Protein AF-A0A849YY74-F1 (afdb_monomer_lite)

pLDDT: mean 88.52, std 11.09, range [43.34, 98.56]

Sequence (486 aa):
MDTTRTFARLGDLPDRIAGPLRLALEKTQLFETTPRVDNAFEEERALYEPAFLAAGFSPHVPRKEGDQRTVPYSARAILMASELSAEQRTLAEIIAHVTGPDFTRWPIPAAAWVRRQWLGLEPAGPLFAIELNGLPAYHAVRDALHATSSSALSLLDALPTNEQIALLLDFYLVQVDCKDSSLKDALAKRGASIDGAAGEWARTTAKRVLALFAASTAETEKAQLRGVDVAMVRPIFLGLVRAGIPIEPAWYELLPLDPWTPEALLHECIDAIPEPSREEALAVAIPRVGQYSSLVALKLLPRYPYRRIAEQLLAKLSTLPDPKAVIATLQTLAAQNRGIAEALAATQAELDYAASFSVGPLRTGLALEEVSGVDRAQLEAAIRGEGEADEPILPAHTWTFRIDRQGAPAYDVWMLMVDSGVVFTTGTTEVVAEIIQGGIECGDRKLRMVLKDMLSDAGKKRAKAKAPSKPRKPAAPKKPKPKRSG

Secondary structure (DSSP, 8-state):
--HHHHHHHGGGS-HHHHHHHHHHHHHHHHHTTSPPPTTHHHHHHHHHHHHHHHTT----PPPPTT-TTS--TT-SPPPPTTTS-HHHHHHHHHHTT------TTSSS-SSHHHHHHHTTSS---HHHHSEETTEEHHHHHHHHHHH-SS-GGGGGTTS-HHHHHHHHHHHHHTT----SS-HHHHHHHHHTT--GGGHHHHHHHHHHHHHHTSTTS-TTTTTT--S--HHHHHHHHHHHHHTT----GGGGGG----TTS-HHHHHHHHHTS-HHHHHHHHHHHGGGGGGGHHHHHHHHTTT---HHHHHHHHHTGGGSS-HHHHHHHHHHHHTT-HHHHHHHHHHHHHHHHHHTEEEEEEEES--GGG--THHHHHHHHHHHHT-S-SS---GGG-EEEEEEETTEEEEEEEEETTTEEEEEETTS--EEEEEETTEEE-S-HHHHHHHHHHHHHHHHHHHHHHS-----------PPPPP---

Structure (mmCIF, N/CA/C/O backbone):
data_AF-A0A849YY74-F1
#
_entry.id   AF-A0A849YY74-F1
#
loop_
_atom_site.group_PDB
_atom_site.id
_atom_site.type_symbol
_atom_site.label_atom_id
_atom_site.label_alt_id
_atom_site.label_comp_id
_atom_site.label_asym_id
_atom_site.label_entity_id
_atom_site.label_seq_id
_atom_site.pdbx_PDB_ins_code
_atom_site.Cartn_x
_atom_site.Cartn_y
_atom_site.Cartn_z
_atom_site.occupancy
_atom_site.B_iso_or_equiv
_atom_site.auth_seq_id
_atom_site.auth_comp_id
_atom_site.auth_asym_id
_atom_site.auth_atom_id
_atom_site.pdbx_PDB_model_num
ATOM 1 N N . MET A 1 1 ? 25.107 5.398 -7.985 1.00 62.72 1 MET A N 1
ATOM 2 C CA . MET A 1 1 ? 25.287 6.090 -9.278 1.00 62.72 1 MET A CA 1
ATOM 3 C C . MET A 1 1 ? 26.768 6.062 -9.641 1.00 62.72 1 MET A C 1
ATOM 5 O O . MET A 1 1 ? 27.575 6.377 -8.778 1.00 62.72 1 MET A O 1
ATOM 9 N N . ASP A 1 2 ? 27.138 5.675 -10.867 1.00 77.19 2 ASP A N 1
ATOM 10 C CA . ASP A 1 2 ? 28.510 5.862 -11.374 1.00 77.19 2 ASP A CA 1
ATOM 11 C C . ASP A 1 2 ? 28.649 7.311 -11.867 1.00 77.19 2 ASP A C 1
ATOM 13 O O . ASP A 1 2 ? 28.400 7.647 -13.032 1.00 77.19 2 ASP A O 1
ATOM 17 N N . THR A 1 3 ? 28.939 8.204 -10.923 1.00 76.88 3 THR A N 1
ATOM 18 C CA . THR A 1 3 ? 29.081 9.638 -11.184 1.00 76.88 3 THR A CA 1
ATOM 19 C C . THR A 1 3 ? 30.218 9.895 -12.166 1.00 76.88 3 THR A C 1
ATOM 21 O O . THR A 1 3 ? 30.061 10.713 -13.066 1.00 76.88 3 THR A O 1
ATOM 24 N N . THR A 1 4 ? 31.318 9.146 -12.078 1.00 81.94 4 THR A N 1
ATOM 25 C CA . THR A 1 4 ? 32.484 9.286 -12.957 1.00 81.94 4 THR A CA 1
ATOM 26 C C . THR A 1 4 ? 32.114 9.099 -14.424 1.00 81.94 4 THR A C 1
ATOM 28 O O . THR A 1 4 ? 32.430 9.960 -15.248 1.00 81.94 4 THR A O 1
ATOM 31 N N . ARG A 1 5 ? 31.385 8.026 -14.756 1.00 83.50 5 ARG A N 1
ATOM 32 C CA . ARG A 1 5 ? 30.928 7.801 -16.134 1.00 83.50 5 ARG A CA 1
ATOM 33 C C . ARG A 1 5 ? 29.937 8.872 -16.585 1.00 83.50 5 ARG A C 1
ATOM 35 O O . ARG A 1 5 ? 30.005 9.317 -17.725 1.00 83.50 5 ARG A O 1
ATOM 42 N N . THR A 1 6 ? 29.058 9.320 -15.693 1.00 84.62 6 THR A N 1
ATOM 43 C CA . THR A 1 6 ? 28.058 10.359 -15.988 1.00 84.62 6 THR A CA 1
ATOM 44 C C . THR A 1 6 ? 28.720 11.707 -16.311 1.00 84.62 6 THR A C 1
ATOM 46 O O . THR A 1 6 ? 28.396 12.321 -17.326 1.00 84.62 6 THR A O 1
ATOM 49 N N . PHE A 1 7 ? 29.698 12.143 -15.507 1.00 86.25 7 PHE A N 1
ATOM 50 C CA . PHE A 1 7 ? 30.417 13.405 -15.718 1.00 86.25 7 PHE A CA 1
ATOM 51 C C . PHE A 1 7 ? 31.321 13.377 -16.954 1.00 86.25 7 PHE A C 1
ATOM 53 O O . PHE A 1 7 ? 31.431 14.398 -17.630 1.00 86.25 7 PHE A O 1
ATOM 60 N N . ALA A 1 8 ? 31.926 12.232 -17.290 1.00 89.56 8 ALA A N 1
ATOM 61 C CA . ALA A 1 8 ? 32.739 12.104 -18.501 1.00 89.56 8 ALA A CA 1
ATOM 62 C C . ALA A 1 8 ? 31.925 12.412 -19.770 1.00 89.56 8 ALA A C 1
ATOM 64 O O . ALA A 1 8 ? 32.384 13.143 -20.643 1.00 89.56 8 ALA A O 1
ATOM 65 N N . ARG A 1 9 ? 30.677 11.934 -19.825 1.00 90.00 9 ARG A N 1
ATOM 66 C CA . ARG A 1 9 ? 29.775 12.142 -20.968 1.00 90.00 9 ARG A CA 1
ATOM 67 C C . ARG A 1 9 ? 29.253 13.569 -21.116 1.00 90.00 9 ARG A C 1
ATOM 69 O O . ARG A 1 9 ? 28.765 13.923 -22.183 1.00 90.00 9 ARG A O 1
ATOM 76 N N . LEU A 1 10 ? 29.367 14.410 -20.084 1.00 90.88 10 LEU A N 1
ATOM 77 C CA . LEU A 1 10 ? 29.028 15.833 -20.215 1.00 90.88 10 LEU A CA 1
ATOM 78 C C . LEU A 1 10 ? 29.941 16.551 -21.214 1.00 90.88 10 LEU A C 1
ATOM 80 O O . LEU A 1 10 ? 29.510 17.541 -21.791 1.00 90.88 10 LEU A O 1
ATOM 84 N N . GLY A 1 11 ? 31.171 16.066 -21.419 1.00 91.44 11 GLY A N 1
ATOM 85 C CA . GLY A 1 11 ? 32.096 16.626 -22.408 1.00 91.44 11 GLY A CA 1
ATOM 86 C C . GLY A 1 11 ? 31.648 16.422 -23.859 1.00 91.44 11 GLY A C 1
ATOM 87 O O . GLY A 1 11 ? 32.093 17.160 -24.732 1.00 91.44 11 GLY A O 1
ATOM 88 N N . ASP A 1 12 ? 30.740 15.473 -24.104 1.00 93.69 12 ASP A N 1
ATOM 89 C CA . ASP A 1 12 ? 30.184 15.192 -25.433 1.00 93.69 12 ASP A CA 1
ATOM 90 C C . ASP A 1 12 ? 29.024 16.139 -25.796 1.00 93.69 12 ASP A C 1
ATOM 92 O O . ASP A 1 12 ? 28.506 16.101 -26.914 1.00 93.69 12 ASP A O 1
ATOM 96 N N . LEU A 1 13 ? 28.574 16.970 -24.849 1.00 94.44 13 LEU A N 1
ATOM 97 C CA . LEU A 1 13 ? 27.479 17.916 -25.034 1.00 94.44 13 LEU A CA 1
ATOM 98 C C . LEU A 1 13 ? 28.009 19.341 -25.253 1.00 94.44 13 LEU A C 1
ATOM 100 O O . LEU A 1 13 ? 28.947 19.758 -24.577 1.00 94.44 13 LEU A O 1
ATOM 104 N N . PRO A 1 14 ? 27.364 20.144 -26.119 1.00 93.62 14 PRO A N 1
ATOM 105 C CA . PRO A 1 14 ? 27.617 21.580 -26.181 1.00 93.62 14 PRO A CA 1
ATOM 106 C C . PRO A 1 14 ? 27.417 22.259 -24.817 1.00 93.62 14 PRO A C 1
ATOM 108 O O . PRO A 1 14 ? 26.488 21.911 -24.083 1.00 93.62 14 PRO A O 1
ATOM 111 N N . ASP A 1 15 ? 28.199 23.302 -24.519 1.00 94.12 15 ASP A N 1
ATOM 112 C CA . ASP A 1 15 ? 28.160 24.019 -23.229 1.00 94.12 15 ASP A CA 1
ATOM 113 C C . ASP A 1 15 ? 26.757 24.510 -22.835 1.00 94.12 15 ASP A C 1
ATOM 115 O O . ASP A 1 15 ? 26.393 24.483 -21.657 1.00 94.12 15 ASP A O 1
ATOM 119 N N . ARG A 1 16 ? 25.930 24.889 -23.824 1.00 95.00 16 ARG A N 1
ATOM 120 C CA . ARG A 1 16 ? 24.530 25.308 -23.614 1.00 95.00 16 ARG A CA 1
ATOM 121 C C . ARG A 1 16 ? 23.649 24.220 -22.976 1.00 95.00 16 ARG A C 1
ATOM 123 O O . ARG A 1 16 ? 22.632 24.554 -22.380 1.00 95.00 16 ARG A O 1
ATOM 130 N N . ILE A 1 17 ? 24.025 22.945 -23.111 1.00 93.81 17 ILE A N 1
ATOM 131 C CA . ILE A 1 17 ? 23.362 21.787 -22.490 1.00 93.81 17 ILE A CA 1
ATOM 132 C C . ILE A 1 17 ? 24.168 21.324 -21.270 1.00 93.81 17 ILE A C 1
ATOM 134 O O . ILE A 1 17 ? 23.601 21.129 -20.194 1.00 93.81 17 ILE A O 1
ATOM 138 N N . ALA A 1 18 ? 25.489 21.172 -21.421 1.00 93.44 18 ALA A N 1
ATOM 139 C CA . ALA A 1 18 ? 26.364 20.611 -20.394 1.00 93.44 18 ALA A CA 1
ATOM 140 C C . ALA A 1 18 ? 26.404 21.457 -19.112 1.00 93.44 18 ALA A C 1
ATOM 142 O O . ALA A 1 18 ? 26.387 20.899 -18.015 1.00 93.44 18 ALA A O 1
ATOM 143 N N . GLY A 1 19 ? 26.424 22.790 -19.232 1.00 93.94 19 GLY A N 1
ATOM 144 C CA . GLY A 1 19 ? 26.467 23.711 -18.093 1.00 93.94 19 GLY A CA 1
ATOM 145 C C . GLY A 1 19 ? 25.241 23.587 -17.179 1.00 93.94 19 GLY A C 1
ATOM 146 O O . GLY A 1 19 ? 25.405 23.251 -16.002 1.00 93.94 19 GLY A O 1
ATOM 147 N N . PRO A 1 20 ? 24.012 23.797 -17.694 1.00 92.94 20 PRO A N 1
ATOM 148 C CA . PRO A 1 20 ? 22.799 23.622 -16.899 1.00 92.94 20 PRO A CA 1
ATOM 149 C C . PRO A 1 20 ? 22.637 22.203 -16.348 1.00 92.94 20 PRO A C 1
ATOM 151 O O . PRO A 1 20 ? 22.259 22.041 -15.190 1.00 92.94 20 PRO A O 1
ATOM 154 N N . LEU A 1 21 ? 22.978 21.174 -17.134 1.00 91.12 21 LEU A N 1
ATOM 155 C CA . LEU A 1 21 ? 22.885 19.787 -16.681 1.00 91.12 21 LEU A CA 1
ATOM 156 C C . LEU A 1 21 ? 23.861 19.486 -15.539 1.00 91.12 21 LEU A C 1
ATOM 158 O O . LEU A 1 21 ? 23.471 18.848 -14.568 1.00 91.12 21 LEU A O 1
ATOM 162 N N . ARG A 1 22 ? 25.104 19.977 -15.609 1.00 93.75 22 ARG A N 1
ATOM 163 C CA . ARG A 1 22 ? 26.078 19.848 -14.515 1.00 93.75 22 ARG A CA 1
ATOM 164 C C . ARG A 1 22 ? 25.540 20.463 -13.226 1.00 93.75 22 ARG A C 1
ATOM 166 O O . ARG A 1 22 ? 25.548 19.796 -12.196 1.00 93.75 22 ARG A O 1
ATOM 173 N N . LEU A 1 23 ? 25.010 21.685 -13.308 1.00 91.44 23 LEU A N 1
ATOM 174 C CA . LEU A 1 23 ? 24.412 22.370 -12.162 1.00 91.44 23 LEU A CA 1
ATOM 175 C C . LEU A 1 23 ? 23.232 21.578 -11.575 1.00 91.44 23 LEU A C 1
ATOM 177 O O . LEU A 1 23 ? 23.091 21.497 -10.356 1.00 91.44 23 LEU A O 1
ATOM 181 N N . ALA A 1 24 ? 22.390 20.995 -12.432 1.00 89.50 24 ALA A N 1
ATOM 182 C CA . ALA A 1 24 ? 21.275 20.159 -12.004 1.00 89.50 24 ALA A CA 1
ATOM 183 C C . ALA A 1 24 ? 21.757 18.895 -11.276 1.00 89.50 24 ALA A C 1
ATOM 185 O O . ALA A 1 24 ? 21.271 18.604 -10.187 1.00 89.50 24 ALA A O 1
ATOM 186 N N . LEU A 1 25 ? 22.756 18.195 -11.822 1.00 89.00 25 LEU A N 1
ATOM 187 C CA . LEU A 1 25 ? 23.334 16.988 -11.220 1.00 89.00 25 LEU A CA 1
ATOM 188 C C . LEU A 1 25 ? 23.989 17.266 -9.861 1.00 89.00 25 LEU A C 1
ATOM 190 O O . LEU A 1 25 ? 23.763 16.522 -8.908 1.00 89.00 25 LEU A O 1
ATOM 194 N N . GLU A 1 26 ? 24.766 18.346 -9.757 1.00 89.38 26 GLU A N 1
ATOM 195 C CA . GLU A 1 26 ? 25.410 18.768 -8.507 1.00 89.38 26 GLU A CA 1
ATOM 196 C C . GLU A 1 26 ? 24.373 19.088 -7.422 1.00 89.38 26 GLU A C 1
ATOM 198 O O . GLU A 1 26 ? 24.533 18.698 -6.266 1.00 89.38 26 GLU A O 1
ATOM 203 N N . LYS A 1 27 ? 23.268 19.747 -7.792 1.00 86.31 27 LYS A N 1
ATOM 204 C CA . LYS A 1 27 ? 22.178 20.062 -6.861 1.00 86.31 27 LYS A CA 1
ATOM 205 C C . LYS A 1 27 ? 21.325 18.846 -6.497 1.00 86.31 27 LYS A C 1
ATOM 207 O O . LYS A 1 27 ? 20.970 18.704 -5.333 1.00 86.31 27 LYS A O 1
ATOM 212 N N . THR A 1 28 ? 21.029 17.949 -7.439 1.00 82.69 28 THR A N 1
ATOM 213 C CA . THR A 1 28 ? 20.309 16.688 -7.172 1.00 82.69 28 THR A CA 1
ATOM 214 C C . THR A 1 28 ? 21.046 15.822 -6.148 1.00 82.69 28 THR A C 1
ATOM 216 O O . THR A 1 28 ? 20.408 15.294 -5.240 1.00 82.69 28 THR A O 1
ATOM 219 N N . GLN A 1 29 ? 22.382 15.750 -6.198 1.00 79.88 29 GLN A N 1
ATOM 220 C CA . GLN A 1 29 ? 23.164 15.034 -5.177 1.00 79.88 29 GLN A CA 1
ATOM 221 C C . GLN A 1 29 ? 22.969 15.603 -3.763 1.00 79.88 29 GLN A C 1
ATOM 223 O O . GLN A 1 29 ? 22.985 14.854 -2.787 1.00 79.88 29 GLN A O 1
ATOM 228 N N . LEU A 1 30 ? 22.733 16.913 -3.632 1.00 71.88 30 LEU A N 1
ATOM 229 C CA . LEU A 1 30 ? 22.421 17.531 -2.340 1.00 71.88 30 LEU A CA 1
ATOM 230 C C . LEU A 1 30 ? 21.011 17.158 -1.850 1.00 71.88 30 LEU A C 1
ATOM 232 O O . LEU A 1 30 ? 20.799 17.039 -0.644 1.00 71.88 30 LEU A O 1
ATOM 236 N N . PHE A 1 31 ? 20.061 16.914 -2.759 1.00 66.94 31 PHE A N 1
ATOM 237 C CA . PHE A 1 31 ? 18.694 16.515 -2.406 1.00 66.94 31 PHE A CA 1
ATOM 238 C C . PHE A 1 31 ? 18.579 15.063 -1.928 1.00 66.94 31 PHE A C 1
ATOM 240 O O . PHE A 1 31 ? 17.653 14.755 -1.184 1.00 66.94 31 PHE A O 1
ATOM 247 N N . GLU A 1 32 ? 19.505 14.170 -2.289 1.00 69.62 32 GLU A N 1
ATOM 248 C CA . GLU A 1 32 ? 19.480 12.774 -1.814 1.00 69.62 32 GLU A CA 1
ATOM 249 C C . GLU A 1 32 ? 19.686 12.647 -0.295 1.00 69.62 32 GLU A C 1
ATOM 251 O O . GLU A 1 32 ? 19.285 11.649 0.301 1.00 69.62 32 GLU A O 1
ATOM 256 N N . THR A 1 33 ? 20.276 13.659 0.347 1.00 71.44 33 THR A N 1
ATOM 257 C CA . THR A 1 33 ? 20.565 13.648 1.790 1.00 71.44 33 THR A CA 1
ATOM 258 C C . THR A 1 33 ? 19.511 14.363 2.638 1.00 71.44 33 THR A C 1
ATOM 260 O O . THR A 1 33 ? 19.573 14.294 3.866 1.00 71.44 33 THR A O 1
ATOM 263 N N . THR A 1 34 ? 18.521 15.016 2.014 1.00 68.88 34 THR A N 1
ATOM 264 C CA . THR A 1 34 ? 17.517 15.837 2.709 1.00 68.88 34 THR A CA 1
ATOM 265 C C . THR A 1 34 ? 16.109 15.249 2.531 1.00 68.88 34 THR A C 1
ATOM 267 O O . THR A 1 34 ? 15.739 14.902 1.408 1.00 68.88 34 THR A O 1
ATOM 270 N N . PRO A 1 35 ? 15.280 15.146 3.591 1.00 70.12 35 PRO A N 1
ATOM 271 C CA . PRO A 1 35 ? 13.877 14.757 3.451 1.00 70.12 35 PRO A CA 1
ATOM 272 C C . PRO A 1 35 ? 13.151 15.671 2.453 1.00 70.12 35 PRO A C 1
ATOM 274 O O . PRO A 1 35 ? 13.173 16.894 2.596 1.00 70.12 35 PRO A O 1
ATOM 277 N N . ARG A 1 36 ? 12.516 15.089 1.430 1.00 70.69 36 ARG A N 1
ATOM 278 C CA . ARG A 1 36 ? 11.806 15.854 0.393 1.00 70.69 36 ARG A CA 1
ATOM 279 C C . ARG A 1 36 ? 10.505 16.435 0.962 1.00 70.69 36 ARG A C 1
ATOM 281 O O . ARG A 1 36 ? 9.645 15.684 1.413 1.00 70.69 36 ARG A O 1
ATOM 288 N N . VAL A 1 37 ? 10.362 17.759 0.918 1.00 75.38 37 VAL A N 1
ATOM 289 C CA . VAL A 1 37 ? 9.081 18.477 1.081 1.00 75.38 37 VAL A CA 1
ATOM 290 C C . VAL A 1 37 ? 8.309 18.479 -0.241 1.00 75.38 37 VAL A C 1
ATOM 292 O O . VAL A 1 37 ? 8.920 18.359 -1.302 1.00 75.38 37 VAL A O 1
ATOM 295 N N . ASP A 1 38 ? 6.983 18.641 -0.195 1.00 69.75 38 ASP A N 1
ATOM 296 C CA . ASP A 1 38 ? 6.084 18.468 -1.354 1.00 69.75 38 ASP A CA 1
ATOM 297 C C . ASP A 1 38 ? 6.464 19.306 -2.598 1.00 69.75 38 ASP A C 1
ATOM 299 O O . ASP A 1 38 ? 6.218 18.876 -3.725 1.00 69.75 38 ASP A O 1
ATOM 303 N N . ASN A 1 39 ? 7.155 20.442 -2.432 1.00 74.00 39 ASN A N 1
ATOM 304 C CA . ASN A 1 39 ? 7.603 21.298 -3.543 1.00 74.00 39 ASN A CA 1
ATOM 305 C C . ASN A 1 39 ? 8.986 20.944 -4.122 1.00 74.00 39 ASN A C 1
ATOM 307 O O . ASN A 1 39 ? 9.350 21.451 -5.184 1.00 74.00 39 ASN A O 1
ATOM 311 N N . ALA A 1 40 ? 9.757 20.064 -3.474 1.00 77.25 40 ALA A N 1
ATOM 312 C CA . ALA A 1 40 ? 11.133 19.761 -3.878 1.00 77.25 40 ALA A CA 1
ATOM 313 C C . ALA A 1 40 ? 11.218 19.177 -5.301 1.00 77.25 40 ALA A C 1
ATOM 315 O O . ALA A 1 40 ? 12.194 19.408 -6.009 1.00 77.25 40 ALA A O 1
ATOM 316 N N . PHE A 1 41 ? 10.182 18.463 -5.752 1.00 75.75 41 PHE A N 1
ATOM 317 C CA . PHE A 1 41 ? 10.138 17.888 -7.100 1.00 75.75 41 PHE A CA 1
ATOM 318 C C . PHE A 1 41 ? 10.044 18.946 -8.203 1.00 75.75 41 PHE A C 1
ATOM 320 O O . PHE A 1 41 ? 10.657 18.787 -9.256 1.00 75.75 41 PHE A O 1
ATOM 327 N N . GLU A 1 42 ? 9.279 20.015 -7.980 1.00 80.62 42 GLU A N 1
ATOM 328 C CA . GLU A 1 42 ? 9.110 21.095 -8.956 1.00 80.62 42 GLU A CA 1
ATOM 329 C C . GLU A 1 42 ? 10.398 21.918 -9.080 1.00 80.62 42 GLU A C 1
ATOM 331 O O . GLU A 1 42 ? 10.835 22.208 -10.196 1.00 80.62 42 GLU A O 1
ATOM 336 N N . GLU A 1 43 ? 11.044 22.216 -7.948 1.00 83.56 43 GLU A N 1
ATOM 337 C CA . GLU A 1 43 ? 12.342 22.896 -7.903 1.00 83.56 43 GLU A CA 1
ATOM 338 C C . GLU A 1 43 ? 13.442 22.058 -8.554 1.00 83.56 43 GLU A C 1
ATOM 340 O O . GLU A 1 43 ? 14.180 22.564 -9.400 1.00 83.56 43 GLU A O 1
ATOM 345 N N . GLU A 1 44 ? 13.524 20.765 -8.220 1.00 82.75 44 GLU A N 1
ATOM 346 C CA . GLU A 1 44 ? 14.489 19.850 -8.824 1.00 82.75 44 GLU A CA 1
ATOM 347 C C . GLU A 1 44 ? 14.267 19.753 -10.339 1.00 82.75 44 GLU A C 1
ATOM 349 O O . GLU A 1 44 ? 15.218 19.850 -11.114 1.00 82.75 44 GLU A O 1
ATOM 354 N N . ARG A 1 45 ? 13.013 19.646 -10.794 1.00 83.62 45 ARG A N 1
ATOM 355 C CA . ARG A 1 45 ? 12.683 19.593 -12.225 1.00 83.62 45 ARG A CA 1
ATOM 356 C C . ARG A 1 45 ? 13.081 20.867 -12.968 1.00 83.62 45 ARG A C 1
ATOM 358 O O . ARG A 1 45 ? 13.600 20.768 -14.082 1.00 83.62 45 ARG A O 1
ATOM 365 N N . ALA A 1 46 ? 12.879 22.039 -12.365 1.00 87.56 46 ALA A N 1
ATOM 366 C CA . ALA A 1 46 ? 13.251 23.324 -12.957 1.00 87.56 46 ALA A CA 1
ATOM 367 C C . ALA A 1 46 ? 14.762 23.434 -13.239 1.00 87.56 46 ALA A C 1
ATOM 369 O O . ALA A 1 46 ? 15.169 24.162 -14.142 1.00 87.56 46 ALA A O 1
ATOM 370 N N . LEU A 1 47 ? 15.604 22.673 -12.527 1.00 89.25 47 LEU A N 1
ATOM 371 C CA . LEU A 1 47 ? 17.047 22.639 -12.781 1.00 89.25 47 LEU A CA 1
ATOM 372 C C . LEU A 1 47 ? 17.405 21.971 -14.114 1.00 89.25 47 LEU A C 1
ATOM 374 O O . LEU A 1 47 ? 18.364 22.384 -14.763 1.00 89.25 47 LEU A O 1
ATOM 378 N N . TYR A 1 48 ? 16.644 20.957 -14.536 1.00 91.56 48 TYR A N 1
ATOM 379 C CA . TYR A 1 48 ? 16.913 20.217 -15.775 1.00 91.56 48 TYR A CA 1
ATOM 380 C C . TYR A 1 48 ? 16.313 20.901 -17.009 1.00 91.56 48 TYR A C 1
ATOM 382 O O . TYR A 1 48 ? 16.809 20.710 -18.118 1.00 91.56 48 TYR A O 1
ATOM 390 N N . GLU A 1 49 ? 15.270 21.713 -16.836 1.00 93.19 49 GLU A N 1
ATOM 391 C CA . GLU A 1 49 ? 14.519 22.332 -17.932 1.00 93.19 49 GLU A CA 1
ATOM 392 C C . GLU A 1 49 ? 15.389 23.081 -18.962 1.00 93.19 49 GLU A C 1
ATOM 394 O O . GLU A 1 49 ? 15.227 22.811 -20.157 1.00 93.19 49 GLU A O 1
ATOM 399 N N . PRO A 1 50 ? 16.370 23.924 -18.576 1.00 94.94 50 PRO A N 1
ATOM 400 C CA . PRO A 1 50 ? 17.217 24.602 -19.555 1.00 94.94 50 PRO A CA 1
ATOM 401 C C . PRO A 1 50 ? 18.021 23.635 -20.434 1.00 94.94 50 PRO A C 1
ATOM 403 O O . PRO A 1 50 ? 18.157 23.878 -21.631 1.00 94.94 50 PRO A O 1
ATOM 406 N N . ALA A 1 51 ? 18.515 22.521 -19.876 1.00 94.06 51 ALA A N 1
ATOM 407 C CA . ALA A 1 51 ? 19.267 21.520 -20.634 1.00 94.06 51 ALA A CA 1
ATOM 408 C C . ALA A 1 51 ? 18.375 20.796 -21.653 1.00 94.06 51 ALA A C 1
ATOM 410 O O . ALA A 1 51 ? 18.776 20.603 -22.800 1.00 94.06 51 ALA A O 1
ATOM 411 N N . PHE A 1 52 ? 17.148 20.441 -21.261 1.00 94.31 52 PHE A N 1
ATOM 412 C CA . PHE A 1 52 ? 16.181 19.808 -22.159 1.00 94.31 52 PHE A CA 1
ATOM 413 C C . PHE A 1 52 ? 15.773 20.729 -23.312 1.00 94.31 52 PHE A C 1
ATOM 415 O O . PHE A 1 52 ? 15.800 20.305 -24.469 1.00 94.31 52 PHE A O 1
ATOM 422 N N . LEU A 1 53 ? 15.455 21.992 -23.012 1.00 94.38 53 LEU A N 1
ATOM 423 C CA . LEU A 1 53 ? 15.128 22.992 -24.031 1.00 94.38 53 LEU A CA 1
ATOM 424 C C . LEU A 1 53 ? 16.310 23.225 -24.981 1.00 94.38 53 LEU A C 1
ATOM 426 O O . LEU A 1 53 ? 16.123 23.264 -26.196 1.00 94.38 53 LEU A O 1
ATOM 430 N N . ALA A 1 54 ? 17.531 23.323 -24.446 1.00 94.00 54 ALA A N 1
ATOM 431 C CA . ALA A 1 54 ? 18.744 23.509 -25.240 1.00 94.00 54 ALA A CA 1
ATOM 432 C C . ALA A 1 54 ? 19.077 22.302 -26.136 1.00 94.00 54 ALA A C 1
ATOM 434 O O . ALA A 1 54 ? 19.635 22.495 -27.215 1.00 94.00 54 ALA A O 1
ATOM 435 N N . ALA A 1 55 ? 18.707 21.085 -25.722 1.00 93.56 55 ALA A N 1
ATOM 436 C CA . ALA A 1 55 ? 18.787 19.870 -26.536 1.00 93.56 55 ALA A CA 1
ATOM 437 C C . ALA A 1 55 ? 17.644 19.749 -27.564 1.00 93.56 55 ALA A C 1
ATOM 439 O O . ALA A 1 55 ? 17.607 18.804 -28.350 1.00 93.56 55 ALA A O 1
ATOM 440 N N . GLY A 1 56 ? 16.681 20.676 -27.564 1.00 93.75 56 GLY A N 1
ATOM 441 C CA . GLY A 1 56 ? 15.548 20.674 -28.486 1.00 93.75 56 GLY A CA 1
ATOM 442 C C . GLY A 1 56 ? 14.394 19.759 -28.074 1.00 93.75 56 GLY A C 1
ATOM 443 O O . GLY A 1 56 ? 13.479 19.542 -28.870 1.00 93.75 56 GLY A O 1
ATOM 444 N N . PHE A 1 57 ? 14.385 19.224 -26.849 1.00 92.44 57 PHE A N 1
ATOM 445 C CA . PHE A 1 57 ? 13.151 18.672 -26.295 1.00 92.44 57 PHE A CA 1
ATOM 446 C C . PHE A 1 57 ? 12.172 19.820 -26.048 1.00 92.44 57 PHE A C 1
ATOM 448 O O . PHE A 1 57 ? 12.566 20.890 -25.590 1.00 92.44 57 PHE A O 1
ATOM 455 N N . SER A 1 58 ? 10.883 19.620 -26.327 1.00 88.88 58 SER A N 1
ATOM 456 C CA . SER A 1 58 ? 9.861 20.574 -25.881 1.00 88.88 58 SER A CA 1
ATOM 457 C C . SER A 1 58 ? 8.922 19.908 -24.889 1.00 88.88 58 SER A C 1
ATOM 459 O O . SER A 1 58 ? 8.481 18.783 -25.151 1.00 88.88 58 SER A O 1
ATOM 461 N N . PRO A 1 59 ? 8.626 20.585 -23.768 1.00 86.88 59 PRO A N 1
ATOM 462 C CA . PRO A 1 59 ? 7.825 20.003 -22.716 1.00 86.88 59 PRO A CA 1
ATOM 463 C C . PRO A 1 59 ? 6.382 19.821 -23.186 1.00 86.88 59 PRO A C 1
ATOM 465 O O . PRO A 1 59 ? 5.858 20.578 -24.010 1.00 86.88 59 PRO A O 1
ATOM 468 N N . HIS A 1 60 ? 5.718 18.828 -22.618 1.00 80.12 60 HIS A N 1
ATOM 469 C CA . HIS A 1 60 ? 4.275 18.713 -22.632 1.00 80.12 60 HIS A CA 1
ATOM 470 C C . HIS A 1 60 ? 3.697 19.901 -21.856 1.00 80.12 60 HIS A C 1
ATOM 472 O O . HIS A 1 60 ? 3.942 20.054 -20.658 1.00 80.12 60 HIS A O 1
ATOM 478 N N . VAL A 1 61 ? 2.958 20.772 -22.546 1.00 72.38 61 VAL A N 1
ATOM 479 C CA . VAL A 1 61 ? 2.341 21.944 -21.917 1.00 72.38 61 VAL A CA 1
ATOM 480 C C . VAL A 1 61 ? 1.168 21.470 -21.050 1.00 72.38 61 VAL A C 1
ATOM 482 O O . VAL A 1 61 ? 0.252 20.838 -21.585 1.00 72.38 61 VAL A O 1
ATOM 485 N N . PRO A 1 62 ? 1.172 21.762 -19.733 1.00 62.00 62 PRO A N 1
ATOM 486 C CA . PRO A 1 62 ? 0.050 21.471 -18.854 1.00 62.00 62 PRO A CA 1
ATOM 487 C C . PRO A 1 62 ? -1.251 22.053 -19.390 1.00 62.00 62 PRO A C 1
ATOM 489 O O . PRO A 1 62 ? -1.306 23.208 -19.819 1.00 62.00 62 PRO A O 1
ATOM 492 N N . ARG A 1 63 ? -2.331 21.285 -19.280 1.00 60.31 63 ARG A N 1
ATOM 493 C CA . ARG A 1 63 ? -3.687 21.811 -19.429 1.00 60.31 63 ARG A CA 1
ATOM 494 C C . ARG A 1 63 ? -3.898 22.931 -18.404 1.00 60.31 63 ARG A C 1
ATOM 496 O O . ARG A 1 63 ? -3.608 22.730 -17.226 1.00 60.31 63 ARG A O 1
ATOM 503 N N . LYS A 1 64 ? -4.433 24.086 -18.815 1.00 63.78 64 LYS A N 1
ATOM 504 C CA . LYS A 1 64 ? -4.945 25.062 -17.841 1.00 63.78 64 LYS A CA 1
ATOM 505 C C . LYS A 1 64 ? -6.133 24.436 -17.111 1.00 63.78 64 LYS A C 1
ATOM 507 O O . LYS A 1 64 ? -7.067 23.946 -17.749 1.00 63.78 64 LYS A O 1
ATOM 512 N N . GLU A 1 65 ? -6.072 24.435 -15.787 1.00 47.00 65 GLU A N 1
ATOM 513 C CA . GLU A 1 65 ? -7.131 23.950 -14.906 1.00 47.00 65 GLU A CA 1
ATOM 514 C C . GLU A 1 65 ? -8.458 24.646 -15.279 1.00 47.00 65 GLU A C 1
ATOM 516 O O . GLU A 1 65 ? -8.546 25.872 -15.261 1.00 47.00 65 GLU A O 1
ATOM 521 N N . GLY A 1 66 ? -9.453 23.875 -15.740 1.00 57.91 66 GLY A N 1
ATOM 522 C CA . GLY A 1 66 ? -10.770 24.379 -16.168 1.00 57.91 66 GLY A CA 1
ATOM 523 C C . GLY A 1 66 ? -11.156 24.143 -17.636 1.00 57.91 66 GLY A C 1
ATOM 524 O O . GLY A 1 66 ? -12.345 24.146 -17.952 1.00 57.91 66 GLY A O 1
ATOM 525 N N . ASP A 1 67 ? -10.216 23.862 -18.543 1.00 56.66 67 ASP A N 1
ATOM 526 C CA . ASP A 1 67 ? -10.562 23.625 -19.954 1.00 56.66 67 ASP A CA 1
ATOM 527 C C . ASP A 1 67 ? -10.928 22.158 -20.216 1.00 56.66 67 ASP A C 1
ATOM 529 O O . ASP A 1 67 ? -10.095 21.397 -20.694 1.00 56.66 67 ASP A O 1
ATOM 533 N N . GLN A 1 68 ? -12.169 21.736 -19.937 1.00 50.22 68 GLN A N 1
ATOM 534 C CA . GLN A 1 68 ? -12.643 20.346 -20.093 1.00 50.22 68 GLN A CA 1
ATOM 535 C C . GLN A 1 68 ? -12.539 19.746 -21.521 1.00 50.22 68 GLN A C 1
ATOM 537 O O . GLN A 1 68 ? -12.755 18.543 -21.676 1.00 50.22 68 GLN A O 1
ATOM 542 N N . ARG A 1 69 ? -12.108 20.501 -22.546 1.00 46.88 69 ARG A N 1
ATOM 543 C CA . ARG A 1 69 ? -12.080 20.048 -23.952 1.00 46.88 69 ARG A CA 1
ATOM 544 C C . ARG A 1 69 ? -10.708 19.662 -24.522 1.00 46.88 69 ARG A C 1
ATOM 546 O O . ARG A 1 69 ? -10.661 19.176 -25.647 1.00 46.88 69 ARG A O 1
ATOM 553 N N . THR A 1 70 ? -9.609 19.819 -23.785 1.00 43.34 70 THR A N 1
ATOM 554 C CA . THR A 1 70 ? -8.249 19.568 -24.303 1.00 43.34 70 THR A CA 1
ATOM 555 C C . THR A 1 70 ? -7.557 18.329 -23.702 1.00 43.34 70 THR A C 1
ATOM 557 O O . THR A 1 70 ? -7.758 17.961 -22.545 1.00 43.34 70 THR A O 1
ATOM 560 N N . VAL A 1 71 ? -6.797 17.636 -24.560 1.00 46.53 71 VAL A N 1
ATOM 561 C CA . VAL A 1 71 ? -6.160 16.310 -24.391 1.00 46.53 71 VAL A CA 1
ATOM 562 C C . VAL A 1 71 ? -5.186 16.293 -23.187 1.00 46.53 71 VAL A C 1
ATOM 564 O O . VAL A 1 71 ? -4.503 17.290 -22.969 1.00 46.53 71 VAL A O 1
ATOM 567 N N . PRO A 1 72 ? -5.096 15.209 -22.381 1.00 49.91 72 PRO A N 1
ATOM 568 C CA . PRO A 1 72 ? -4.138 15.083 -21.268 1.00 49.91 72 PRO A CA 1
ATOM 569 C C . PRO A 1 72 ? -2.684 15.270 -21.725 1.00 49.91 72 PRO A C 1
ATOM 571 O O . PRO A 1 72 ? -2.383 15.050 -22.900 1.00 49.91 72 PRO A O 1
ATOM 574 N N . TYR A 1 73 ? -1.796 15.583 -20.764 1.00 46.41 73 TYR A N 1
ATOM 575 C CA . TYR A 1 73 ? -0.328 15.785 -20.859 1.00 46.41 73 TYR A CA 1
ATOM 576 C C . TYR A 1 73 ? 0.423 14.875 -21.850 1.00 46.41 73 TYR A C 1
ATOM 578 O O . TYR A 1 73 ? 1.496 15.206 -22.328 1.00 46.41 73 TYR A O 1
ATOM 586 N N . SER A 1 74 ? -0.166 13.743 -22.194 1.00 49.06 74 SER A N 1
ATOM 587 C CA . SER A 1 74 ? 0.292 12.744 -23.143 1.00 49.06 74 SER A CA 1
ATOM 588 C C . SER A 1 74 ? 0.566 13.232 -24.590 1.00 49.06 74 SER A C 1
ATOM 590 O O . SER A 1 74 ? 1.261 12.535 -25.311 1.00 49.06 74 SER A O 1
ATOM 592 N N . ALA A 1 75 ? 0.089 14.400 -25.047 1.00 47.75 75 ALA A N 1
ATOM 593 C CA . ALA A 1 75 ? -0.086 14.718 -26.482 1.00 47.75 75 ALA A CA 1
ATOM 594 C C . ALA A 1 75 ? 1.165 14.809 -27.399 1.00 47.75 75 ALA A C 1
ATOM 596 O O . ALA A 1 75 ? 1.019 15.142 -28.575 1.00 47.75 75 ALA A O 1
ATOM 597 N N . ARG A 1 76 ? 2.384 14.518 -26.929 1.00 58.91 76 ARG A N 1
ATOM 598 C CA . ARG A 1 76 ? 3.517 14.258 -27.834 1.00 58.91 76 ARG A CA 1
ATOM 599 C C . ARG A 1 76 ? 3.993 12.821 -27.672 1.00 58.91 76 ARG A C 1
ATOM 601 O O . ARG A 1 76 ? 4.263 12.373 -26.558 1.00 58.91 76 ARG A O 1
ATOM 608 N N . ALA A 1 77 ? 4.109 12.132 -28.803 1.00 75.19 77 ALA A N 1
ATOM 609 C CA . ALA A 1 77 ? 4.732 10.824 -28.874 1.00 75.19 77 ALA A CA 1
ATOM 610 C C . ALA A 1 77 ? 6.139 10.911 -28.268 1.00 75.19 77 ALA A C 1
ATOM 612 O O . ALA A 1 77 ? 6.903 11.835 -28.566 1.00 75.19 77 ALA A O 1
ATOM 613 N N . ILE A 1 78 ? 6.464 9.970 -27.382 1.00 84.81 78 ILE A N 1
ATOM 614 C CA . ILE A 1 78 ? 7.863 9.733 -27.037 1.00 84.81 78 ILE A CA 1
ATOM 615 C C . ILE A 1 78 ? 8.523 9.247 -28.317 1.00 84.81 78 ILE A C 1
ATOM 617 O O . ILE A 1 78 ? 8.025 8.310 -28.939 1.00 84.81 78 ILE A O 1
ATOM 621 N N . LEU A 1 79 ? 9.606 9.912 -28.706 1.00 89.94 79 LEU A N 1
ATOM 622 C CA . LEU A 1 79 ? 10.350 9.571 -29.911 1.00 89.94 79 LEU A CA 1
ATOM 623 C C . LEU A 1 79 ? 10.948 8.170 -29.780 1.00 89.94 79 LEU A C 1
ATOM 625 O O . LEU A 1 79 ? 11.324 7.734 -28.688 1.00 89.94 79 LEU A O 1
ATOM 629 N N . MET A 1 80 ? 11.083 7.469 -30.895 1.00 93.12 80 MET A N 1
ATOM 630 C CA . MET A 1 80 ? 11.923 6.281 -30.952 1.00 93.12 80 MET A CA 1
ATOM 631 C C . MET A 1 80 ? 13.369 6.681 -30.637 1.00 93.12 80 MET A C 1
ATOM 633 O O . MET A 1 80 ? 13.825 7.767 -30.994 1.00 93.12 80 MET A O 1
ATOM 637 N N . ALA A 1 81 ? 14.143 5.799 -30.004 1.00 95.31 81 ALA A N 1
ATOM 638 C CA . ALA A 1 81 ? 15.540 6.111 -29.681 1.00 95.31 81 ALA A CA 1
ATOM 639 C C . ALA A 1 81 ? 16.413 6.366 -30.928 1.00 95.31 81 ALA A C 1
ATOM 641 O O . ALA A 1 81 ? 17.458 7.011 -30.827 1.00 95.31 81 ALA A O 1
ATOM 642 N N . SER A 1 82 ? 15.988 5.869 -32.095 1.00 95.12 82 SER A N 1
ATOM 643 C CA . SER A 1 82 ? 16.586 6.127 -33.411 1.00 95.12 82 SER A CA 1
ATOM 644 C C . SER A 1 82 ? 16.215 7.487 -34.014 1.00 95.12 82 SER A C 1
ATOM 646 O O . SER A 1 82 ? 16.870 7.922 -34.954 1.00 95.12 82 SER A O 1
ATOM 648 N N . GLU A 1 83 ? 15.183 8.155 -33.496 1.00 94.94 83 GLU A N 1
ATOM 649 C CA . GLU A 1 83 ? 14.721 9.476 -33.952 1.00 94.94 83 GLU A CA 1
ATOM 650 C C . GLU A 1 83 ? 15.344 10.626 -33.149 1.00 94.94 83 GLU A C 1
ATOM 652 O O . GLU A 1 83 ? 15.201 11.791 -33.519 1.00 94.94 83 GLU A O 1
ATOM 657 N N . LEU A 1 84 ? 16.036 10.317 -32.048 1.00 95.88 84 LEU A N 1
ATOM 658 C CA . LEU A 1 84 ? 16.733 11.314 -31.243 1.00 95.88 84 LEU A CA 1
ATOM 659 C C . LEU A 1 84 ? 17.916 11.901 -32.017 1.00 95.88 84 LEU A C 1
ATOM 661 O O . LEU A 1 84 ? 18.727 11.172 -32.593 1.00 95.88 84 LEU A O 1
ATOM 665 N N . SER A 1 85 ? 18.077 13.223 -31.949 1.00 96.19 85 SER A N 1
ATOM 666 C CA . SER A 1 85 ? 19.330 13.858 -32.359 1.00 96.19 85 SER A CA 1
ATOM 667 C C . SER A 1 85 ? 20.495 13.369 -31.486 1.00 96.19 85 SER A C 1
ATOM 669 O O . SER A 1 85 ? 20.291 12.869 -30.377 1.00 96.19 85 SER A O 1
ATOM 671 N N . ALA A 1 86 ? 21.736 13.551 -31.945 1.00 96.50 86 ALA A N 1
ATOM 672 C CA . ALA A 1 86 ? 22.912 13.188 -31.151 1.00 96.50 86 ALA A CA 1
ATOM 673 C C . ALA A 1 86 ? 22.918 13.879 -29.770 1.00 96.50 86 ALA A C 1
ATOM 675 O O . ALA A 1 86 ? 23.175 13.233 -28.757 1.00 96.50 86 ALA A O 1
ATOM 676 N N . GLU A 1 87 ? 22.555 15.166 -29.714 1.00 95.69 87 GLU A N 1
ATOM 677 C CA . GLU A 1 87 ? 22.459 15.937 -28.464 1.00 95.69 87 GLU A CA 1
ATOM 678 C C . GLU A 1 87 ? 21.353 15.393 -27.542 1.00 95.69 87 GLU A C 1
ATOM 680 O O . GLU A 1 87 ? 21.585 15.182 -26.350 1.00 95.69 87 GLU A O 1
ATOM 685 N N . GLN A 1 88 ? 20.167 15.106 -28.094 1.00 96.06 88 GLN A N 1
ATOM 686 C CA . GLN A 1 88 ? 19.042 14.536 -27.344 1.00 96.06 88 GLN A CA 1
ATOM 687 C C . GLN A 1 88 ? 19.373 13.158 -26.788 1.00 96.06 88 GLN A C 1
ATOM 689 O O . GLN A 1 88 ? 19.069 12.873 -25.631 1.00 96.06 88 GLN A O 1
ATOM 694 N N . ARG A 1 89 ? 20.008 12.309 -27.600 1.00 96.81 89 ARG A N 1
ATOM 695 C CA . ARG A 1 89 ? 20.407 10.963 -27.207 1.00 96.81 89 ARG A CA 1
ATOM 696 C C . ARG A 1 89 ? 21.448 11.002 -26.095 1.00 96.81 89 ARG A C 1
ATOM 698 O O . ARG A 1 89 ? 21.258 10.335 -25.084 1.00 96.81 89 ARG A O 1
ATOM 705 N N . THR A 1 90 ? 22.497 11.813 -26.225 1.00 95.81 90 THR A N 1
ATOM 706 C CA . THR A 1 90 ? 23.516 11.948 -25.173 1.00 95.81 90 THR A CA 1
ATOM 707 C C . THR A 1 90 ? 22.907 12.464 -23.867 1.00 95.81 90 THR A C 1
ATOM 709 O O . THR A 1 90 ? 23.167 11.888 -22.811 1.00 95.81 90 THR A O 1
ATOM 712 N N . LEU A 1 91 ? 22.037 13.483 -23.923 1.00 95.06 91 LEU A N 1
ATOM 713 C CA . LEU A 1 91 ? 21.300 13.959 -22.747 1.00 95.06 91 LEU A CA 1
ATOM 714 C C . LEU A 1 91 ? 20.439 12.844 -22.131 1.00 95.06 91 LEU A C 1
ATOM 716 O O . LEU A 1 91 ? 20.503 12.627 -20.922 1.00 95.06 91 LEU A O 1
ATOM 720 N N . ALA A 1 92 ? 19.671 12.119 -22.953 1.00 94.88 92 ALA A N 1
ATOM 721 C CA . ALA A 1 92 ? 18.797 11.028 -22.525 1.00 94.88 92 ALA A CA 1
ATOM 722 C C . ALA A 1 92 ? 19.572 9.879 -21.858 1.00 94.88 92 ALA A C 1
ATOM 724 O O . ALA A 1 92 ? 19.131 9.331 -20.847 1.00 94.88 92 ALA A O 1
ATOM 725 N N . GLU A 1 93 ? 20.745 9.533 -22.388 1.00 95.12 93 GLU A N 1
ATOM 726 C CA . GLU A 1 93 ? 21.603 8.496 -21.822 1.00 95.12 93 GLU A CA 1
ATOM 727 C C . GLU A 1 93 ? 22.240 8.942 -20.494 1.00 95.12 93 GLU A C 1
ATOM 729 O O . GLU A 1 93 ? 22.359 8.125 -19.584 1.00 95.12 93 GLU A O 1
ATOM 734 N N . ILE A 1 94 ? 22.575 10.229 -20.325 1.00 92.69 94 ILE A N 1
ATOM 735 C CA . ILE A 1 94 ? 23.027 10.775 -19.032 1.00 92.69 94 ILE A CA 1
ATOM 736 C C . ILE A 1 94 ? 21.917 10.639 -17.981 1.00 92.69 94 ILE A C 1
ATOM 738 O O . ILE A 1 94 ? 22.124 10.016 -16.941 1.00 92.69 94 ILE A O 1
ATOM 742 N N . ILE A 1 95 ? 20.711 11.140 -18.261 1.00 92.50 95 ILE A N 1
ATOM 743 C CA . ILE A 1 95 ? 19.588 11.107 -17.303 1.00 92.50 95 ILE A CA 1
ATOM 744 C C . ILE A 1 95 ? 19.028 9.694 -17.054 1.00 92.50 95 ILE A C 1
ATOM 746 O O . ILE A 1 95 ? 18.304 9.473 -16.080 1.00 92.50 95 ILE A O 1
ATOM 750 N N . ALA A 1 96 ? 19.333 8.711 -17.905 1.00 92.94 96 ALA A N 1
ATOM 751 C CA . ALA A 1 96 ? 18.988 7.304 -17.678 1.00 92.94 96 ALA A CA 1
ATOM 752 C C . ALA A 1 96 ? 19.744 6.687 -16.483 1.00 92.94 96 ALA A C 1
ATOM 754 O O . ALA A 1 96 ? 19.307 5.674 -15.932 1.00 92.94 96 ALA A O 1
ATOM 755 N N . HIS A 1 97 ? 20.840 7.318 -16.051 1.00 89.88 97 HIS A N 1
ATOM 756 C CA . HIS A 1 97 ? 21.616 6.936 -14.867 1.00 89.88 97 HIS A CA 1
ATOM 757 C C . HIS A 1 97 ? 21.371 7.844 -13.659 1.00 89.88 97 HIS A C 1
ATOM 759 O O . HIS A 1 97 ? 21.998 7.652 -12.613 1.00 89.88 97 HIS A O 1
ATOM 765 N N . VAL A 1 98 ? 20.477 8.828 -13.797 1.00 83.94 98 VAL A N 1
ATOM 766 C CA . VAL A 1 98 ? 20.247 9.847 -12.779 1.00 83.94 98 VAL A CA 1
ATOM 767 C C . VAL A 1 98 ? 19.048 9.533 -11.912 1.00 83.94 98 VAL A C 1
ATOM 769 O O . VAL A 1 98 ? 17.935 9.313 -12.393 1.00 83.94 98 VAL A O 1
ATOM 772 N N . THR A 1 99 ? 19.301 9.580 -10.611 1.00 73.94 99 THR A N 1
ATOM 773 C CA . THR A 1 99 ? 18.325 9.586 -9.532 1.00 73.94 99 THR A CA 1
ATOM 774 C C . THR A 1 99 ? 17.739 10.995 -9.391 1.00 73.94 99 THR A C 1
ATOM 776 O O . THR A 1 99 ? 18.099 11.742 -8.499 1.00 73.94 99 THR A O 1
ATOM 779 N N . GLY A 1 100 ? 16.904 11.404 -10.347 1.00 68.88 100 GLY A N 1
ATOM 780 C CA . GLY A 1 100 ? 16.479 12.804 -10.509 1.00 68.88 100 GLY A CA 1
ATOM 781 C C . GLY A 1 100 ? 15.002 13.137 -10.213 1.00 68.88 100 GLY A C 1
ATOM 782 O O . GLY A 1 100 ? 14.329 12.456 -9.438 1.00 68.88 100 GLY A O 1
ATOM 783 N N . PRO A 1 101 ? 14.471 14.200 -10.836 1.00 73.81 101 PRO A N 1
ATOM 784 C CA . PRO A 1 101 ? 13.063 14.558 -10.759 1.00 73.81 101 PRO A CA 1
ATOM 785 C C . PRO A 1 101 ? 12.214 13.698 -11.699 1.00 73.81 101 PRO A C 1
ATOM 787 O O . PRO A 1 101 ? 12.710 12.947 -12.542 1.00 73.81 101 PRO A O 1
ATOM 790 N N . ASP A 1 102 ? 10.901 13.846 -11.572 1.00 77.88 102 ASP A N 1
ATOM 791 C CA . ASP A 1 102 ? 9.968 13.289 -12.535 1.00 77.88 102 ASP A CA 1
ATOM 792 C C . ASP A 1 102 ? 10.080 13.989 -13.899 1.00 77.88 102 ASP A C 1
ATOM 794 O O . ASP A 1 102 ? 9.949 15.212 -14.015 1.00 77.88 102 ASP A O 1
ATOM 798 N N . PHE A 1 103 ? 10.292 13.184 -14.941 1.00 85.50 103 PHE A N 1
ATOM 799 C CA . PHE A 1 103 ? 10.396 13.632 -16.323 1.00 85.50 103 PHE A CA 1
ATOM 800 C C . PHE A 1 103 ? 9.118 13.405 -17.143 1.00 85.50 103 PHE A C 1
ATOM 802 O O . PHE A 1 103 ? 9.169 13.546 -18.360 1.00 85.50 103 PHE A O 1
ATOM 809 N N . THR A 1 104 ? 7.966 13.115 -16.524 1.00 82.06 104 THR A N 1
ATOM 810 C CA . THR A 1 104 ? 6.665 12.957 -17.217 1.00 82.06 104 THR A CA 1
ATOM 811 C C . THR A 1 104 ? 6.284 14.124 -18.135 1.00 82.06 104 THR A C 1
ATOM 813 O O . THR A 1 104 ? 5.503 13.936 -19.066 1.00 82.06 104 THR A O 1
ATOM 816 N N . ARG A 1 105 ? 6.829 15.332 -17.914 1.00 82.81 105 ARG A N 1
ATOM 817 C CA . ARG A 1 105 ? 6.633 16.504 -18.788 1.00 82.81 105 ARG A CA 1
ATOM 818 C C . ARG A 1 105 ? 7.479 16.498 -20.057 1.00 82.81 105 ARG A C 1
ATOM 820 O O . ARG A 1 105 ? 7.258 17.347 -20.910 1.00 82.81 105 ARG A O 1
ATOM 827 N N . TRP A 1 106 ? 8.432 15.594 -20.205 1.00 88.94 106 TRP A N 1
ATOM 828 C CA . TRP A 1 106 ? 9.310 15.527 -21.368 1.00 88.94 106 TRP A CA 1
ATOM 829 C C . TRP A 1 106 ? 8.971 14.296 -22.212 1.00 88.94 106 TRP A C 1
ATOM 831 O O . TRP A 1 106 ? 8.479 13.310 -21.666 1.00 88.94 106 TRP A O 1
ATOM 841 N N . PRO A 1 107 ? 9.253 14.307 -23.528 1.00 89.25 107 PRO A N 1
ATOM 842 C CA . PRO A 1 107 ? 8.972 13.176 -24.411 1.00 89.25 107 PRO A CA 1
ATOM 843 C C . PRO A 1 107 ? 10.024 12.062 -24.242 1.00 89.25 107 PRO A C 1
ATOM 845 O O . PRO A 1 107 ? 10.640 11.616 -25.207 1.00 89.25 107 PRO A O 1
ATOM 848 N N . ILE A 1 108 ? 10.227 11.621 -23.000 1.00 90.56 108 ILE A N 1
ATOM 849 C CA . ILE A 1 108 ? 11.098 10.522 -22.586 1.00 90.56 108 ILE A CA 1
ATOM 850 C C . ILE A 1 108 ? 10.391 9.685 -21.506 1.00 90.56 108 ILE A C 1
ATOM 852 O O . ILE A 1 108 ? 9.526 10.201 -20.795 1.00 90.56 108 ILE A O 1
ATOM 856 N N . PRO A 1 109 ? 10.749 8.404 -21.325 1.00 91.25 109 PRO A N 1
ATOM 857 C CA . PRO A 1 109 ? 10.193 7.611 -20.234 1.00 91.25 109 PRO A CA 1
ATOM 858 C C . PRO A 1 109 ? 10.543 8.166 -18.840 1.00 91.25 109 PRO A C 1
ATOM 860 O O . PRO A 1 109 ? 11.688 8.540 -18.569 1.00 91.25 109 PRO A O 1
ATOM 863 N N . ALA A 1 110 ? 9.565 8.169 -17.929 1.00 86.88 110 ALA A N 1
ATOM 864 C CA . ALA A 1 110 ? 9.716 8.719 -16.578 1.00 86.88 110 ALA A CA 1
ATOM 865 C C . ALA A 1 110 ? 10.602 7.856 -15.659 1.00 86.88 110 ALA A C 1
ATOM 867 O O . ALA A 1 110 ? 11.398 8.392 -14.886 1.00 86.88 110 ALA A O 1
ATOM 868 N N . ALA A 1 111 ? 10.524 6.528 -15.777 1.00 89.25 111 ALA A N 1
ATOM 869 C CA . ALA A 1 111 ? 11.335 5.602 -14.988 1.00 89.25 111 ALA A CA 1
ATOM 870 C C . ALA A 1 111 ? 12.751 5.457 -15.565 1.00 89.25 111 ALA A C 1
ATOM 872 O O . ALA A 1 111 ? 12.918 5.288 -16.777 1.00 89.25 111 ALA A O 1
ATOM 873 N N . ALA A 1 112 ? 13.772 5.473 -14.706 1.00 91.31 112 ALA A N 1
ATOM 874 C CA . ALA A 1 112 ? 15.166 5.382 -15.147 1.00 91.31 112 ALA A CA 1
ATOM 875 C C . ALA A 1 112 ? 15.488 4.054 -15.857 1.00 91.31 112 ALA A C 1
ATOM 877 O O . ALA A 1 112 ? 16.036 4.081 -16.961 1.00 91.31 112 ALA A O 1
ATOM 878 N N . TRP A 1 113 ? 15.071 2.909 -15.306 1.00 92.31 113 TRP A N 1
ATOM 879 C CA . TRP A 1 113 ? 15.222 1.606 -15.970 1.00 92.31 113 TRP A CA 1
ATOM 880 C C . TRP A 1 113 ? 14.553 1.542 -17.351 1.00 92.31 113 TRP A C 1
ATOM 882 O O . TRP A 1 113 ? 15.128 0.995 -18.289 1.00 92.31 113 TRP A O 1
ATOM 892 N N . VAL A 1 114 ? 13.392 2.178 -17.535 1.00 93.56 114 VAL A N 1
ATOM 893 C CA . VAL A 1 114 ? 12.726 2.218 -18.850 1.00 93.56 114 VAL A CA 1
ATOM 894 C C . VAL A 1 114 ? 13.477 3.085 -19.840 1.00 93.56 114 VAL A C 1
ATOM 896 O O . VAL A 1 114 ? 13.568 2.706 -21.003 1.00 93.56 114 VAL A O 1
ATOM 899 N N . ARG A 1 115 ? 14.094 4.193 -19.407 1.00 94.50 115 ARG A N 1
ATOM 900 C CA . ARG A 1 115 ? 14.993 4.961 -20.285 1.00 94.50 115 ARG A CA 1
ATOM 901 C C . ARG A 1 115 ? 16.167 4.113 -20.759 1.00 94.50 115 ARG A C 1
ATOM 903 O O . ARG A 1 115 ? 16.514 4.175 -21.933 1.00 94.50 115 ARG A O 1
ATOM 910 N N . ARG A 1 116 ? 16.758 3.303 -19.875 1.00 95.56 116 ARG A N 1
ATOM 911 C CA . ARG A 1 116 ? 17.885 2.429 -20.236 1.00 95.56 116 ARG A CA 1
ATOM 912 C C . ARG A 1 116 ? 17.481 1.383 -21.274 1.00 95.56 116 ARG A C 1
ATOM 914 O O . ARG A 1 116 ? 18.205 1.214 -22.251 1.00 95.56 116 ARG A O 1
ATOM 921 N N . GLN A 1 117 ? 16.313 0.758 -21.126 1.00 96.00 117 GLN A N 1
ATOM 922 C CA . GLN A 1 117 ? 15.786 -0.176 -22.129 1.00 96.00 117 GLN A CA 1
ATOM 923 C C . GLN A 1 117 ? 15.419 0.520 -23.447 1.00 96.00 117 GLN A C 1
ATOM 925 O O . GLN A 1 117 ? 15.794 0.044 -24.513 1.00 96.00 117 GLN A O 1
ATOM 930 N N . TRP A 1 118 ? 14.748 1.673 -23.376 1.00 96.31 118 TRP A N 1
ATOM 931 C CA . TRP A 1 118 ? 14.377 2.491 -24.536 1.00 96.31 118 TRP A CA 1
ATOM 932 C C . TRP A 1 118 ? 15.595 2.883 -25.379 1.00 96.31 118 TRP A C 1
ATOM 934 O O . TRP A 1 118 ? 15.568 2.782 -26.601 1.00 96.31 118 TRP A O 1
ATOM 944 N N . LEU A 1 119 ? 16.686 3.289 -24.725 1.00 96.88 119 LEU A N 1
ATOM 945 C CA . LEU A 1 119 ? 17.928 3.715 -25.377 1.00 96.88 119 LEU A CA 1
ATOM 946 C C . LEU A 1 119 ? 18.811 2.542 -25.836 1.00 96.88 119 LEU A C 1
ATOM 948 O O . LEU A 1 119 ? 19.808 2.777 -26.523 1.00 96.88 119 LEU A O 1
ATOM 952 N N . GLY A 1 120 ? 18.474 1.300 -25.470 1.00 96.88 120 GLY A N 1
ATOM 953 C CA . GLY A 1 120 ? 19.297 0.114 -25.731 1.00 96.88 120 GLY A CA 1
ATOM 954 C C . GLY A 1 120 ? 20.553 0.018 -24.855 1.00 96.88 120 GLY A C 1
ATOM 955 O O . GLY A 1 120 ? 21.506 -0.665 -25.221 1.00 96.88 120 GLY A O 1
ATOM 956 N N . LEU A 1 121 ? 20.582 0.716 -23.714 1.00 95.62 121 LEU A N 1
ATOM 957 C CA . LEU A 1 121 ? 21.656 0.620 -22.714 1.00 95.62 121 LEU A CA 1
ATOM 958 C C . LEU A 1 121 ? 21.526 -0.640 -21.847 1.00 95.62 121 LEU A C 1
ATOM 960 O O . LEU A 1 121 ? 22.513 -1.125 -21.298 1.00 95.62 121 LEU A O 1
ATOM 964 N N . GLU A 1 122 ? 20.304 -1.151 -21.721 1.00 95.25 122 GLU A N 1
ATOM 965 C CA . GLU A 1 122 ? 19.967 -2.426 -21.093 1.00 95.25 122 GLU A CA 1
ATOM 966 C C . GLU A 1 122 ? 19.165 -3.285 -22.080 1.00 95.25 122 GLU A C 1
ATOM 968 O O . GLU A 1 122 ? 18.541 -2.733 -22.994 1.00 95.25 122 GLU A O 1
ATOM 973 N N . PRO A 1 123 ? 19.150 -4.624 -21.916 1.00 95.69 123 PRO A N 1
ATOM 974 C CA . PRO A 1 123 ? 18.304 -5.493 -22.724 1.00 95.69 123 PRO A CA 1
ATOM 975 C C . PRO A 1 123 ? 16.845 -5.028 -22.713 1.00 95.69 123 PRO A C 1
ATOM 977 O O . PRO A 1 123 ? 16.300 -4.693 -21.658 1.00 95.69 123 PRO A O 1
ATOM 980 N N . ALA A 1 124 ? 16.210 -5.024 -23.885 1.00 95.56 124 ALA A N 1
ATOM 981 C CA . ALA A 1 124 ? 14.822 -4.609 -24.027 1.00 95.56 124 ALA A CA 1
ATOM 982 C C . ALA A 1 124 ? 13.897 -5.499 -23.178 1.00 95.56 124 ALA A C 1
ATOM 984 O O . ALA A 1 124 ? 13.896 -6.724 -23.312 1.00 95.56 124 ALA A O 1
ATOM 985 N N . GLY A 1 125 ? 13.107 -4.877 -22.300 1.00 93.94 125 GLY A N 1
ATOM 986 C CA . GLY A 1 125 ? 12.004 -5.538 -21.603 1.00 93.94 125 GLY A CA 1
ATOM 987 C C . GLY A 1 125 ? 10.747 -5.618 -22.477 1.00 93.94 125 GLY A C 1
ATOM 988 O O . GLY A 1 125 ? 10.759 -5.116 -23.603 1.00 93.94 125 GLY A O 1
ATOM 989 N N . PRO A 1 126 ? 9.640 -6.191 -21.965 1.00 95.62 126 PRO A N 1
ATOM 990 C CA . PRO A 1 126 ? 8.375 -6.337 -22.691 1.00 95.62 126 PRO A CA 1
ATOM 991 C C . PRO A 1 126 ? 7.942 -5.087 -23.467 1.00 95.62 126 PRO A C 1
ATOM 993 O O . PRO A 1 126 ? 7.574 -5.196 -24.632 1.00 95.62 126 PRO A O 1
ATOM 996 N N . LEU A 1 127 ? 8.065 -3.899 -22.861 1.00 95.81 127 LEU A N 1
ATOM 997 C CA . LEU A 1 127 ? 7.691 -2.614 -23.470 1.00 95.81 127 LEU A CA 1
ATOM 998 C C . LEU A 1 127 ? 8.369 -2.329 -24.817 1.00 95.81 127 LEU A C 1
ATOM 1000 O O . LEU A 1 127 ? 7.765 -1.680 -25.670 1.00 95.81 127 LEU A O 1
ATOM 1004 N N . PHE A 1 128 ? 9.608 -2.787 -25.000 1.00 96.56 128 PHE A N 1
ATOM 1005 C CA . PHE A 1 128 ? 10.410 -2.500 -26.192 1.00 96.56 128 PHE A CA 1
ATOM 1006 C C . PHE A 1 128 ? 10.769 -3.745 -27.009 1.00 96.56 128 PHE A C 1
ATOM 1008 O O . PHE A 1 128 ? 11.136 -3.611 -28.169 1.00 96.56 128 PHE A O 1
ATOM 1015 N N . ALA A 1 129 ? 10.672 -4.939 -26.419 1.00 96.56 129 ALA A N 1
ATOM 1016 C CA . ALA A 1 129 ? 10.958 -6.208 -27.083 1.00 96.56 129 ALA A CA 1
ATOM 1017 C C . ALA A 1 129 ? 9.748 -6.775 -27.838 1.00 96.56 129 ALA A C 1
ATOM 1019 O O . ALA A 1 129 ? 9.931 -7.499 -28.812 1.00 96.56 129 ALA A O 1
ATOM 1020 N N . ILE A 1 130 ? 8.524 -6.481 -27.385 1.00 96.50 130 ILE A N 1
ATOM 1021 C CA . ILE A 1 130 ? 7.301 -6.932 -28.055 1.00 96.50 130 ILE A CA 1
ATOM 1022 C C . ILE A 1 130 ? 6.887 -5.876 -29.075 1.00 96.50 130 ILE A C 1
ATOM 1024 O O . ILE A 1 130 ? 6.756 -4.700 -28.733 1.00 96.50 130 ILE A O 1
ATOM 1028 N N . GLU A 1 131 ? 6.647 -6.303 -30.311 1.00 96.62 131 GLU A N 1
ATOM 1029 C CA . GLU A 1 131 ? 6.133 -5.442 -31.373 1.00 96.62 131 GLU A CA 1
ATOM 1030 C C . GLU A 1 131 ? 4.614 -5.584 -31.512 1.00 96.62 131 GLU A C 1
ATOM 1032 O O . GLU A 1 131 ? 4.065 -6.683 -31.568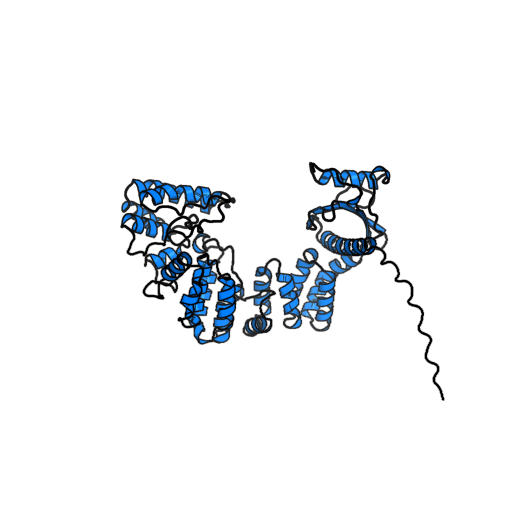 1.00 96.62 131 GLU A O 1
ATOM 1037 N N . LEU A 1 132 ? 3.929 -4.449 -31.604 1.00 94.69 132 LEU A N 1
ATOM 1038 C CA . LEU A 1 132 ? 2.504 -4.327 -31.872 1.00 94.69 132 LEU A CA 1
ATOM 1039 C C . LEU A 1 132 ? 2.335 -3.439 -33.102 1.00 94.69 132 LEU A C 1
ATOM 1041 O O . LEU A 1 132 ? 2.754 -2.283 -33.102 1.00 94.69 132 LEU A O 1
ATOM 1045 N N . ASN A 1 133 ? 1.734 -3.979 -34.164 1.00 92.94 133 ASN A N 1
ATOM 1046 C CA . ASN A 1 133 ? 1.562 -3.283 -35.447 1.00 92.94 133 ASN A CA 1
ATOM 1047 C C . ASN A 1 133 ? 2.878 -2.724 -36.036 1.00 92.94 133 ASN A C 1
ATOM 1049 O O . ASN A 1 133 ? 2.884 -1.651 -36.634 1.00 92.94 133 ASN A O 1
ATOM 1053 N N . GLY A 1 134 ? 3.993 -3.445 -35.862 1.00 94.38 134 GLY A N 1
ATOM 1054 C CA . GLY A 1 134 ? 5.312 -3.050 -36.378 1.00 94.38 134 GLY A CA 1
ATOM 1055 C C . GLY A 1 134 ? 6.013 -1.941 -35.584 1.00 94.38 134 GLY A C 1
ATOM 1056 O O . GLY A 1 134 ? 7.015 -1.406 -36.048 1.00 94.38 134 GLY A O 1
ATOM 1057 N N . LEU A 1 135 ? 5.497 -1.584 -34.405 1.00 94.88 135 LEU A N 1
ATOM 1058 C CA . LEU A 1 135 ? 6.126 -0.657 -33.464 1.00 94.88 135 LEU A CA 1
ATOM 1059 C C . LEU A 1 135 ? 6.376 -1.363 -32.130 1.00 94.88 135 LEU A C 1
ATOM 1061 O O . LEU A 1 135 ? 5.595 -2.242 -31.766 1.00 94.88 135 LEU A O 1
ATOM 1065 N N . PRO A 1 136 ? 7.385 -0.962 -31.338 1.00 96.44 136 PRO A N 1
ATOM 1066 C CA . PRO A 1 136 ? 7.505 -1.468 -29.979 1.00 96.44 136 PRO A CA 1
ATOM 1067 C C . PRO A 1 136 ? 6.234 -1.167 -29.177 1.00 96.44 136 PRO A C 1
ATOM 1069 O O . PRO A 1 136 ? 5.648 -0.087 -29.314 1.00 96.44 136 PRO A O 1
ATOM 1072 N N . ALA A 1 137 ? 5.817 -2.103 -28.324 1.00 95.56 137 ALA A N 1
ATOM 1073 C CA . ALA A 1 137 ? 4.541 -2.059 -27.616 1.00 95.56 137 ALA A CA 1
ATOM 1074 C C . ALA A 1 137 ? 4.322 -0.738 -26.868 1.00 95.56 137 ALA A C 1
ATOM 1076 O O . ALA A 1 137 ? 3.215 -0.200 -26.881 1.00 95.56 137 ALA A O 1
ATOM 1077 N N . TYR A 1 138 ? 5.380 -0.180 -26.271 1.00 93.62 138 TYR A N 1
ATOM 1078 C CA . TYR A 1 138 ? 5.349 1.123 -25.614 1.00 93.62 138 TYR A CA 1
ATOM 1079 C C . TYR A 1 138 ? 4.827 2.242 -26.523 1.00 93.62 138 TYR A C 1
ATOM 1081 O O . TYR A 1 138 ? 3.962 3.015 -26.112 1.00 93.62 138 TYR A O 1
ATOM 1089 N N . HIS A 1 139 ? 5.329 2.314 -27.757 1.00 91.75 139 HIS A N 1
ATOM 1090 C CA . HIS A 1 139 ? 4.937 3.330 -28.730 1.00 91.75 139 HIS A CA 1
ATOM 1091 C C . HIS A 1 139 ? 3.556 3.025 -29.308 1.00 91.75 139 HIS A C 1
ATOM 1093 O O . HIS A 1 139 ? 2.692 3.893 -29.276 1.00 91.75 139 HIS A O 1
ATOM 1099 N N . ALA A 1 140 ? 3.298 1.775 -29.705 1.00 91.88 140 ALA A N 1
ATOM 1100 C CA . ALA A 1 140 ? 2.006 1.368 -30.259 1.00 91.88 140 ALA A CA 1
ATOM 1101 C C . ALA A 1 140 ? 0.825 1.657 -29.311 1.00 91.88 140 ALA A C 1
ATOM 1103 O O . ALA A 1 140 ? -0.208 2.180 -29.729 1.00 91.88 140 ALA A O 1
ATOM 1104 N N . VAL A 1 141 ? 0.978 1.342 -28.019 1.00 89.62 141 VAL A N 1
ATOM 1105 C CA . VAL A 1 141 ? -0.058 1.592 -27.005 1.00 89.62 141 VAL A CA 1
ATOM 1106 C C . VAL A 1 141 ? -0.224 3.086 -26.750 1.00 89.62 141 VAL A C 1
ATOM 1108 O O . VAL A 1 141 ? -1.358 3.551 -26.653 1.00 89.62 141 VAL A O 1
ATOM 1111 N N . ARG A 1 142 ? 0.865 3.864 -26.684 1.00 86.75 142 ARG A N 1
ATOM 1112 C CA . ARG A 1 142 ? 0.770 5.326 -26.540 1.00 86.75 142 ARG A CA 1
ATOM 1113 C C . ARG A 1 142 ? 0.083 5.973 -27.739 1.00 86.75 142 ARG A C 1
ATOM 1115 O O . ARG A 1 142 ? -0.833 6.764 -27.539 1.00 86.75 142 ARG A O 1
ATOM 1122 N N . ASP A 1 143 ? 0.446 5.584 -28.955 1.00 87.06 143 ASP A N 1
ATOM 1123 C CA . ASP A 1 143 ? -0.179 6.077 -30.184 1.00 87.06 143 ASP A CA 1
ATOM 1124 C C . ASP A 1 143 ? -1.679 5.760 -30.214 1.00 87.06 143 ASP A C 1
ATOM 1126 O O . ASP A 1 143 ? -2.494 6.632 -30.526 1.00 87.06 143 ASP A O 1
ATOM 1130 N N . ALA A 1 144 ? -2.074 4.554 -29.793 1.00 86.50 144 ALA A N 1
ATOM 1131 C CA . ALA A 1 144 ? -3.484 4.192 -29.664 1.00 86.50 144 ALA A CA 1
ATOM 1132 C C . ALA A 1 144 ? -4.219 5.019 -28.596 1.00 86.50 144 ALA A C 1
ATOM 1134 O O . ALA A 1 144 ? -5.333 5.477 -28.849 1.00 86.50 144 ALA A O 1
ATOM 1135 N N . LEU A 1 145 ? -3.591 5.276 -27.439 1.00 81.75 145 LEU A N 1
ATOM 1136 C CA . LEU A 1 145 ? -4.141 6.163 -26.403 1.00 81.75 145 LEU A CA 1
ATOM 1137 C C . LEU A 1 145 ? -4.335 7.604 -26.907 1.00 81.75 145 LEU A C 1
ATOM 1139 O O . LEU A 1 145 ? -5.201 8.319 -26.396 1.00 81.75 145 LEU A O 1
ATOM 1143 N N . HIS A 1 146 ? -3.551 8.037 -27.900 1.00 77.50 146 HIS A N 1
ATOM 1144 C CA . HIS A 1 146 ? -3.691 9.347 -28.539 1.00 77.50 146 HIS A CA 1
ATOM 1145 C C . HIS A 1 146 ? -4.784 9.391 -29.609 1.00 77.50 146 HIS A C 1
ATOM 1147 O O . HIS A 1 146 ? -5.480 10.402 -29.710 1.00 77.50 146 HIS A O 1
ATOM 1153 N N . ALA A 1 147 ? -4.925 8.334 -30.413 1.00 76.12 147 ALA A N 1
ATOM 1154 C CA . ALA A 1 147 ? -5.762 8.350 -31.609 1.00 76.12 147 ALA A CA 1
ATOM 1155 C C . ALA A 1 147 ? -7.274 8.362 -31.305 1.00 76.12 147 ALA A C 1
ATOM 1157 O O . ALA A 1 147 ? -7.994 9.170 -31.887 1.00 76.12 147 ALA A O 1
ATOM 1158 N N . THR A 1 148 ? -7.767 7.513 -30.393 1.00 62.94 148 THR A N 1
ATOM 1159 C CA . THR A 1 148 ? -9.199 7.400 -30.029 1.00 62.94 148 THR A CA 1
ATOM 1160 C C . THR A 1 148 ? -9.382 6.613 -28.723 1.00 62.94 148 THR A C 1
ATOM 1162 O O . THR A 1 148 ? -8.577 5.746 -28.414 1.00 62.94 148 THR A O 1
ATOM 1165 N N . SER A 1 149 ? -10.483 6.826 -27.989 1.00 55.44 149 SER A N 1
ATOM 1166 C CA . SER A 1 149 ? -10.852 6.088 -26.757 1.00 55.44 149 SER A CA 1
ATOM 1167 C C . SER A 1 149 ? -11.316 4.633 -26.977 1.00 55.44 149 SER A C 1
ATOM 1169 O O . SER A 1 149 ? -12.046 4.077 -26.163 1.00 55.44 149 SER A O 1
ATOM 1171 N N . SER A 1 150 ? -11.001 4.021 -28.120 1.00 54.94 150 SER A N 1
ATOM 1172 C CA . SER A 1 150 ? -11.201 2.584 -28.330 1.00 54.94 150 SER A CA 1
ATOM 1173 C C . SER A 1 150 ? -9.938 1.863 -27.865 1.00 54.94 150 SER A C 1
ATOM 1175 O O . SER A 1 150 ? -8.857 2.132 -28.386 1.00 54.94 150 SER A O 1
ATOM 1177 N N . SER A 1 151 ? -10.093 1.008 -26.849 1.00 72.06 151 SER A N 1
ATOM 1178 C CA . SER A 1 151 ? -9.064 0.738 -25.843 1.00 72.06 151 SER A CA 1
ATOM 1179 C C . SER A 1 151 ? -7.707 0.342 -26.425 1.00 72.06 151 SER A C 1
ATOM 1181 O O . SER A 1 151 ? -7.569 -0.676 -27.100 1.00 72.06 151 SER A O 1
ATOM 1183 N N . ALA A 1 152 ? -6.659 1.094 -26.084 1.00 84.00 152 ALA A N 1
ATOM 1184 C CA . ALA A 1 152 ? -5.275 0.707 -26.369 1.00 84.00 152 ALA A CA 1
ATOM 1185 C C . ALA A 1 152 ? -4.933 -0.696 -25.820 1.00 84.00 152 ALA A C 1
ATOM 1187 O O . ALA A 1 152 ? -4.033 -1.371 -26.310 1.00 84.00 152 ALA A O 1
ATOM 1188 N N . LEU A 1 153 ? -5.709 -1.171 -24.840 1.00 87.31 153 LEU A N 1
ATOM 1189 C CA . LEU A 1 153 ? -5.631 -2.521 -24.288 1.00 87.31 153 LEU A CA 1
ATOM 1190 C C . LEU A 1 153 ? -6.086 -3.621 -25.257 1.00 87.31 153 LEU A C 1
ATOM 1192 O O . LEU A 1 153 ? -5.663 -4.765 -25.084 1.00 87.31 153 LEU A O 1
ATOM 1196 N N . SER A 1 154 ? -6.907 -3.297 -26.260 1.00 90.06 154 SER A N 1
ATOM 1197 C CA . SER A 1 154 ? -7.315 -4.240 -27.310 1.00 90.06 154 SER A CA 1
ATOM 1198 C C . SER A 1 154 ? -6.159 -4.630 -28.230 1.00 90.06 154 SER A C 1
ATOM 1200 O O . SER A 1 154 ? -6.130 -5.753 -28.726 1.00 90.06 154 SER A O 1
ATOM 1202 N N . LEU A 1 155 ? -5.137 -3.771 -28.373 1.00 91.19 155 LEU A N 1
ATOM 1203 C CA . LEU A 1 155 ? -3.898 -4.129 -29.077 1.00 91.19 155 LEU A CA 1
ATOM 1204 C C . LEU A 1 155 ? -3.200 -5.331 -28.436 1.00 91.19 155 LEU A C 1
ATOM 1206 O O . LEU A 1 155 ? -2.486 -6.069 -29.106 1.00 91.19 155 LEU A O 1
ATOM 1210 N N . LEU A 1 156 ? -3.413 -5.530 -27.136 1.00 92.88 156 LEU A N 1
ATOM 1211 C CA . LEU A 1 156 ? -2.821 -6.634 -26.398 1.00 92.88 156 LEU A CA 1
ATOM 1212 C C . LEU A 1 156 ? -3.585 -7.946 -26.612 1.00 92.88 156 LEU A C 1
ATOM 1214 O O . LEU A 1 156 ? -3.013 -8.999 -26.365 1.00 92.88 156 LEU A O 1
ATOM 1218 N N . ASP A 1 157 ? -4.845 -7.924 -27.061 1.00 92.31 157 ASP A N 1
ATOM 1219 C CA . ASP A 1 157 ? -5.688 -9.131 -27.129 1.00 92.31 157 ASP A CA 1
ATOM 1220 C C . ASP A 1 157 ? -5.147 -10.190 -28.106 1.00 92.31 157 ASP A C 1
ATOM 1222 O O . ASP A 1 157 ? -5.452 -11.372 -27.958 1.00 92.31 157 ASP A O 1
ATOM 1226 N N . ALA A 1 158 ? -4.318 -9.783 -29.073 1.00 92.06 158 ALA A N 1
ATOM 1227 C CA . ALA A 1 158 ? -3.661 -10.685 -30.018 1.00 92.06 158 ALA A CA 1
ATOM 1228 C C . ALA A 1 158 ? -2.444 -11.427 -29.431 1.00 92.06 158 ALA A C 1
ATOM 1230 O O . ALA A 1 158 ? -1.992 -12.412 -30.014 1.00 92.06 158 ALA A O 1
ATOM 1231 N N . LEU A 1 159 ? -1.900 -10.965 -28.301 1.00 94.69 159 LEU A N 1
ATOM 1232 C CA . LEU A 1 159 ? -0.723 -11.567 -27.676 1.00 94.69 159 LEU A CA 1
ATOM 1233 C C . LEU A 1 159 ? -1.103 -12.785 -26.819 1.00 94.69 159 LEU A C 1
ATOM 1235 O O . LEU A 1 159 ? -2.216 -12.848 -26.296 1.00 94.69 159 LEU A O 1
ATOM 1239 N N . PRO A 1 160 ? -0.182 -13.728 -26.569 1.00 93.12 160 PRO A N 1
ATOM 1240 C CA . PRO A 1 160 ? -0.356 -14.736 -25.526 1.00 93.12 160 PRO A CA 1
ATOM 1241 C C . PRO A 1 160 ? -0.611 -14.103 -24.148 1.00 93.12 160 PRO A C 1
ATOM 1243 O O . PRO A 1 160 ? -0.007 -13.087 -23.803 1.00 93.12 160 PRO A O 1
ATOM 1246 N N . THR A 1 161 ? -1.446 -14.730 -23.311 1.00 91.00 161 THR A N 1
ATOM 1247 C CA . THR A 1 161 ? -1.822 -14.214 -21.976 1.00 91.00 161 THR A CA 1
ATOM 1248 C C . THR A 1 161 ? -0.619 -13.793 -21.124 1.00 91.00 161 THR A C 1
ATOM 1250 O O . THR A 1 161 ? -0.664 -12.754 -20.467 1.00 91.00 161 THR A O 1
ATOM 1253 N N . ASN A 1 162 ? 0.476 -14.557 -21.157 1.00 89.06 162 ASN A N 1
ATOM 1254 C CA . ASN A 1 162 ? 1.675 -14.261 -20.368 1.00 89.06 162 ASN A CA 1
ATOM 1255 C C . ASN A 1 162 ? 2.383 -12.981 -20.847 1.00 89.06 162 ASN A C 1
ATOM 1257 O O . ASN A 1 162 ? 2.812 -12.174 -20.024 1.00 89.06 162 ASN A O 1
ATOM 1261 N N . GLU A 1 163 ? 2.431 -12.740 -22.158 1.00 93.44 163 GLU A N 1
ATOM 1262 C CA . GLU A 1 163 ? 2.966 -11.499 -22.732 1.00 93.44 163 GLU A CA 1
ATOM 1263 C C . GLU A 1 163 ? 2.045 -10.308 -22.453 1.00 93.44 163 GLU A C 1
ATOM 1265 O O . GLU A 1 163 ? 2.521 -9.230 -22.094 1.00 93.44 163 GLU A O 1
ATOM 1270 N N . GLN A 1 164 ? 0.723 -10.513 -22.519 1.00 94.62 164 GLN A N 1
ATOM 1271 C CA . GLN A 1 164 ? -0.253 -9.492 -22.134 1.00 94.62 164 GLN A CA 1
ATOM 1272 C C . GLN A 1 164 ? -0.042 -9.033 -20.689 1.00 94.62 164 GLN A C 1
ATOM 1274 O O . GLN A 1 164 ? -0.039 -7.834 -20.417 1.00 94.62 164 GLN A O 1
ATOM 1279 N N . ILE A 1 165 ? 0.119 -9.976 -19.756 1.00 94.69 165 ILE A N 1
ATOM 1280 C CA . ILE A 1 165 ? 0.342 -9.683 -18.335 1.00 94.69 165 ILE A CA 1
ATOM 1281 C C . ILE A 1 165 ? 1.688 -8.979 -18.138 1.00 94.69 165 ILE A C 1
ATOM 1283 O O . ILE A 1 165 ? 1.743 -7.993 -17.403 1.00 94.69 165 ILE A O 1
ATOM 1287 N N . ALA A 1 166 ? 2.752 -9.444 -18.801 1.00 93.94 166 ALA A N 1
ATOM 1288 C CA . ALA A 1 166 ? 4.073 -8.825 -18.726 1.00 93.94 166 ALA A CA 1
ATOM 1289 C C . ALA A 1 166 ? 4.045 -7.356 -19.183 1.00 93.94 166 ALA A C 1
ATOM 1291 O O . ALA A 1 166 ? 4.564 -6.486 -18.486 1.00 93.94 166 ALA A O 1
ATOM 1292 N N . LEU A 1 167 ? 3.384 -7.070 -20.309 1.00 95.19 167 LEU A N 1
ATOM 1293 C CA . LEU A 1 167 ? 3.207 -5.707 -20.809 1.00 95.19 167 LEU A CA 1
ATOM 1294 C C . LEU A 1 167 ? 2.353 -4.851 -19.883 1.00 95.19 167 LEU A C 1
ATOM 1296 O O . LEU A 1 167 ? 2.752 -3.739 -19.554 1.00 95.19 167 LEU A O 1
ATOM 1300 N N . LEU A 1 168 ? 1.194 -5.352 -19.448 1.00 94.44 168 LEU A N 1
ATOM 1301 C CA . LEU A 1 168 ? 0.310 -4.617 -18.540 1.00 94.44 168 LEU A CA 1
ATOM 1302 C C . LEU A 1 168 ? 1.013 -4.252 -17.234 1.00 94.44 168 LEU A C 1
ATOM 1304 O O . LEU A 1 168 ? 0.832 -3.144 -16.731 1.00 94.44 168 LEU A O 1
ATOM 1308 N N . LEU A 1 169 ? 1.820 -5.168 -16.697 1.00 94.81 169 LEU A N 1
ATOM 1309 C CA . LEU A 1 169 ? 2.614 -4.906 -15.510 1.00 94.81 169 LEU A CA 1
ATOM 1310 C C . LEU A 1 169 ? 3.650 -3.808 -15.761 1.00 94.81 169 LEU A C 1
ATOM 1312 O O . LEU A 1 169 ? 3.760 -2.893 -14.951 1.00 94.81 169 LEU A O 1
ATOM 1316 N N . ASP A 1 170 ? 4.390 -3.868 -16.867 1.00 94.75 170 ASP A N 1
ATOM 1317 C CA . ASP A 1 170 ? 5.393 -2.845 -17.158 1.00 94.75 170 ASP A CA 1
ATOM 1318 C C . ASP A 1 170 ? 4.742 -1.482 -17.426 1.00 94.75 170 ASP A C 1
ATOM 1320 O O . ASP A 1 170 ? 5.226 -0.479 -16.907 1.00 94.75 170 ASP A O 1
ATOM 1324 N N . PHE A 1 171 ? 3.603 -1.436 -18.128 1.00 93.31 171 PHE A N 1
ATOM 1325 C CA . PHE A 1 171 ? 2.795 -0.221 -18.291 1.00 93.31 171 PHE A CA 1
ATOM 1326 C C . PHE A 1 171 ? 2.320 0.352 -16.956 1.00 93.31 171 PHE A C 1
ATOM 1328 O O . PHE A 1 171 ? 2.341 1.569 -16.765 1.00 93.31 171 PHE A O 1
ATOM 1335 N N . TYR A 1 172 ? 1.922 -0.514 -16.022 1.00 91.81 172 TYR A N 1
ATOM 1336 C CA . TYR A 1 172 ? 1.554 -0.110 -14.670 1.00 91.81 172 TYR A CA 1
ATOM 1337 C C . TYR A 1 172 ? 2.762 0.452 -13.904 1.00 91.81 172 TYR A C 1
ATOM 1339 O O . TYR A 1 172 ? 2.663 1.514 -13.292 1.00 91.81 172 TYR A O 1
ATOM 1347 N N . LEU A 1 173 ? 3.922 -0.211 -13.993 1.00 91.06 173 LEU A N 1
ATOM 1348 C CA . LEU A 1 173 ? 5.171 0.212 -13.350 1.00 91.06 173 LEU A CA 1
ATOM 1349 C C . LEU A 1 173 ? 5.689 1.563 -13.856 1.00 91.06 173 LEU A C 1
ATOM 1351 O O . LEU A 1 173 ? 6.341 2.277 -13.100 1.00 91.06 173 LEU A O 1
ATOM 1355 N N . VAL A 1 174 ? 5.400 1.926 -15.107 1.00 89.81 174 VAL A N 1
ATOM 1356 C CA . VAL A 1 174 ? 5.758 3.240 -15.672 1.00 89.81 174 VAL A CA 1
ATOM 1357 C C . VAL A 1 174 ? 4.645 4.282 -15.594 1.00 89.81 174 VAL A C 1
ATOM 1359 O O . VAL A 1 174 ? 4.797 5.358 -16.168 1.00 89.81 174 VAL A O 1
ATOM 1362 N N . GLN A 1 175 ? 3.532 3.964 -14.926 1.00 86.00 175 GLN A N 1
ATOM 1363 C CA . GLN A 1 175 ? 2.360 4.833 -14.797 1.00 86.00 175 GLN A CA 1
ATOM 1364 C C . GLN A 1 175 ? 1.839 5.380 -16.140 1.00 86.00 175 GLN A C 1
ATOM 1366 O O . GLN A 1 175 ? 1.530 6.566 -16.267 1.00 86.00 175 GLN A O 1
ATOM 1371 N N . VAL A 1 176 ? 1.737 4.535 -17.174 1.00 84.56 176 VAL A N 1
ATOM 1372 C CA . VAL A 1 176 ? 1.095 4.964 -18.428 1.00 84.56 176 VAL A CA 1
ATOM 1373 C C . VAL A 1 176 ? -0.392 5.233 -18.175 1.00 84.56 176 VAL A C 1
ATOM 1375 O O . VAL A 1 176 ? -1.132 4.356 -17.735 1.00 84.56 176 VAL A O 1
ATOM 1378 N N . ASP A 1 177 ? -0.824 6.465 -18.447 1.00 76.06 177 ASP A N 1
ATOM 1379 C CA . ASP A 1 177 ? -2.204 6.916 -18.252 1.00 76.06 177 ASP A CA 1
ATOM 1380 C C . ASP A 1 177 ? -3.136 6.309 -19.315 1.00 76.06 177 ASP A C 1
ATOM 1382 O O . ASP A 1 177 ? -3.247 6.805 -20.439 1.00 76.06 177 ASP A O 1
ATOM 1386 N N . CYS A 1 178 ? -3.799 5.203 -18.970 1.00 69.50 178 CYS A N 1
ATOM 1387 C CA . CYS A 1 178 ? -4.883 4.633 -19.764 1.00 69.50 178 CYS A CA 1
ATOM 1388 C C . CYS A 1 178 ?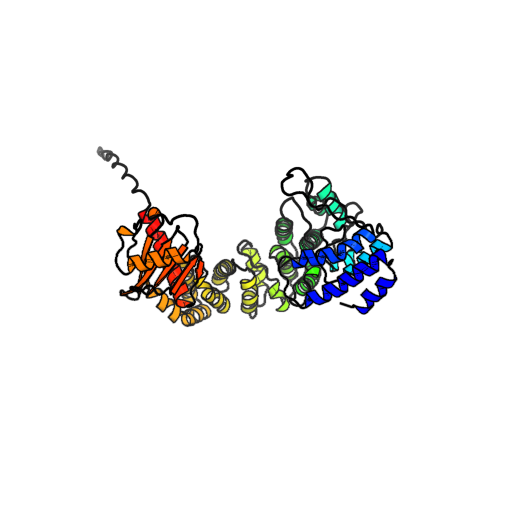 -6.232 5.114 -19.216 1.00 69.50 178 CYS A C 1
ATOM 1390 O O . CYS A 1 178 ? -6.668 4.680 -18.151 1.00 69.50 178 CYS A O 1
ATOM 1392 N N . LYS A 1 179 ? -6.910 5.985 -19.973 1.00 64.25 179 LYS A N 1
ATOM 1393 C CA . LYS A 1 179 ? -8.234 6.536 -19.629 1.00 64.25 179 LYS A CA 1
ATOM 1394 C C . LYS A 1 179 ? -9.353 5.495 -19.524 1.00 64.25 179 LYS A C 1
ATOM 1396 O O . LYS A 1 179 ? -10.324 5.723 -18.806 1.00 64.25 179 LYS A O 1
ATOM 1401 N N . ASP A 1 180 ? -9.238 4.388 -20.250 1.00 55.75 180 ASP A N 1
ATOM 1402 C CA . ASP A 1 180 ? -10.226 3.310 -20.257 1.00 55.75 180 ASP A CA 1
ATOM 1403 C C . ASP A 1 180 ? -9.873 2.303 -19.165 1.00 55.75 180 ASP A C 1
ATOM 1405 O O . ASP A 1 180 ? -8.732 1.855 -19.147 1.00 55.75 180 ASP A O 1
ATOM 1409 N N . SER A 1 181 ? -10.834 1.963 -18.287 1.00 59.19 181 SER A N 1
ATOM 1410 C CA . SER A 1 181 ? -10.774 0.895 -17.262 1.00 59.19 181 SER A CA 1
ATOM 1411 C C . SER A 1 181 ? -9.362 0.614 -16.737 1.00 59.19 181 SER A C 1
ATOM 1413 O O . SER A 1 181 ? -8.611 -0.112 -17.389 1.00 59.19 181 SER A O 1
ATOM 1415 N N . SER A 1 182 ? -9.021 1.195 -15.582 1.00 79.94 182 SER A N 1
ATOM 1416 C CA . SER A 1 182 ? -7.659 1.281 -15.039 1.00 79.94 182 SER A CA 1
ATOM 1417 C C . SER A 1 182 ? -6.780 0.071 -15.397 1.00 79.94 182 SER A C 1
ATOM 1419 O O . SER A 1 182 ? -7.211 -1.071 -15.254 1.00 79.94 182 SER A O 1
ATOM 1421 N N . LEU A 1 183 ? -5.529 0.286 -15.834 1.00 87.50 183 LEU A N 1
ATOM 1422 C CA . LEU A 1 183 ? -4.554 -0.800 -16.083 1.00 87.50 183 LEU A CA 1
ATOM 1423 C C . LEU A 1 183 ? -4.562 -1.860 -14.968 1.00 87.50 183 LEU A C 1
ATOM 1425 O O . LEU A 1 183 ? -4.395 -3.051 -15.223 1.00 87.50 183 LEU A O 1
ATOM 1429 N N . LYS A 1 184 ? -4.836 -1.410 -13.739 1.00 88.94 184 LYS A N 1
ATOM 1430 C CA . LYS A 1 184 ? -5.091 -2.214 -12.548 1.00 88.94 184 LYS A CA 1
ATOM 1431 C C . LYS A 1 184 ? -6.196 -3.266 -12.737 1.00 88.94 184 LYS A C 1
ATOM 1433 O O . LYS A 1 184 ? -5.971 -4.429 -12.414 1.00 88.94 184 LYS A O 1
ATOM 1438 N N . ASP A 1 185 ? -7.357 -2.897 -13.272 1.00 89.19 185 ASP A N 1
ATOM 1439 C CA . ASP A 1 185 ? -8.481 -3.803 -13.545 1.00 89.19 185 ASP A CA 1
ATOM 1440 C C . ASP A 1 185 ? -8.139 -4.815 -14.642 1.00 89.19 185 ASP A C 1
ATOM 1442 O O . ASP A 1 185 ? -8.423 -6.009 -14.503 1.00 89.19 185 ASP A O 1
ATOM 1446 N N . ALA A 1 186 ? -7.487 -4.362 -15.717 1.00 90.88 186 ALA A N 1
ATOM 1447 C CA . ALA A 1 186 ? -7.042 -5.239 -16.798 1.00 90.88 186 ALA A CA 1
ATOM 1448 C C . ALA A 1 186 ? -6.027 -6.276 -16.293 1.00 90.88 186 ALA A C 1
ATOM 1450 O O . ALA A 1 186 ? -6.167 -7.473 -16.569 1.00 90.88 186 ALA A O 1
ATOM 1451 N N . LEU A 1 187 ? -5.057 -5.831 -15.490 1.00 92.81 187 LEU A N 1
ATOM 1452 C CA . LEU A 1 187 ? -4.055 -6.683 -14.859 1.00 92.81 187 LEU A CA 1
ATOM 1453 C C . LEU A 1 187 ? -4.691 -7.652 -13.854 1.00 92.81 187 LEU A C 1
ATOM 1455 O O . LEU A 1 187 ? -4.380 -8.840 -13.870 1.00 92.81 187 LEU A O 1
ATOM 1459 N N . ALA A 1 188 ? -5.641 -7.188 -13.038 1.00 90.56 188 ALA A N 1
ATOM 1460 C CA . ALA A 1 188 ? -6.372 -8.029 -12.094 1.00 90.56 188 ALA A CA 1
ATOM 1461 C C . ALA A 1 188 ? -7.195 -9.119 -12.799 1.00 90.56 188 ALA A C 1
ATOM 1463 O O . ALA A 1 188 ? -7.182 -10.272 -12.359 1.00 90.56 188 ALA A O 1
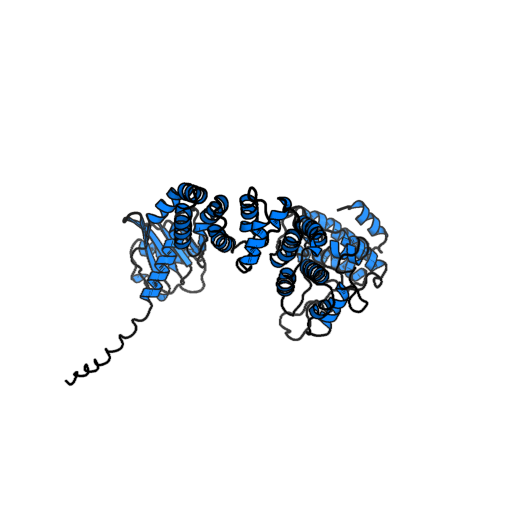ATOM 1464 N N . LYS A 1 189 ? -7.890 -8.768 -13.889 1.00 90.88 189 LYS A N 1
ATOM 1465 C CA . LYS A 1 189 ? -8.727 -9.688 -14.671 1.00 90.88 189 LYS A CA 1
ATOM 1466 C C . LYS A 1 189 ? -7.886 -10.737 -15.395 1.00 90.88 189 LYS A C 1
ATOM 1468 O O . LYS A 1 189 ? -8.155 -11.929 -15.267 1.00 90.88 189 LYS A O 1
ATOM 1473 N N . ARG A 1 190 ? -6.869 -10.309 -16.149 1.00 92.19 190 ARG A N 1
ATOM 1474 C CA . ARG A 1 190 ? -6.019 -11.221 -16.932 1.00 92.19 190 ARG A CA 1
ATOM 1475 C C . ARG A 1 190 ? -5.082 -12.027 -16.034 1.00 92.19 190 ARG A C 1
ATOM 1477 O O . ARG A 1 190 ? -4.930 -13.225 -16.240 1.00 92.19 190 ARG A O 1
ATOM 1484 N N . GLY A 1 191 ? -4.554 -11.414 -14.975 1.00 92.19 191 GLY A N 1
ATOM 1485 C CA . GLY A 1 191 ? -3.680 -12.066 -14.000 1.00 92.19 191 GLY A CA 1
ATOM 1486 C C . GLY A 1 191 ? -4.320 -13.248 -13.272 1.00 92.19 191 GLY A C 1
ATOM 1487 O O . GLY A 1 191 ? -3.628 -14.202 -12.937 1.00 92.19 191 GLY A O 1
ATOM 1488 N N . ALA A 1 192 ? -5.645 -13.247 -13.089 1.00 91.06 192 ALA A N 1
ATOM 1489 C CA . ALA A 1 192 ? -6.360 -14.396 -12.530 1.00 91.06 192 ALA A CA 1
ATOM 1490 C C . ALA A 1 192 ? -6.311 -15.646 -13.434 1.00 91.06 192 ALA A C 1
ATOM 1492 O O . ALA A 1 192 ? -6.505 -16.760 -12.945 1.00 91.06 192 ALA A O 1
ATOM 1493 N N . SER A 1 193 ? -6.031 -15.471 -14.729 1.00 91.50 193 SER A N 1
ATOM 1494 C CA . SER A 1 193 ? -5.972 -16.540 -15.737 1.00 91.50 193 SER A CA 1
ATOM 1495 C C . SER A 1 193 ? -4.545 -17.013 -16.037 1.00 91.50 193 SER A C 1
ATOM 1497 O O . SER A 1 193 ? -4.357 -17.778 -16.977 1.00 91.50 193 SER A O 1
ATOM 1499 N N . ILE A 1 194 ? -3.542 -16.556 -15.276 1.00 93.69 194 ILE A N 1
ATOM 1500 C CA . ILE A 1 194 ? -2.149 -16.968 -15.481 1.00 93.69 194 ILE A CA 1
ATOM 1501 C C . ILE A 1 194 ? -1.984 -18.473 -15.234 1.00 93.69 194 ILE A C 1
ATOM 1503 O O . ILE A 1 194 ? -2.586 -19.016 -14.307 1.00 93.69 194 ILE A O 1
ATOM 1507 N N . ASP A 1 195 ? -1.187 -19.155 -16.047 1.00 93.00 195 ASP A N 1
ATOM 1508 C CA . ASP A 1 195 ? -0.921 -20.586 -15.906 1.00 93.00 195 ASP A CA 1
ATOM 1509 C C . ASP A 1 195 ? 0.497 -20.860 -15.377 1.00 93.00 195 ASP A C 1
ATOM 1511 O O . ASP A 1 195 ? 1.285 -19.948 -15.116 1.00 93.00 195 ASP A O 1
ATOM 1515 N N . GLY A 1 196 ? 0.827 -22.140 -15.190 1.00 92.25 196 GLY A N 1
ATOM 1516 C CA . GLY A 1 196 ? 2.148 -22.551 -14.713 1.00 92.25 196 GLY A CA 1
ATOM 1517 C C . GLY A 1 196 ? 3.288 -22.313 -15.712 1.00 92.25 196 GLY A C 1
ATOM 1518 O O . GLY A 1 196 ? 4.449 -22.306 -15.304 1.00 92.25 196 GLY A O 1
ATOM 1519 N N . ALA A 1 197 ? 3.005 -22.066 -16.998 1.00 94.25 197 ALA A N 1
ATOM 1520 C CA . ALA A 1 197 ? 4.050 -21.771 -17.980 1.00 94.25 197 ALA A CA 1
ATOM 1521 C C . ALA A 1 197 ? 4.700 -20.397 -17.731 1.00 94.25 197 ALA A C 1
ATOM 1523 O O . ALA A 1 197 ? 5.814 -20.140 -18.186 1.00 94.25 197 ALA A O 1
ATOM 1524 N N . ALA A 1 198 ? 4.047 -19.531 -16.950 1.00 94.00 198 ALA A N 1
ATOM 1525 C CA . ALA A 1 198 ? 4.564 -18.224 -16.567 1.00 94.00 198 ALA A CA 1
ATOM 1526 C C . ALA A 1 198 ? 5.647 -18.257 -15.469 1.00 94.00 198 ALA A C 1
ATOM 1528 O O . ALA A 1 198 ? 6.125 -17.196 -15.069 1.00 94.00 198 ALA A O 1
ATOM 1529 N N . GLY A 1 199 ? 6.047 -19.430 -14.961 1.00 95.69 199 GLY A N 1
ATOM 1530 C CA . GLY A 1 199 ? 6.916 -19.553 -13.783 1.00 95.69 199 GLY A CA 1
ATOM 1531 C C . GLY A 1 199 ? 8.246 -18.793 -13.862 1.00 95.69 199 GLY A C 1
ATOM 1532 O O . GLY A 1 199 ? 8.610 -18.089 -12.919 1.00 95.69 199 GLY A O 1
ATOM 1533 N N . GLU A 1 200 ? 8.966 -18.884 -14.985 1.00 95.31 200 GLU A N 1
ATOM 1534 C CA . GLU A 1 200 ? 10.268 -18.211 -15.138 1.00 95.31 200 GLU A CA 1
ATOM 1535 C C . GLU A 1 200 ? 10.127 -16.687 -15.254 1.00 95.31 200 GLU A C 1
ATOM 1537 O O . GLU A 1 200 ? 10.865 -15.926 -14.616 1.00 95.31 200 GLU A O 1
ATOM 1542 N N . TRP A 1 201 ? 9.116 -16.235 -16.003 1.00 93.69 201 TRP A N 1
ATOM 1543 C CA . TRP A 1 201 ? 8.742 -14.823 -16.056 1.00 93.69 201 TRP A CA 1
ATOM 1544 C C . TRP A 1 201 ? 8.384 -14.305 -14.661 1.00 93.69 201 TRP A C 1
ATOM 1546 O O . TRP A 1 201 ? 8.885 -13.260 -14.244 1.00 93.69 201 TRP A O 1
ATOM 1556 N N . ALA A 1 202 ? 7.564 -15.049 -13.918 1.00 96.38 202 ALA A N 1
ATOM 1557 C CA . ALA A 1 202 ? 7.110 -14.676 -12.589 1.00 96.38 202 ALA A CA 1
ATOM 1558 C C . ALA A 1 202 ? 8.285 -14.573 -11.608 1.00 96.38 202 ALA A C 1
ATOM 1560 O O . ALA A 1 202 ? 8.387 -13.590 -10.878 1.00 96.38 202 ALA A O 1
ATOM 1561 N N . ARG A 1 203 ? 9.233 -15.520 -11.646 1.00 97.06 203 ARG A N 1
ATOM 1562 C CA . ARG A 1 203 ? 10.458 -15.498 -10.826 1.00 97.06 203 ARG A CA 1
ATOM 1563 C C . ARG A 1 203 ? 11.333 -14.283 -11.124 1.00 97.06 203 ARG A C 1
ATOM 1565 O O . ARG A 1 203 ? 11.762 -13.593 -10.197 1.00 97.06 203 ARG A O 1
ATOM 1572 N N . THR A 1 204 ? 11.601 -14.012 -12.398 1.00 94.88 204 THR A N 1
ATOM 1573 C CA . THR A 1 204 ? 12.419 -12.860 -12.812 1.00 94.88 204 THR A CA 1
ATOM 1574 C C . THR A 1 204 ? 11.743 -11.545 -12.434 1.00 94.88 204 THR A C 1
ATOM 1576 O O . THR A 1 204 ? 12.363 -10.647 -11.860 1.00 94.88 204 THR A O 1
ATOM 1579 N N . THR A 1 205 ? 10.437 -11.461 -12.667 1.00 95.06 205 THR A N 1
ATOM 1580 C CA . THR A 1 205 ? 9.629 -10.282 -12.367 1.00 95.06 205 THR A CA 1
ATOM 1581 C C . THR A 1 205 ? 9.510 -10.034 -10.865 1.00 95.06 205 THR A C 1
ATOM 1583 O O . THR A 1 205 ? 9.651 -8.892 -10.436 1.00 95.06 205 THR A O 1
ATOM 1586 N N . ALA A 1 206 ? 9.332 -11.080 -10.053 1.00 96.81 206 ALA A N 1
ATOM 1587 C CA . ALA A 1 206 ? 9.324 -10.994 -8.594 1.00 96.81 206 ALA A CA 1
ATOM 1588 C C . ALA A 1 206 ? 10.612 -10.359 -8.062 1.00 96.81 206 ALA A C 1
ATOM 1590 O O . ALA A 1 206 ? 10.557 -9.397 -7.299 1.00 96.81 206 ALA A O 1
ATOM 1591 N N . LYS A 1 207 ? 11.775 -10.839 -8.521 1.00 96.75 207 LYS A N 1
ATOM 1592 C CA . LYS A 1 207 ? 13.080 -10.271 -8.149 1.00 96.75 207 LYS A CA 1
ATOM 1593 C C . LYS A 1 207 ? 13.192 -8.802 -8.548 1.00 96.75 207 LYS A C 1
ATOM 1595 O O . LYS A 1 207 ? 13.634 -7.990 -7.740 1.00 96.75 207 LYS A O 1
ATOM 1600 N N . ARG A 1 208 ? 12.761 -8.452 -9.766 1.00 94.00 208 ARG A N 1
ATOM 1601 C CA . ARG A 1 208 ? 12.766 -7.065 -10.253 1.00 94.00 208 ARG A CA 1
ATOM 1602 C C . ARG A 1 208 ? 11.882 -6.161 -9.395 1.00 94.00 208 ARG A C 1
ATOM 1604 O O . ARG A 1 208 ? 12.341 -5.102 -8.992 1.00 94.00 208 ARG A O 1
ATOM 1611 N N . VAL A 1 209 ? 10.652 -6.574 -9.084 1.00 95.19 209 VAL A N 1
ATOM 1612 C CA . VAL A 1 209 ? 9.724 -5.791 -8.250 1.00 95.19 209 VAL A CA 1
ATOM 1613 C C . VAL A 1 209 ? 10.271 -5.628 -6.831 1.00 95.19 209 VAL A C 1
ATOM 1615 O O . VAL A 1 209 ? 10.284 -4.518 -6.313 1.00 95.19 209 VAL A O 1
ATOM 1618 N N . LEU A 1 210 ? 10.798 -6.688 -6.214 1.00 95.75 210 LEU A N 1
ATOM 1619 C CA . LEU A 1 210 ? 11.413 -6.590 -4.884 1.00 95.75 210 LEU A CA 1
ATOM 1620 C C . LEU A 1 210 ? 12.620 -5.648 -4.873 1.00 95.75 210 LEU A C 1
ATOM 1622 O O . LEU A 1 210 ? 12.740 -4.822 -3.974 1.00 95.75 210 LEU A O 1
ATOM 1626 N N . ALA A 1 211 ? 13.484 -5.726 -5.889 1.00 94.38 211 ALA A N 1
ATOM 1627 C CA . ALA A 1 211 ? 14.601 -4.799 -6.037 1.00 94.38 211 ALA A CA 1
ATOM 1628 C C . ALA A 1 211 ? 14.114 -3.357 -6.247 1.00 94.38 211 ALA A C 1
ATOM 1630 O O . ALA A 1 211 ? 14.661 -2.430 -5.656 1.00 94.38 211 ALA A O 1
ATOM 1631 N N . LEU A 1 212 ? 13.054 -3.159 -7.034 1.00 92.81 212 LEU A N 1
ATOM 1632 C CA . LEU A 1 212 ? 12.487 -1.842 -7.319 1.00 92.81 212 LEU A CA 1
ATOM 1633 C C . LEU A 1 212 ? 11.927 -1.155 -6.066 1.00 92.81 212 LEU A C 1
ATOM 1635 O O . LEU A 1 212 ? 12.087 0.051 -5.894 1.00 92.81 212 LEU A O 1
ATOM 1639 N N . PHE A 1 213 ? 11.296 -1.925 -5.180 1.00 93.00 213 PHE A N 1
ATOM 1640 C CA . PHE A 1 213 ? 10.666 -1.420 -3.958 1.00 93.00 213 PHE A CA 1
ATOM 1641 C C . PHE A 1 213 ? 11.511 -1.612 -2.694 1.00 93.00 213 PHE A C 1
ATOM 1643 O O . PHE A 1 213 ? 11.033 -1.332 -1.594 1.00 93.00 213 PHE A O 1
ATOM 1650 N N . ALA A 1 214 ? 12.772 -2.032 -2.824 1.00 93.88 214 ALA A N 1
ATOM 1651 C CA . ALA A 1 214 ? 13.698 -2.049 -1.702 1.00 93.88 214 ALA A CA 1
ATOM 1652 C C . ALA A 1 214 ? 13.868 -0.631 -1.125 1.00 93.88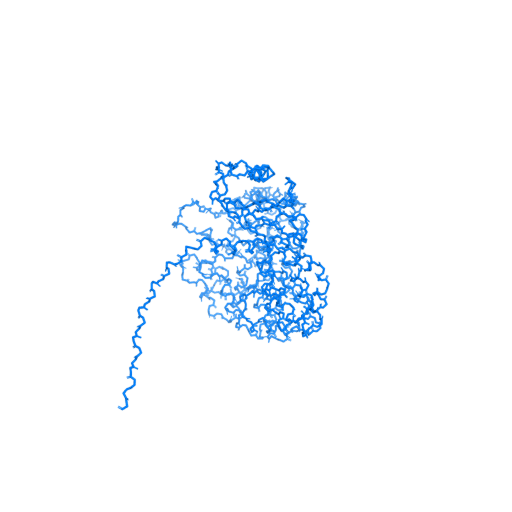 214 ALA A C 1
ATOM 1654 O O . ALA A 1 214 ? 13.882 0.359 -1.860 1.00 93.88 214 ALA A O 1
ATOM 1655 N N . ALA A 1 215 ? 14.033 -0.526 0.197 1.00 88.62 215 ALA A N 1
ATOM 1656 C CA . ALA A 1 215 ? 14.172 0.762 0.887 1.00 88.62 215 ALA A CA 1
ATOM 1657 C C . ALA A 1 215 ? 15.364 1.598 0.377 1.00 88.62 215 ALA A C 1
ATOM 1659 O O . ALA A 1 215 ? 15.339 2.821 0.451 1.00 88.62 215 ALA A O 1
ATOM 1660 N N . SER A 1 216 ? 16.391 0.939 -0.165 1.00 88.31 216 SER A N 1
ATOM 1661 C CA . SER A 1 216 ? 17.578 1.564 -0.754 1.00 88.31 216 SER A CA 1
ATOM 1662 C C . SER A 1 216 ? 17.386 2.057 -2.192 1.00 88.31 216 SER A C 1
ATOM 1664 O O . SER A 1 216 ? 18.289 2.688 -2.737 1.00 88.31 216 SER A O 1
ATOM 1666 N N . THR A 1 217 ? 16.272 1.722 -2.844 1.00 87.62 217 THR A N 1
ATOM 1667 C CA . THR A 1 217 ? 16.057 2.036 -4.258 1.00 87.62 217 THR A CA 1
ATOM 1668 C C . THR A 1 217 ? 15.499 3.440 -4.419 1.00 87.62 217 THR A C 1
ATOM 1670 O O . THR A 1 217 ? 14.499 3.802 -3.797 1.00 87.62 217 THR A O 1
ATOM 1673 N N . ALA A 1 218 ? 16.144 4.222 -5.285 1.00 84.69 218 ALA A N 1
ATOM 1674 C CA . ALA A 1 218 ? 15.770 5.601 -5.556 1.00 84.69 218 ALA A CA 1
ATOM 1675 C C . ALA A 1 218 ? 14.348 5.717 -6.133 1.00 84.69 218 ALA A C 1
ATOM 1677 O O . ALA A 1 218 ? 13.933 4.916 -6.972 1.00 84.69 218 ALA A O 1
ATOM 1678 N N . GLU A 1 219 ? 13.619 6.763 -5.739 1.00 81.25 219 GLU A N 1
ATOM 1679 C CA . GLU A 1 219 ? 12.223 7.000 -6.149 1.00 81.25 219 GLU A CA 1
ATOM 1680 C C . GLU A 1 219 ? 12.027 7.118 -7.672 1.00 81.25 219 GLU A C 1
ATOM 1682 O O . GLU A 1 219 ? 10.969 6.779 -8.203 1.00 81.25 219 GLU A O 1
ATOM 1687 N N . THR A 1 220 ? 13.057 7.536 -8.405 1.00 79.69 220 THR A N 1
ATOM 1688 C CA . THR A 1 220 ? 13.033 7.609 -9.877 1.00 79.69 220 THR A CA 1
ATOM 1689 C C . THR A 1 220 ? 13.022 6.272 -10.582 1.00 79.69 220 THR A C 1
ATOM 1691 O O . THR A 1 220 ? 12.563 6.189 -11.722 1.00 79.69 220 THR A O 1
ATOM 1694 N N . GLU A 1 221 ? 13.510 5.218 -9.934 1.00 86.62 221 GLU A N 1
ATOM 1695 C CA . GLU A 1 221 ? 13.356 3.873 -10.474 1.00 86.62 221 GLU A CA 1
ATOM 1696 C C . GLU A 1 221 ? 11.877 3.461 -10.396 1.00 86.62 221 GLU A C 1
ATOM 1698 O O . GLU A 1 221 ? 11.354 2.857 -11.331 1.00 86.62 221 GLU A O 1
ATOM 1703 N N . LYS A 1 222 ? 11.160 3.889 -9.347 1.00 85.25 222 LYS A N 1
ATOM 1704 C CA . LYS A 1 222 ? 9.761 3.522 -9.065 1.00 85.25 222 LYS A CA 1
ATOM 1705 C C . LYS A 1 222 ? 8.722 4.302 -9.872 1.00 85.25 222 LYS A C 1
ATOM 1707 O O . LYS A 1 222 ? 7.534 4.060 -9.687 1.00 85.25 222 LYS A O 1
ATOM 1712 N N . ALA A 1 223 ? 9.130 5.262 -10.706 1.00 83.00 223 ALA A N 1
ATOM 1713 C CA . ALA A 1 223 ? 8.214 6.151 -11.429 1.00 83.00 223 ALA A CA 1
ATOM 1714 C C . ALA A 1 223 ? 7.133 6.770 -10.515 1.00 83.00 223 ALA A C 1
ATOM 1716 O O . ALA A 1 223 ? 5.970 6.798 -10.887 1.00 83.00 223 ALA A O 1
ATOM 1717 N N . GLN A 1 224 ? 7.503 7.211 -9.302 1.00 78.31 224 GLN A N 1
ATOM 1718 C CA . GLN A 1 224 ? 6.595 7.734 -8.257 1.00 78.31 224 GLN A CA 1
ATOM 1719 C C . GLN A 1 224 ? 5.641 6.719 -7.600 1.00 78.31 224 GLN A C 1
ATOM 1721 O O . GLN A 1 224 ? 4.771 7.107 -6.814 1.00 78.31 224 GLN A O 1
ATOM 1726 N N . LEU A 1 225 ? 5.766 5.419 -7.878 1.00 83.62 225 LEU A N 1
ATOM 1727 C CA . LEU A 1 225 ? 5.014 4.410 -7.139 1.00 83.62 225 LEU A CA 1
ATOM 1728 C C . LEU A 1 225 ? 5.504 4.358 -5.689 1.00 83.62 225 LEU A C 1
ATOM 1730 O O . LEU A 1 225 ? 6.639 3.983 -5.407 1.00 83.62 225 LEU A O 1
ATOM 1734 N N . ARG A 1 226 ? 4.605 4.687 -4.757 1.00 84.88 226 ARG A N 1
ATOM 1735 C CA . ARG A 1 226 ? 4.900 4.718 -3.313 1.00 84.88 226 ARG A CA 1
ATOM 1736 C C . ARG A 1 226 ? 4.996 3.331 -2.676 1.00 84.88 226 ARG A C 1
ATOM 1738 O O . ARG A 1 226 ? 5.433 3.212 -1.536 1.00 84.88 226 ARG A O 1
ATOM 1745 N N . GLY A 1 227 ? 4.554 2.286 -3.371 1.00 89.56 227 GLY A N 1
ATOM 1746 C CA . GLY A 1 227 ? 4.541 0.940 -2.824 1.00 89.56 227 GLY A CA 1
ATOM 1747 C C . GLY A 1 227 ? 4.040 -0.118 -3.794 1.00 89.56 227 GLY A C 1
ATOM 1748 O O . GLY A 1 227 ? 3.725 0.145 -4.954 1.00 89.56 227 GLY A O 1
ATOM 1749 N N . VAL A 1 228 ? 3.975 -1.335 -3.270 1.00 91.38 228 VAL A N 1
ATOM 1750 C CA . VAL A 1 228 ? 3.631 -2.545 -4.008 1.00 91.38 228 VAL A CA 1
ATOM 1751 C C . VAL A 1 228 ? 2.108 -2.731 -4.032 1.00 91.38 228 VAL A C 1
ATOM 1753 O O . VAL A 1 228 ? 1.517 -3.128 -3.029 1.00 91.38 228 VAL A O 1
ATOM 1756 N N . ASP A 1 229 ? 1.464 -2.448 -5.168 1.00 91.50 229 ASP A N 1
ATOM 1757 C CA . ASP A 1 229 ? 0.014 -2.644 -5.344 1.00 91.50 229 ASP A CA 1
ATOM 1758 C C . ASP A 1 229 ? -0.348 -4.130 -5.536 1.00 91.50 229 ASP A C 1
ATOM 1760 O O . ASP A 1 229 ? 0.348 -4.884 -6.224 1.00 91.50 229 ASP A O 1
ATOM 1764 N N . VAL A 1 230 ? -1.476 -4.556 -4.958 1.00 92.69 230 VAL A N 1
ATOM 1765 C CA . VAL A 1 230 ? -1.964 -5.941 -5.041 1.00 92.69 230 VAL A CA 1
ATOM 1766 C C . VAL A 1 230 ? -2.212 -6.412 -6.476 1.00 92.69 230 VAL A C 1
ATOM 1768 O O . VAL A 1 230 ? -1.951 -7.572 -6.791 1.00 92.69 230 VAL A O 1
ATOM 1771 N N . ALA A 1 231 ? -2.693 -5.538 -7.362 1.00 92.06 231 ALA A N 1
ATOM 1772 C CA . ALA A 1 231 ? -2.953 -5.893 -8.752 1.00 92.06 231 ALA A CA 1
ATOM 1773 C C . ALA A 1 231 ? -1.659 -6.210 -9.503 1.00 92.06 231 ALA A C 1
ATOM 1775 O O . ALA A 1 231 ? -1.666 -7.086 -10.362 1.00 92.06 231 ALA A O 1
ATOM 1776 N N . MET A 1 232 ? -0.557 -5.549 -9.136 1.00 93.50 232 MET A N 1
ATOM 1777 C CA . MET A 1 232 ? 0.773 -5.837 -9.662 1.00 93.50 232 MET A CA 1
ATOM 1778 C C . MET A 1 232 ? 1.288 -7.193 -9.180 1.00 93.50 232 MET A C 1
ATOM 1780 O O . MET A 1 232 ? 1.756 -7.993 -9.987 1.00 93.50 232 MET A O 1
ATOM 1784 N N . VAL A 1 233 ? 1.210 -7.474 -7.876 1.00 95.88 233 VAL A N 1
ATOM 1785 C CA . VAL A 1 233 ? 1.833 -8.692 -7.331 1.00 95.88 233 VAL A CA 1
ATOM 1786 C C . VAL A 1 233 ? 1.011 -9.953 -7.515 1.00 95.88 233 VAL A C 1
ATOM 1788 O O . VAL A 1 233 ? 1.581 -11.038 -7.560 1.00 95.88 233 VAL A O 1
ATOM 1791 N N . ARG A 1 234 ? -0.309 -9.839 -7.684 1.00 96.06 234 ARG A N 1
ATOM 1792 C CA . ARG A 1 234 ? -1.190 -10.993 -7.892 1.00 96.06 234 ARG A CA 1
ATOM 1793 C C . ARG A 1 234 ? -0.765 -11.891 -9.065 1.00 96.06 234 ARG A C 1
ATOM 1795 O O . ARG A 1 234 ? -0.577 -13.078 -8.810 1.00 96.06 234 ARG A O 1
ATOM 1802 N N . PRO A 1 235 ? -0.603 -11.402 -10.311 1.00 96.75 235 PRO A N 1
ATOM 1803 C CA . PRO A 1 235 ? -0.167 -12.257 -11.416 1.00 96.75 235 PRO A CA 1
ATOM 1804 C C . PRO A 1 235 ? 1.227 -12.846 -11.188 1.00 96.75 235 PRO A C 1
ATOM 1806 O O . PRO A 1 235 ? 1.456 -14.003 -11.520 1.00 96.75 235 PRO A O 1
ATOM 1809 N N . ILE A 1 236 ? 2.143 -12.083 -10.583 1.00 97.38 236 ILE A N 1
ATOM 1810 C CA . ILE A 1 236 ? 3.500 -12.549 -10.273 1.00 97.38 236 ILE A CA 1
ATOM 1811 C C . ILE A 1 236 ? 3.428 -13.734 -9.305 1.00 97.38 236 ILE A C 1
ATOM 1813 O O . ILE A 1 236 ? 3.963 -14.803 -9.580 1.00 97.38 236 ILE A O 1
ATOM 1817 N N . PHE A 1 237 ? 2.728 -13.568 -8.184 1.00 98.06 237 PHE A N 1
ATOM 1818 C CA . PHE A 1 237 ? 2.644 -14.591 -7.151 1.00 98.06 237 PHE A CA 1
ATOM 1819 C C . PHE A 1 237 ? 1.879 -15.829 -7.635 1.00 98.06 237 PHE A C 1
ATOM 1821 O O . PHE A 1 237 ? 2.341 -16.946 -7.428 1.00 98.06 237 PHE A O 1
ATOM 1828 N N . LEU A 1 238 ? 0.762 -15.652 -8.350 1.00 97.62 238 LEU A N 1
ATOM 1829 C CA . LEU A 1 238 ? 0.028 -16.772 -8.949 1.00 97.62 238 LEU A CA 1
ATOM 1830 C C . LEU A 1 238 ? 0.868 -17.529 -9.982 1.00 97.62 238 LEU A C 1
ATOM 1832 O O . LEU A 1 238 ? 0.804 -18.754 -10.015 1.00 97.62 238 LEU A O 1
ATOM 1836 N N . GLY A 1 239 ? 1.681 -16.836 -10.785 1.00 97.25 239 GLY A N 1
ATOM 1837 C CA . GLY A 1 239 ? 2.604 -17.480 -11.721 1.00 97.25 239 GLY A CA 1
ATOM 1838 C C . GLY A 1 239 ? 3.627 -18.371 -11.011 1.00 97.25 239 GLY A C 1
ATOM 1839 O O . GLY A 1 239 ? 3.889 -19.480 -11.467 1.00 97.25 239 GLY A O 1
ATOM 1840 N N . LEU A 1 240 ? 4.152 -17.937 -9.858 1.00 98.19 240 LEU A N 1
ATOM 1841 C CA . LEU A 1 240 ? 5.043 -18.753 -9.020 1.00 98.19 240 LEU A CA 1
ATOM 1842 C C . LEU A 1 240 ? 4.317 -19.987 -8.465 1.00 98.19 240 LEU A C 1
ATOM 1844 O O . LEU A 1 240 ? 4.805 -21.109 -8.608 1.00 98.19 240 LEU A O 1
ATOM 1848 N N . VAL A 1 241 ? 3.132 -19.776 -7.884 1.00 98.31 241 VAL A N 1
ATOM 1849 C CA . VAL A 1 241 ? 2.309 -20.827 -7.269 1.00 98.31 241 VAL A CA 1
ATOM 1850 C C . VAL A 1 241 ? 1.895 -21.887 -8.290 1.00 98.31 241 VAL A C 1
ATOM 1852 O O . VAL A 1 241 ? 2.120 -23.076 -8.077 1.00 98.31 241 VAL A O 1
ATOM 1855 N N . ARG A 1 242 ? 1.336 -21.473 -9.431 1.00 97.81 242 ARG A N 1
ATOM 1856 C CA . ARG A 1 242 ? 0.820 -22.385 -10.466 1.00 97.81 242 ARG A CA 1
ATOM 1857 C C . ARG A 1 242 ? 1.923 -23.099 -11.238 1.00 97.81 242 ARG A C 1
ATOM 1859 O O . ARG A 1 242 ? 1.680 -24.173 -11.778 1.00 97.81 242 ARG A O 1
ATOM 1866 N N . ALA A 1 243 ? 3.132 -22.542 -11.260 1.00 97.75 243 ALA A N 1
ATOM 1867 C CA . ALA A 1 243 ? 4.321 -23.214 -11.778 1.00 97.75 243 ALA A CA 1
ATOM 1868 C C . ALA A 1 243 ? 4.928 -24.225 -10.785 1.00 97.75 243 ALA A C 1
ATOM 1870 O O . ALA A 1 243 ? 5.923 -24.872 -11.110 1.00 97.75 243 ALA A O 1
ATOM 1871 N N . GLY A 1 244 ? 4.374 -24.351 -9.571 1.00 98.00 244 GLY A N 1
ATOM 1872 C CA . GLY A 1 244 ? 4.910 -25.225 -8.526 1.00 98.00 244 GLY A CA 1
ATOM 1873 C C . GLY A 1 244 ? 6.267 -24.765 -7.992 1.00 98.00 244 GLY A C 1
ATOM 1874 O O . GLY A 1 244 ? 7.038 -25.577 -7.481 1.00 98.00 244 GLY A O 1
ATOM 1875 N N . ILE A 1 245 ? 6.592 -23.477 -8.132 1.00 98.12 245 ILE A N 1
ATOM 1876 C CA . ILE A 1 245 ? 7.846 -22.931 -7.626 1.00 98.12 245 ILE A CA 1
ATOM 1877 C C . ILE A 1 245 ? 7.718 -22.755 -6.102 1.00 98.12 245 ILE A C 1
ATOM 1879 O O . ILE A 1 245 ? 6.789 -22.077 -5.659 1.00 98.12 245 ILE A O 1
ATOM 1883 N N . PRO A 1 246 ? 8.639 -23.312 -5.288 1.00 97.50 246 PRO A N 1
ATOM 1884 C CA . PRO A 1 246 ? 8.597 -23.148 -3.838 1.00 97.50 246 PRO A CA 1
ATOM 1885 C C . PRO A 1 246 ? 8.611 -21.673 -3.432 1.00 97.50 246 PRO A C 1
ATOM 1887 O O . PRO A 1 246 ? 9.473 -20.919 -3.880 1.00 97.50 246 PRO A O 1
ATOM 1890 N N . ILE A 1 247 ? 7.667 -21.267 -2.579 1.00 98.31 247 ILE A N 1
ATOM 1891 C CA . ILE A 1 247 ? 7.590 -19.887 -2.097 1.00 98.31 247 ILE A CA 1
ATOM 1892 C C . ILE A 1 247 ? 8.594 -19.676 -0.961 1.00 98.31 247 ILE A C 1
ATOM 1894 O O . ILE A 1 247 ? 8.434 -20.213 0.134 1.00 98.31 247 ILE A O 1
ATOM 1898 N N . GLU A 1 248 ? 9.621 -18.875 -1.233 1.00 96.88 248 GLU A N 1
ATOM 1899 C CA . GLU A 1 248 ? 10.686 -18.526 -0.289 1.00 96.88 248 GLU A CA 1
ATOM 1900 C C . GLU A 1 248 ? 10.334 -17.267 0.537 1.00 96.88 248 GLU A C 1
ATOM 1902 O O . GLU A 1 248 ? 9.558 -16.427 0.068 1.00 96.88 248 GLU A O 1
ATOM 1907 N N . PRO A 1 249 ? 10.948 -17.056 1.724 1.00 97.81 249 PRO A N 1
ATOM 1908 C CA . PRO A 1 249 ? 10.693 -15.879 2.564 1.00 97.81 249 PRO A CA 1
ATOM 1909 C C . PRO A 1 249 ? 10.850 -14.527 1.870 1.00 97.81 249 PRO A C 1
ATOM 1911 O O . PRO A 1 249 ? 10.091 -13.597 2.138 1.00 97.81 249 PRO A O 1
ATOM 1914 N N . ALA A 1 250 ? 11.778 -14.427 0.915 1.00 96.06 250 ALA A N 1
ATOM 1915 C CA . ALA A 1 250 ? 11.973 -13.215 0.126 1.00 96.06 250 ALA A CA 1
ATOM 1916 C C . ALA A 1 250 ? 10.711 -12.789 -0.650 1.00 96.06 250 ALA A C 1
ATOM 1918 O O . ALA A 1 250 ? 10.600 -11.632 -1.043 1.00 96.06 250 ALA A O 1
ATOM 1919 N N . TRP A 1 251 ? 9.761 -13.700 -0.895 1.00 97.38 251 TRP A N 1
ATOM 1920 C CA . TRP A 1 251 ? 8.557 -13.437 -1.689 1.00 97.38 251 TRP A CA 1
ATOM 1921 C C . TRP A 1 251 ? 7.320 -13.151 -0.835 1.00 97.38 251 TRP A C 1
ATOM 1923 O O . TRP A 1 251 ? 6.264 -12.854 -1.391 1.00 97.38 251 TRP A O 1
ATOM 1933 N N . TYR A 1 252 ? 7.416 -13.183 0.500 1.00 97.75 252 TYR A N 1
ATOM 1934 C CA . TYR A 1 252 ? 6.285 -12.856 1.387 1.00 97.75 252 TYR A CA 1
ATOM 1935 C C . TYR A 1 252 ? 5.795 -11.415 1.191 1.00 97.75 252 TYR A C 1
ATOM 1937 O O . TYR A 1 252 ? 4.599 -11.129 1.292 1.00 97.75 252 TYR A O 1
ATOM 1945 N N . GLU A 1 253 ? 6.702 -10.523 0.794 1.00 95.94 253 GLU A N 1
ATOM 1946 C CA . GLU A 1 253 ? 6.412 -9.145 0.385 1.00 95.94 253 GLU A CA 1
ATOM 1947 C C . GLU A 1 253 ? 5.560 -9.046 -0.894 1.00 95.94 253 GLU A C 1
ATOM 1949 O O . GLU A 1 253 ? 4.998 -7.996 -1.194 1.00 95.94 253 GLU A O 1
ATOM 1954 N N . LEU A 1 254 ? 5.407 -10.141 -1.641 1.00 97.38 254 LEU A N 1
ATOM 1955 C CA . LEU A 1 254 ? 4.587 -10.210 -2.852 1.00 97.38 254 LEU A CA 1
ATOM 1956 C C . LEU A 1 254 ? 3.275 -10.977 -2.650 1.00 97.38 254 LEU A C 1
ATOM 1958 O O . LEU A 1 254 ? 2.488 -11.059 -3.588 1.00 97.38 254 LEU A O 1
ATOM 1962 N N . LEU A 1 255 ? 2.999 -11.517 -1.454 1.00 98.06 255 LEU A N 1
ATOM 1963 C CA . LEU A 1 255 ? 1.742 -12.224 -1.178 1.00 98.06 255 LEU A CA 1
ATOM 1964 C C . LEU A 1 255 ? 0.548 -11.275 -1.434 1.00 98.06 255 LEU A C 1
ATOM 1966 O O . LEU A 1 255 ? 0.471 -10.232 -0.767 1.00 98.06 255 LEU A O 1
ATOM 1970 N N . PRO A 1 256 ? -0.360 -11.583 -2.389 1.00 96.88 256 PRO A N 1
ATOM 1971 C CA . PRO A 1 256 ? -1.394 -10.650 -2.836 1.00 96.88 256 PRO A CA 1
ATOM 1972 C C . PRO A 1 256 ? -2.597 -10.637 -1.886 1.00 96.88 256 PRO A C 1
ATOM 1974 O O . PRO A 1 256 ? -3.636 -11.237 -2.161 1.00 96.88 256 PRO A O 1
ATOM 1977 N N . LEU A 1 257 ? -2.455 -9.943 -0.757 1.00 96.62 257 LEU A N 1
ATOM 1978 C CA . LEU A 1 257 ? -3.529 -9.759 0.216 1.00 96.62 257 LEU A CA 1
ATOM 1979 C C . LEU A 1 257 ? -4.312 -8.475 -0.053 1.00 96.62 257 LEU A C 1
ATOM 1981 O O . LEU A 1 257 ? -3.744 -7.389 -0.108 1.00 96.62 257 LEU A O 1
ATOM 1985 N N . ASP A 1 258 ? -5.630 -8.604 -0.179 1.00 94.69 258 ASP A N 1
ATOM 1986 C CA . ASP A 1 258 ? -6.556 -7.483 -0.330 1.00 94.69 258 ASP A CA 1
ATOM 1987 C C . ASP A 1 258 ? -7.987 -7.952 -0.008 1.00 94.69 258 ASP A C 1
ATOM 1989 O O . ASP A 1 258 ? -8.335 -9.095 -0.339 1.00 94.69 258 ASP A O 1
ATOM 1993 N N . PRO A 1 259 ? -8.829 -7.124 0.644 1.00 94.38 259 PRO A N 1
ATOM 1994 C CA . PRO A 1 259 ? -10.180 -7.526 1.039 1.00 94.38 259 PRO A CA 1
ATOM 1995 C C . PRO A 1 259 ? -11.071 -7.966 -0.129 1.00 94.38 259 PRO A C 1
ATOM 1997 O O . PRO A 1 259 ? -11.933 -8.831 0.063 1.00 94.38 259 PRO A O 1
ATOM 2000 N N . TRP A 1 260 ? -10.846 -7.427 -1.328 1.00 93.38 260 TRP A N 1
ATOM 2001 C CA . TRP A 1 260 ? -11.637 -7.707 -2.525 1.00 93.38 260 TRP A CA 1
ATOM 2002 C C . TRP A 1 260 ? -11.070 -8.847 -3.372 1.00 93.38 260 TRP A C 1
ATOM 2004 O O . TRP A 1 260 ? -11.707 -9.268 -4.338 1.00 93.38 260 TRP A O 1
ATOM 2014 N N . THR A 1 261 ? -9.908 -9.402 -3.014 1.00 92.12 261 THR A N 1
ATOM 2015 C CA . THR A 1 261 ? -9.402 -10.607 -3.681 1.00 92.12 261 THR A CA 1
ATOM 2016 C C . THR A 1 261 ? -10.354 -11.783 -3.410 1.00 92.12 261 THR A C 1
ATOM 2018 O O . THR A 1 261 ? -10.705 -12.029 -2.243 1.00 92.12 261 THR A O 1
ATOM 2021 N N . PRO A 1 262 ? -10.778 -12.524 -4.457 1.00 94.00 262 PRO A N 1
ATOM 2022 C CA . PRO A 1 262 ? -11.587 -13.727 -4.299 1.00 94.00 262 PRO A CA 1
ATOM 2023 C C . PRO A 1 262 ? -10.962 -14.695 -3.294 1.00 94.00 262 PRO A C 1
ATOM 2025 O O . PRO A 1 262 ? -9.763 -14.961 -3.338 1.00 94.00 262 PRO A O 1
ATOM 2028 N N . GLU A 1 263 ? -11.780 -15.234 -2.393 1.00 94.88 263 GLU A N 1
ATOM 2029 C CA . GLU A 1 263 ? -11.316 -16.077 -1.284 1.00 94.88 263 GLU A CA 1
ATOM 2030 C C . GLU A 1 263 ? -10.572 -17.329 -1.766 1.00 94.88 263 GLU A C 1
ATOM 2032 O O . GLU A 1 263 ? -9.519 -17.660 -1.231 1.00 94.88 263 GLU A O 1
ATOM 2037 N N . ALA A 1 264 ? -11.036 -17.943 -2.859 1.00 95.94 264 ALA A N 1
ATOM 2038 C CA . ALA A 1 264 ? -10.347 -19.066 -3.490 1.00 95.94 264 ALA A CA 1
ATOM 2039 C C . ALA A 1 264 ? -8.907 -18.721 -3.919 1.00 95.94 264 ALA A C 1
ATOM 2041 O O . ALA A 1 264 ? -8.004 -19.512 -3.676 1.00 95.94 264 ALA A O 1
ATOM 2042 N N . LEU A 1 265 ? -8.679 -17.530 -4.491 1.00 95.44 265 LEU A N 1
ATOM 2043 C CA . LEU A 1 265 ? -7.341 -17.089 -4.907 1.00 95.44 265 LEU A CA 1
ATOM 2044 C C . LEU A 1 265 ? -6.452 -16.746 -3.706 1.00 95.44 265 LEU A C 1
ATOM 2046 O O . LEU A 1 265 ? -5.255 -17.011 -3.734 1.00 95.44 265 LEU A O 1
ATOM 2050 N N . LEU A 1 266 ? -7.024 -16.167 -2.642 1.00 96.44 266 LEU A N 1
ATOM 2051 C CA . LEU A 1 266 ? -6.285 -15.932 -1.397 1.00 96.44 266 LEU A CA 1
ATOM 2052 C C . LEU A 1 266 ? -5.781 -17.256 -0.814 1.00 96.44 266 LEU A C 1
ATOM 2054 O O . LEU A 1 266 ? -4.604 -17.365 -0.476 1.00 96.44 266 LEU A O 1
ATOM 2058 N N . HIS A 1 267 ? -6.653 -18.262 -0.734 1.00 97.56 267 HIS A N 1
ATOM 2059 C CA . HIS A 1 267 ? -6.293 -19.577 -0.214 1.00 97.56 267 HIS A CA 1
ATOM 2060 C C . HIS A 1 267 ? -5.315 -20.322 -1.116 1.00 97.56 267 HIS A C 1
ATOM 2062 O O . HIS A 1 267 ? -4.358 -20.881 -0.596 1.00 97.56 267 HIS A O 1
ATOM 2068 N N . GLU A 1 268 ? -5.483 -20.261 -2.441 1.00 98.00 268 GLU A N 1
ATOM 2069 C CA . GLU A 1 268 ? -4.518 -20.809 -3.406 1.00 98.00 268 GLU A CA 1
ATOM 2070 C C . GLU A 1 268 ? -3.101 -20.271 -3.137 1.00 98.00 268 GLU A C 1
ATOM 2072 O O . GLU A 1 268 ? -2.155 -21.046 -3.002 1.00 98.00 268 GLU A O 1
ATOM 2077 N N . CYS A 1 269 ? -2.960 -18.952 -2.972 1.00 98.38 269 CYS A N 1
ATOM 2078 C CA . CYS A 1 269 ? -1.670 -18.323 -2.692 1.00 98.38 269 CYS A CA 1
ATOM 2079 C C . CYS A 1 269 ? -1.097 -18.696 -1.316 1.00 98.38 269 CYS A C 1
ATOM 2081 O O . CYS A 1 269 ? 0.100 -18.950 -1.203 1.00 98.38 269 CYS A O 1
ATOM 2083 N N . ILE A 1 270 ? -1.918 -18.704 -0.261 1.00 98.56 270 ILE A N 1
ATOM 2084 C CA . ILE A 1 270 ? -1.446 -18.969 1.109 1.00 98.56 270 ILE A CA 1
ATOM 2085 C C . ILE A 1 270 ? -1.106 -20.453 1.296 1.00 98.56 270 ILE A C 1
ATOM 2087 O O . ILE A 1 270 ? -0.097 -20.780 1.921 1.00 98.56 270 ILE A O 1
ATOM 2091 N N . ASP A 1 271 ? -1.914 -21.357 0.744 1.00 98.44 271 ASP A N 1
ATOM 2092 C CA . ASP A 1 271 ? -1.724 -22.801 0.900 1.00 98.44 271 ASP A CA 1
ATOM 2093 C C . ASP A 1 271 ? -0.472 -23.297 0.157 1.00 98.44 271 ASP A C 1
ATOM 2095 O O . ASP A 1 271 ? 0.140 -24.275 0.592 1.00 98.44 271 ASP A O 1
ATOM 2099 N N . ALA A 1 272 ? -0.043 -22.587 -0.894 1.00 98.31 272 ALA A N 1
ATOM 2100 C CA . ALA A 1 272 ? 1.206 -22.841 -1.612 1.00 98.31 272 ALA A CA 1
ATOM 2101 C C . ALA A 1 272 ? 2.478 -22.516 -0.804 1.00 98.31 272 ALA A C 1
ATOM 2103 O O . ALA A 1 272 ? 3.567 -22.980 -1.147 1.00 98.31 272 ALA A O 1
ATOM 2104 N N . ILE A 1 273 ? 2.362 -21.737 0.274 1.00 98.56 273 ILE A N 1
ATOM 2105 C CA . ILE A 1 273 ? 3.466 -21.484 1.205 1.00 98.56 273 ILE A CA 1
ATOM 2106 C C . ILE A 1 273 ? 3.612 -22.705 2.127 1.00 98.56 273 ILE A C 1
ATOM 2108 O O . ILE A 1 273 ? 2.594 -23.186 2.644 1.00 98.56 273 ILE A O 1
ATOM 2112 N N . PRO A 1 274 ? 4.839 -23.200 2.390 1.00 97.75 274 PRO A N 1
ATOM 2113 C CA . PRO A 1 274 ? 5.059 -24.278 3.349 1.00 97.75 274 PRO A CA 1
ATOM 2114 C C . PRO A 1 274 ? 4.421 -23.968 4.707 1.00 97.75 274 PRO A C 1
ATOM 2116 O O . PRO A 1 274 ? 4.601 -22.878 5.250 1.00 97.75 274 PRO A O 1
ATOM 2119 N N . GLU A 1 275 ? 3.692 -24.933 5.272 1.00 97.62 275 GLU A N 1
ATOM 2120 C CA . GLU A 1 275 ? 2.927 -24.748 6.514 1.00 97.62 275 GLU A CA 1
ATOM 2121 C C . GLU A 1 275 ? 3.732 -24.118 7.668 1.00 97.62 275 GLU A C 1
ATOM 2123 O O . GLU A 1 275 ? 3.215 -23.168 8.262 1.00 97.62 275 GLU A O 1
ATOM 2128 N N . PRO A 1 276 ? 4.995 -24.522 7.941 1.00 97.44 276 PRO A N 1
ATOM 2129 C CA . PRO A 1 276 ? 5.798 -23.920 9.009 1.00 97.44 276 PRO A CA 1
ATOM 2130 C C . PRO A 1 276 ? 6.083 -22.424 8.828 1.00 97.44 276 PRO A C 1
ATOM 2132 O O . PRO A 1 276 ? 6.457 -21.757 9.788 1.00 97.44 276 PRO A O 1
ATOM 2135 N N . SER A 1 277 ? 5.927 -21.892 7.615 1.00 98.12 277 SER A N 1
ATOM 2136 C CA . SER A 1 277 ? 6.281 -20.513 7.277 1.00 98.12 277 SER A CA 1
ATOM 2137 C C . SER A 1 277 ? 5.079 -19.622 6.948 1.00 98.12 277 SER A C 1
ATOM 2139 O O . SER A 1 277 ? 5.236 -18.412 6.783 1.00 98.12 277 SER A O 1
ATOM 2141 N N . ARG A 1 278 ? 3.862 -20.181 6.893 1.00 98.31 278 ARG A N 1
ATOM 2142 C CA . ARG A 1 278 ? 2.628 -19.433 6.584 1.00 98.31 278 ARG A CA 1
ATOM 2143 C C . ARG A 1 278 ? 2.345 -18.310 7.580 1.00 98.31 278 ARG A C 1
ATOM 2145 O O . ARG A 1 278 ? 1.960 -17.220 7.165 1.00 98.31 278 ARG A O 1
ATOM 2152 N N . GLU A 1 279 ? 2.542 -18.554 8.877 1.00 98.31 279 GLU A N 1
ATOM 2153 C CA . GLU A 1 279 ? 2.322 -17.532 9.911 1.00 98.31 279 GLU A CA 1
ATOM 2154 C C . GLU A 1 279 ? 3.260 -16.333 9.725 1.00 98.31 279 GLU A C 1
ATOM 2156 O O . GLU A 1 279 ? 2.822 -15.186 9.812 1.00 98.31 279 GLU A O 1
ATOM 2161 N N . GLU A 1 280 ? 4.536 -16.586 9.429 1.00 98.25 280 GLU A N 1
ATOM 2162 C CA . GLU A 1 280 ? 5.514 -15.533 9.155 1.00 98.25 280 GLU A CA 1
ATOM 2163 C C . GLU A 1 280 ? 5.157 -14.755 7.885 1.00 98.25 280 GLU A C 1
ATOM 2165 O O . GLU A 1 280 ? 5.116 -13.525 7.914 1.00 98.25 280 GLU A O 1
ATOM 2170 N N . ALA A 1 281 ? 4.810 -15.457 6.804 1.00 98.44 281 ALA A N 1
ATOM 2171 C CA . ALA A 1 281 ? 4.414 -14.828 5.550 1.00 98.44 281 ALA A CA 1
ATOM 2172 C C . ALA A 1 281 ? 3.199 -13.905 5.711 1.00 98.44 281 ALA A C 1
ATOM 2174 O O . ALA A 1 281 ? 3.196 -12.774 5.220 1.00 98.44 281 ALA A O 1
ATOM 2175 N N . LEU A 1 282 ? 2.177 -14.359 6.441 1.00 98.38 282 LEU A N 1
ATOM 2176 C CA . LEU A 1 282 ? 0.986 -13.561 6.726 1.00 98.38 282 LEU A CA 1
ATOM 2177 C C . LEU A 1 282 ? 1.295 -12.382 7.653 1.00 98.38 282 LEU A C 1
ATOM 2179 O O . LEU A 1 282 ? 0.777 -11.288 7.428 1.00 98.38 282 LEU A O 1
ATOM 2183 N N . ALA A 1 283 ? 2.170 -12.567 8.644 1.00 97.25 283 ALA A N 1
ATOM 2184 C CA . ALA A 1 283 ? 2.597 -11.489 9.530 1.00 97.25 283 ALA A CA 1
ATOM 2185 C C . ALA A 1 283 ? 3.342 -10.368 8.779 1.00 97.25 283 ALA A C 1
ATOM 2187 O O . ALA A 1 283 ? 3.169 -9.201 9.130 1.00 97.25 283 ALA A O 1
ATOM 2188 N N . VAL A 1 284 ? 4.116 -10.702 7.739 1.00 96.56 284 VAL A N 1
ATOM 2189 C CA . VAL A 1 284 ? 4.769 -9.729 6.843 1.00 96.56 284 VAL A CA 1
ATOM 2190 C C . VAL A 1 284 ? 3.754 -9.061 5.908 1.00 96.56 284 VAL A C 1
ATOM 2192 O O . VAL A 1 284 ? 3.770 -7.846 5.721 1.00 96.56 284 VAL A O 1
ATOM 2195 N N . ALA A 1 285 ? 2.835 -9.835 5.327 1.00 96.94 285 ALA A N 1
ATOM 2196 C CA . ALA A 1 285 ? 1.955 -9.346 4.270 1.00 96.94 285 ALA A CA 1
ATOM 2197 C C . ALA A 1 285 ? 0.763 -8.503 4.757 1.00 96.94 285 ALA A C 1
ATOM 2199 O O . ALA A 1 285 ? 0.398 -7.524 4.105 1.00 96.94 285 ALA A O 1
ATOM 2200 N N . ILE A 1 286 ? 0.138 -8.849 5.889 1.00 97.06 286 ILE A N 1
ATOM 2201 C CA . ILE A 1 286 ? -1.086 -8.182 6.376 1.00 97.06 286 ILE A CA 1
ATOM 2202 C C . ILE A 1 286 ? -0.894 -6.673 6.630 1.00 97.06 286 ILE A C 1
ATOM 2204 O O . ILE A 1 286 ? -1.762 -5.895 6.215 1.00 97.06 286 ILE A O 1
ATOM 2208 N N . PRO A 1 287 ? 0.202 -6.201 7.260 1.00 95.50 287 PRO A N 1
ATOM 2209 C CA . PRO A 1 287 ? 0.426 -4.770 7.468 1.00 95.50 287 PRO A CA 1
ATOM 2210 C C . PRO A 1 287 ? 0.451 -3.942 6.175 1.00 95.50 287 PRO A C 1
ATOM 2212 O O . PRO A 1 287 ? 0.022 -2.787 6.197 1.00 95.50 287 PRO A O 1
ATOM 2215 N N . ARG A 1 288 ? 0.878 -4.528 5.046 1.00 93.81 288 ARG A N 1
ATOM 2216 C CA . ARG A 1 288 ? 0.997 -3.837 3.748 1.00 93.81 288 ARG A CA 1
ATOM 2217 C C . ARG A 1 288 ? -0.337 -3.455 3.121 1.00 93.81 288 ARG A C 1
ATOM 2219 O O . ARG A 1 288 ? -0.389 -2.521 2.332 1.00 93.81 288 ARG A O 1
ATOM 2226 N N . VAL A 1 289 ? -1.428 -4.114 3.514 1.00 94.38 289 VAL A N 1
ATOM 2227 C CA . VAL A 1 289 ? -2.787 -3.760 3.063 1.00 94.38 289 VAL A CA 1
ATOM 2228 C C . VAL A 1 289 ? -3.261 -2.427 3.685 1.00 94.38 289 VAL A C 1
ATOM 2230 O O . VAL A 1 289 ? -4.346 -1.924 3.382 1.00 94.38 289 VAL A O 1
ATOM 2233 N N . GLY A 1 290 ? -2.465 -1.830 4.581 1.00 92.88 290 GLY A N 1
ATOM 2234 C CA . GLY A 1 290 ? -2.711 -0.506 5.140 1.00 92.88 290 GLY A CA 1
ATOM 2235 C C . GLY A 1 290 ? -3.993 -0.468 5.968 1.00 92.88 290 GLY A C 1
ATOM 2236 O O . GLY A 1 290 ? -4.170 -1.255 6.902 1.00 92.88 290 GLY A O 1
ATOM 2237 N N . GLN A 1 291 ? -4.905 0.441 5.619 1.00 90.94 291 GLN A N 1
ATOM 2238 C CA . GLN A 1 291 ? -6.168 0.635 6.340 1.00 90.94 291 GLN A CA 1
ATOM 2239 C C . GLN A 1 291 ? -7.091 -0.596 6.324 1.00 90.94 291 GLN A C 1
ATOM 2241 O O . GLN A 1 291 ? -7.920 -0.752 7.218 1.00 90.94 291 GLN A O 1
ATOM 2246 N N . TYR A 1 292 ? -6.928 -1.503 5.355 1.00 94.75 292 TYR A N 1
ATOM 2247 C CA . TYR A 1 292 ? -7.754 -2.708 5.241 1.00 94.75 292 TYR A CA 1
ATOM 2248 C C . TYR A 1 292 ? -7.133 -3.953 5.887 1.00 94.75 292 TYR A C 1
ATOM 2250 O O . TYR A 1 292 ? -7.732 -5.029 5.829 1.00 94.75 292 TYR A O 1
ATOM 2258 N N . SER A 1 293 ? -5.968 -3.837 6.540 1.00 95.88 293 SER A N 1
ATOM 2259 C CA . SER A 1 293 ? -5.267 -4.985 7.138 1.00 95.88 293 SER A CA 1
ATOM 2260 C C . SER A 1 293 ? -6.150 -5.790 8.095 1.00 95.88 293 SER A C 1
ATOM 2262 O O . SER A 1 293 ? -6.085 -7.012 8.133 1.00 95.88 293 SER A O 1
ATOM 2264 N N . SER A 1 294 ? -6.999 -5.109 8.865 1.00 95.62 294 SER A N 1
ATOM 2265 C CA . SER A 1 294 ? -7.847 -5.735 9.884 1.00 95.62 294 SER A CA 1
ATOM 2266 C C . SER A 1 294 ? -8.999 -6.526 9.270 1.00 95.62 294 SER A C 1
ATOM 2268 O O . SER A 1 294 ? -9.350 -7.589 9.773 1.00 95.62 294 SER A O 1
ATOM 2270 N N . LEU A 1 295 ? -9.549 -6.041 8.151 1.00 95.50 295 LEU A N 1
ATOM 2271 C CA . LEU A 1 295 ? -10.573 -6.750 7.385 1.00 95.50 295 LEU A CA 1
ATOM 2272 C C . LEU A 1 295 ? -9.995 -8.030 6.768 1.00 95.50 295 LEU A C 1
ATOM 2274 O O . LEU A 1 295 ? -10.620 -9.085 6.842 1.00 95.50 295 LEU A O 1
ATOM 2278 N N . VAL A 1 296 ? -8.778 -7.953 6.220 1.00 96.88 296 VAL A N 1
ATOM 2279 C CA . VAL A 1 296 ? -8.057 -9.128 5.711 1.00 96.88 296 VAL A CA 1
ATOM 2280 C C . VAL A 1 296 ? -7.738 -10.111 6.839 1.00 96.88 296 VAL A C 1
ATOM 2282 O O . VAL A 1 296 ? -8.027 -11.294 6.699 1.00 96.88 296 VAL A O 1
ATOM 2285 N N . ALA A 1 297 ? -7.206 -9.645 7.973 1.00 97.56 297 ALA A N 1
ATOM 2286 C CA . ALA A 1 297 ? -6.896 -10.501 9.120 1.00 97.56 297 ALA A CA 1
ATOM 2287 C C . ALA A 1 297 ? -8.134 -11.268 9.617 1.00 97.56 297 ALA A C 1
ATOM 2289 O O . ALA A 1 297 ? -8.086 -12.488 9.756 1.00 97.56 297 ALA A O 1
ATOM 2290 N N . LEU A 1 298 ? -9.264 -10.575 9.805 1.00 96.38 298 LEU A N 1
ATOM 2291 C CA . LEU A 1 298 ? -10.539 -11.191 10.194 1.00 96.38 298 LEU A CA 1
ATOM 2292 C C . LEU A 1 298 ? -11.027 -12.235 9.187 1.00 96.38 298 LEU A C 1
ATOM 2294 O O . LEU A 1 298 ? -11.538 -13.273 9.594 1.00 96.38 298 LEU A O 1
ATOM 2298 N N . LYS A 1 299 ? -10.860 -11.970 7.887 1.00 96.06 299 LYS A N 1
ATOM 2299 C CA . LYS A 1 299 ? -11.227 -12.906 6.816 1.00 96.06 299 LYS A CA 1
ATOM 2300 C C . LYS A 1 299 ? -10.363 -14.172 6.838 1.00 96.06 299 LYS A C 1
ATOM 2302 O O . LYS A 1 299 ? -10.865 -15.248 6.540 1.00 96.06 299 LYS A O 1
ATOM 2307 N N . LEU A 1 300 ? -9.080 -14.057 7.184 1.00 97.56 300 LEU A N 1
ATOM 2308 C CA . LEU A 1 300 ? -8.122 -15.168 7.141 1.00 97.56 300 LEU A CA 1
ATOM 2309 C C . LEU A 1 300 ? -8.123 -16.040 8.404 1.00 97.56 300 LEU A C 1
ATOM 2311 O O . LEU A 1 300 ? -7.931 -17.251 8.299 1.00 97.56 300 LEU A O 1
ATOM 2315 N N . LEU A 1 301 ? -8.353 -15.452 9.581 1.00 97.56 301 LEU A N 1
ATOM 2316 C CA . LEU A 1 301 ? -8.276 -16.139 10.876 1.00 97.56 301 LEU A CA 1
ATOM 2317 C C . LEU A 1 301 ? -9.125 -17.423 11.001 1.00 97.56 301 LEU A C 1
ATOM 2319 O O . LEU A 1 301 ? -8.638 -18.361 11.631 1.00 97.56 301 LEU A O 1
ATOM 2323 N N . PRO A 1 302 ? -10.336 -17.536 10.414 1.00 97.38 302 PRO A N 1
ATOM 2324 C CA . PRO A 1 302 ? -11.111 -18.777 10.472 1.00 97.38 302 PRO A CA 1
ATOM 2325 C C . PRO A 1 302 ? -10.411 -19.999 9.859 1.00 97.38 302 PRO A C 1
ATOM 2327 O O . PRO A 1 302 ? -10.617 -21.109 10.340 1.00 97.38 302 PRO A O 1
ATOM 2330 N N . ARG A 1 303 ? -9.587 -19.814 8.815 1.00 97.81 303 ARG A N 1
ATOM 2331 C CA . ARG A 1 303 ? -8.831 -20.903 8.161 1.00 97.81 303 ARG A CA 1
ATOM 2332 C C . ARG A 1 303 ? -7.374 -20.960 8.619 1.00 97.81 303 ARG A C 1
ATOM 2334 O O . ARG A 1 303 ? -6.801 -22.041 8.694 1.00 97.81 303 ARG A O 1
ATOM 2341 N N . TYR A 1 304 ? -6.789 -19.806 8.929 1.00 97.88 304 TYR A N 1
ATOM 2342 C CA . TYR A 1 304 ? -5.399 -19.650 9.351 1.00 97.88 304 TYR A CA 1
ATOM 2343 C C . TYR A 1 304 ? -5.349 -19.039 10.757 1.00 97.88 304 TYR A C 1
ATOM 2345 O O . TYR A 1 304 ? -5.050 -17.848 10.896 1.00 97.88 304 TYR A O 1
ATOM 2353 N N . PRO A 1 305 ? -5.669 -19.818 11.808 1.00 97.81 305 PRO A N 1
ATOM 2354 C CA . PRO A 1 305 ? -5.822 -19.321 13.174 1.00 97.81 305 PRO A CA 1
ATOM 2355 C C . PRO A 1 305 ? -4.469 -19.079 13.865 1.00 97.81 305 PRO A C 1
ATOM 2357 O O . PRO A 1 305 ? -4.189 -19.579 14.956 1.00 97.81 305 PRO A O 1
ATOM 2360 N N . TYR A 1 306 ? -3.606 -18.314 13.204 1.00 98.38 306 TYR A N 1
ATOM 2361 C CA . TYR A 1 306 ? -2.261 -18.004 13.653 1.00 98.38 306 TYR A CA 1
ATOM 2362 C C . TYR A 1 306 ? -2.262 -16.921 14.730 1.00 98.38 306 TYR A C 1
ATOM 2364 O O . TYR A 1 306 ? -2.979 -15.917 14.648 1.00 98.38 306 TYR A O 1
ATOM 2372 N N . ARG A 1 307 ? -1.409 -17.116 15.736 1.00 98.00 307 ARG A N 1
ATOM 2373 C CA . ARG A 1 307 ? -1.295 -16.244 16.904 1.00 98.00 307 ARG A CA 1
ATOM 2374 C C . ARG A 1 307 ? -0.871 -14.833 16.500 1.00 98.00 307 ARG A C 1
ATOM 2376 O O . ARG A 1 307 ? -1.510 -13.873 16.923 1.00 98.00 307 ARG A O 1
ATOM 2383 N N . ARG A 1 308 ? 0.139 -14.698 15.633 1.00 98.00 308 ARG A N 1
ATOM 2384 C CA . ARG A 1 308 ? 0.649 -13.388 15.188 1.00 98.00 308 ARG A CA 1
ATOM 2385 C C . ARG A 1 308 ? -0.408 -12.550 14.468 1.00 98.00 308 ARG A C 1
ATOM 2387 O O . ARG A 1 308 ? -0.418 -11.331 14.611 1.00 98.00 308 ARG A O 1
ATOM 2394 N N . ILE A 1 309 ? -1.324 -13.180 13.728 1.00 98.00 309 ILE A N 1
ATOM 2395 C CA . ILE A 1 309 ? -2.423 -12.467 13.054 1.00 98.00 309 ILE A CA 1
ATOM 2396 C C . ILE A 1 309 ? -3.404 -11.907 14.089 1.00 98.00 309 ILE A C 1
ATOM 2398 O O . ILE A 1 309 ? -3.812 -10.748 13.993 1.00 98.00 309 ILE A O 1
ATOM 2402 N N . ALA A 1 310 ? -3.751 -12.704 15.106 1.00 98.25 310 ALA A N 1
ATOM 2403 C CA . ALA A 1 310 ? -4.589 -12.245 16.209 1.00 98.25 310 ALA A CA 1
ATOM 2404 C C . ALA A 1 310 ? -3.917 -11.101 16.989 1.00 98.25 310 ALA A C 1
ATOM 2406 O O . ALA A 1 310 ? -4.565 -10.094 17.259 1.00 98.25 310 ALA A O 1
ATOM 2407 N N . GLU A 1 311 ? -2.616 -11.199 17.280 1.00 97.81 311 GLU A N 1
ATOM 2408 C CA . GLU A 1 311 ? -1.843 -10.139 17.948 1.00 97.81 311 GLU A CA 1
ATOM 2409 C C . GLU A 1 311 ? -1.840 -8.827 17.145 1.00 97.81 311 GLU A C 1
ATOM 2411 O O . GLU A 1 311 ? -2.091 -7.760 17.709 1.00 97.81 311 GLU A O 1
ATOM 2416 N N . GLN A 1 312 ? -1.633 -8.883 15.824 1.00 96.62 312 GLN A N 1
ATOM 2417 C CA . GLN A 1 312 ? -1.700 -7.699 14.957 1.00 96.62 312 GLN A CA 1
ATOM 2418 C C . GLN A 1 312 ? -3.087 -7.045 14.963 1.00 96.62 312 GLN A C 1
ATOM 2420 O O . GLN A 1 312 ? -3.198 -5.816 14.964 1.00 96.62 312 GLN A O 1
ATOM 2425 N N . LEU A 1 313 ? -4.150 -7.852 14.973 1.00 96.31 313 LEU A N 1
ATOM 2426 C CA . LEU A 1 313 ? -5.521 -7.356 15.033 1.00 96.31 313 LEU A CA 1
ATOM 2427 C C . LEU A 1 313 ? -5.832 -6.719 16.397 1.00 96.31 313 LEU A C 1
ATOM 2429 O O . LEU A 1 313 ? -6.403 -5.628 16.444 1.00 96.31 313 LEU A O 1
ATOM 2433 N N . LEU A 1 314 ? -5.393 -7.354 17.490 1.00 95.81 314 LEU A N 1
ATOM 2434 C CA . LEU A 1 314 ? -5.516 -6.841 18.858 1.00 95.81 314 LEU A CA 1
ATOM 2435 C C . LEU A 1 314 ? -4.764 -5.514 19.038 1.00 95.81 314 LEU A C 1
ATOM 2437 O O . LEU A 1 314 ? -5.299 -4.564 19.612 1.00 95.81 314 LEU A O 1
ATOM 2441 N N . ALA A 1 315 ? -3.567 -5.395 18.458 1.00 93.88 315 ALA A N 1
ATOM 2442 C CA . ALA A 1 315 ? -2.787 -4.158 18.468 1.00 93.88 315 ALA A CA 1
ATOM 2443 C C . ALA A 1 315 ? -3.505 -2.982 17.778 1.00 93.88 315 ALA A C 1
ATOM 2445 O O . ALA A 1 315 ? -3.268 -1.826 18.132 1.00 93.88 315 ALA A O 1
ATOM 2446 N N . LYS A 1 316 ? -4.404 -3.265 16.825 1.00 93.38 316 LYS A N 1
ATOM 2447 C CA . LYS A 1 316 ? -5.172 -2.265 16.072 1.00 93.38 316 LYS A CA 1
ATOM 2448 C C . LYS A 1 316 ? -6.585 -2.020 16.610 1.00 93.38 316 LYS A C 1
ATOM 2450 O O . LYS A 1 316 ? -7.283 -1.205 16.021 1.00 93.38 316 LYS A O 1
ATOM 2455 N N . LEU A 1 317 ? -7.026 -2.650 17.708 1.00 91.00 317 LEU A N 1
ATOM 2456 C CA . LEU A 1 317 ? -8.418 -2.541 18.192 1.00 91.00 317 LEU A CA 1
ATOM 2457 C C . LEU A 1 317 ? -8.924 -1.096 18.291 1.00 91.00 317 LEU A C 1
ATOM 2459 O O . LEU A 1 317 ? -10.019 -0.800 17.820 1.00 91.00 317 LEU A O 1
ATOM 2463 N N . SER A 1 318 ? -8.115 -0.176 18.821 1.00 84.56 318 SER A N 1
ATOM 2464 C CA . SER A 1 318 ? -8.492 1.237 18.967 1.00 84.56 318 SER A CA 1
ATOM 2465 C C . SER A 1 318 ? -8.677 1.975 17.633 1.00 84.56 318 SER A C 1
ATOM 2467 O O . SER A 1 318 ? -9.314 3.024 17.593 1.00 84.56 318 SER A O 1
ATOM 2469 N N . THR A 1 319 ? -8.184 1.446 16.512 1.00 85.69 319 THR A N 1
ATOM 2470 C CA . THR A 1 319 ? -8.370 2.039 15.179 1.00 85.69 319 THR A CA 1
ATOM 2471 C C . THR A 1 319 ? -9.503 1.383 14.386 1.00 85.69 319 THR A C 1
ATOM 2473 O O . THR A 1 319 ? -9.945 1.951 13.391 1.00 85.69 319 THR A O 1
ATOM 2476 N N . LEU A 1 320 ? -10.115 0.301 14.884 1.00 88.19 320 LEU A N 1
ATOM 2477 C CA . LEU A 1 320 ? -11.219 -0.393 14.201 1.00 88.19 320 LEU A CA 1
ATOM 2478 C C . LEU A 1 320 ? -12.580 0.285 14.412 1.00 88.19 320 LEU A C 1
ATOM 2480 O O . LEU A 1 320 ? -12.794 0.878 15.469 1.00 88.19 320 LEU A O 1
ATOM 2484 N N . PRO A 1 321 ? -13.512 0.195 13.447 1.00 84.88 321 PRO A N 1
ATOM 2485 C CA . PRO A 1 321 ? -14.857 0.758 13.588 1.00 84.88 321 PRO A CA 1
ATOM 2486 C C . PRO A 1 321 ? -15.732 0.011 14.610 1.00 84.88 321 PRO A C 1
ATOM 2488 O O . PRO A 1 321 ? -16.550 0.642 15.274 1.00 84.88 321 PRO A O 1
ATOM 2491 N N . ASP A 1 322 ? -15.555 -1.309 14.763 1.00 86.81 322 ASP A N 1
ATOM 2492 C CA . ASP A 1 322 ? -16.297 -2.135 15.731 1.00 86.81 322 ASP A CA 1
ATOM 2493 C C . ASP A 1 322 ? -15.358 -3.100 16.488 1.00 86.81 322 ASP A C 1
ATOM 2495 O O . ASP A 1 322 ? -15.242 -4.279 16.135 1.00 86.81 322 ASP A O 1
ATOM 2499 N N . PRO A 1 323 ? -14.641 -2.614 17.519 1.00 89.81 323 PRO A N 1
ATOM 2500 C CA . PRO A 1 323 ? -13.707 -3.434 18.290 1.00 89.81 323 PRO A CA 1
ATOM 2501 C C . PRO A 1 323 ? -14.396 -4.597 19.023 1.00 89.81 323 PRO A C 1
ATOM 2503 O O . PRO A 1 323 ? -13.823 -5.681 19.127 1.00 89.81 323 PRO A O 1
ATOM 2506 N N . LYS A 1 324 ? -15.642 -4.408 19.487 1.00 88.19 324 LYS A N 1
ATOM 2507 C CA . LYS A 1 324 ? -16.430 -5.434 20.193 1.00 88.19 324 LYS A CA 1
ATOM 2508 C C . LYS A 1 324 ? -16.719 -6.638 19.299 1.00 88.19 324 LYS A C 1
ATOM 2510 O O . LYS A 1 324 ? -16.504 -7.772 19.726 1.00 88.19 324 LYS A O 1
ATOM 2515 N N . ALA A 1 325 ? -17.164 -6.408 18.061 1.00 91.06 325 ALA A N 1
ATOM 2516 C CA . ALA A 1 325 ? -17.410 -7.489 17.106 1.00 91.06 325 ALA A CA 1
ATOM 2517 C C . ALA A 1 325 ? -16.130 -8.285 16.797 1.00 91.06 325 ALA A C 1
ATOM 2519 O O . ALA A 1 325 ? -16.160 -9.516 16.696 1.00 91.06 325 ALA A O 1
ATOM 2520 N N . VAL A 1 326 ? -14.990 -7.595 16.710 1.00 94.19 326 VAL A N 1
ATOM 2521 C CA . VAL A 1 326 ? -13.681 -8.232 16.525 1.00 94.19 326 VAL A CA 1
ATOM 2522 C C . VAL A 1 326 ? -13.292 -9.093 17.723 1.00 94.19 326 VAL A C 1
ATOM 2524 O O . VAL A 1 326 ? -12.928 -10.253 17.534 1.00 94.19 326 VAL A O 1
ATOM 2527 N N . ILE A 1 327 ? -13.420 -8.578 18.947 1.00 94.94 327 ILE A N 1
ATOM 2528 C CA . ILE A 1 327 ? -13.130 -9.337 20.173 1.00 94.94 327 ILE A CA 1
ATOM 2529 C C . ILE A 1 327 ? -14.022 -10.580 20.264 1.00 94.94 327 ILE A C 1
ATOM 2531 O O . ILE A 1 327 ? -13.510 -11.670 20.504 1.00 94.94 327 ILE A O 1
ATOM 2535 N N . ALA A 1 328 ? -15.327 -10.452 20.006 1.00 95.25 328 ALA A N 1
ATOM 2536 C CA . ALA A 1 328 ? -16.256 -11.584 20.020 1.00 95.25 328 ALA A CA 1
ATOM 2537 C C . ALA A 1 328 ? -15.880 -12.660 18.983 1.00 95.25 328 ALA A C 1
ATOM 2539 O O . ALA A 1 328 ? -15.942 -13.862 19.261 1.00 95.25 328 ALA A O 1
ATOM 2540 N N . THR A 1 329 ? -15.433 -12.232 17.798 1.00 96.44 329 THR A N 1
ATOM 2541 C CA . THR A 1 329 ? -14.926 -13.137 16.756 1.00 96.44 329 THR A CA 1
ATOM 2542 C C . THR A 1 329 ? -13.672 -13.872 17.236 1.00 96.44 329 THR A C 1
ATOM 2544 O O . THR A 1 329 ? -13.606 -15.097 17.152 1.00 96.44 329 THR A O 1
ATOM 2547 N N . LEU A 1 330 ? -12.702 -13.153 17.809 1.00 97.75 330 LEU A N 1
ATOM 2548 C CA . LEU A 1 330 ? -11.479 -13.750 18.353 1.00 97.75 330 LEU A CA 1
ATOM 2549 C C . LEU A 1 330 ? -11.767 -14.716 19.508 1.00 97.75 330 LEU A C 1
ATOM 2551 O O . LEU A 1 330 ? -11.171 -15.786 19.552 1.00 97.75 330 LEU A O 1
ATOM 2555 N N . GLN A 1 331 ? -12.693 -14.385 20.411 1.00 97.38 331 GLN A N 1
ATOM 2556 C CA . GLN A 1 331 ? -13.111 -15.262 21.512 1.00 97.38 331 GLN A CA 1
ATOM 2557 C C . GLN A 1 331 ? -13.729 -16.565 20.995 1.00 97.38 331 GLN A C 1
ATOM 2559 O O . GLN A 1 331 ? -13.417 -17.643 21.499 1.00 97.38 331 GLN A O 1
ATOM 2564 N N . THR A 1 332 ? -14.555 -16.474 19.949 1.00 97.62 332 THR A N 1
ATOM 2565 C CA . THR A 1 332 ? -15.141 -17.650 19.290 1.00 97.62 332 THR A CA 1
ATOM 2566 C C . THR A 1 332 ? -14.049 -18.554 18.713 1.00 97.62 332 THR A C 1
ATOM 2568 O O . THR A 1 332 ? -14.073 -19.765 18.920 1.00 97.62 332 THR A O 1
ATOM 2571 N N . LEU A 1 333 ? -13.053 -17.973 18.038 1.00 97.88 333 LEU A N 1
ATOM 2572 C CA . LEU A 1 333 ? -11.936 -18.726 17.460 1.00 97.88 333 LEU A CA 1
ATOM 2573 C C . LEU A 1 333 ? -10.980 -19.288 18.523 1.00 97.88 333 LEU A C 1
ATOM 2575 O O . LEU A 1 333 ? -10.456 -20.390 18.357 1.00 97.88 333 LEU A O 1
ATOM 2579 N N . ALA A 1 334 ? -10.770 -18.569 19.627 1.00 97.94 334 ALA A N 1
ATOM 2580 C CA . ALA A 1 334 ? -9.913 -18.980 20.736 1.00 97.94 334 ALA A CA 1
ATOM 2581 C C . ALA A 1 334 ? -10.397 -20.258 21.430 1.00 97.94 334 ALA A C 1
ATOM 2583 O O . ALA A 1 334 ? -9.572 -21.043 21.892 1.00 97.94 334 ALA A O 1
ATOM 2584 N N . ALA A 1 335 ? -11.711 -20.513 21.440 1.00 97.31 335 ALA A N 1
ATOM 2585 C CA . ALA A 1 335 ? -12.278 -21.752 21.975 1.00 97.31 335 ALA A CA 1
ATOM 2586 C C . ALA A 1 335 ? -11.749 -23.015 21.266 1.00 97.31 335 ALA A C 1
ATOM 2588 O O . ALA A 1 335 ? -11.787 -24.103 21.835 1.00 97.31 335 ALA A O 1
ATOM 2589 N N . GLN A 1 336 ? -11.256 -22.870 20.033 1.00 97.38 336 GLN A N 1
ATOM 2590 C CA . GLN A 1 336 ? -10.752 -23.965 19.202 1.00 97.38 336 GLN A CA 1
ATOM 2591 C C . GLN A 1 336 ? -9.242 -23.863 18.938 1.00 97.38 336 GLN A C 1
ATOM 2593 O O . GLN A 1 336 ? -8.638 -24.828 18.480 1.00 97.38 336 GLN A O 1
ATOM 2598 N N . ASN A 1 337 ? -8.617 -22.715 19.226 1.00 98.19 337 ASN A N 1
ATOM 2599 C CA . ASN A 1 337 ? -7.252 -22.410 18.802 1.00 98.19 337 ASN A CA 1
ATOM 2600 C C . ASN A 1 337 ? -6.428 -21.808 19.942 1.00 98.19 337 ASN A C 1
ATOM 2602 O O . ASN A 1 337 ? -6.572 -20.632 20.288 1.00 98.19 337 ASN A O 1
ATOM 2606 N N . ARG A 1 338 ? -5.494 -22.606 20.475 1.00 98.00 338 ARG A N 1
ATOM 2607 C CA . ARG A 1 338 ? -4.631 -22.221 21.602 1.00 98.00 338 ARG A CA 1
ATOM 2608 C C . ARG A 1 338 ? -3.842 -20.932 21.344 1.00 98.00 338 ARG A C 1
ATOM 2610 O O . ARG A 1 338 ? -3.776 -20.091 22.230 1.00 98.00 338 ARG A O 1
ATOM 2617 N N . GLY A 1 339 ? -3.286 -20.749 20.145 1.00 97.44 339 GLY A N 1
ATOM 2618 C CA . GLY A 1 339 ? -2.507 -19.549 19.812 1.00 97.44 339 GLY A CA 1
ATOM 2619 C C . GLY A 1 339 ? -3.323 -18.252 19.894 1.00 97.44 339 GLY A C 1
ATOM 2620 O O . GLY A 1 339 ? -2.840 -17.251 20.416 1.00 97.44 339 GLY A O 1
ATOM 2621 N N . ILE A 1 340 ? -4.586 -18.282 19.455 1.00 98.25 340 ILE A N 1
ATOM 2622 C CA . ILE A 1 340 ? -5.502 -17.135 19.569 1.00 98.25 340 ILE A CA 1
ATOM 2623 C C . ILE A 1 340 ? -5.903 -16.914 21.034 1.00 98.25 340 ILE A C 1
ATOM 2625 O O . ILE A 1 340 ? -5.945 -15.771 21.487 1.00 98.25 340 ILE A O 1
ATOM 2629 N N . ALA A 1 341 ? -6.152 -17.988 21.792 1.00 98.25 341 ALA A N 1
ATOM 2630 C CA . ALA A 1 341 ? -6.442 -17.891 23.222 1.00 98.25 341 ALA A CA 1
ATOM 2631 C C . ALA A 1 341 ? -5.288 -17.237 24.002 1.00 98.25 341 ALA A C 1
ATOM 2633 O O . ALA A 1 341 ? -5.527 -16.374 24.843 1.00 98.25 341 ALA A O 1
ATOM 2634 N N . GLU A 1 342 ? -4.040 -17.588 23.682 1.00 98.00 342 GLU A N 1
ATOM 2635 C CA . GLU A 1 342 ? -2.847 -16.967 24.267 1.00 98.00 342 GLU A CA 1
ATOM 2636 C C . GLU A 1 342 ? -2.732 -15.476 23.903 1.00 98.00 342 GLU A C 1
ATOM 2638 O O . GLU A 1 342 ? -2.448 -14.659 24.781 1.00 98.00 342 GLU A O 1
ATOM 2643 N N . ALA A 1 343 ? -3.006 -15.098 22.648 1.00 97.81 343 ALA A N 1
ATOM 2644 C CA . ALA A 1 343 ? -3.011 -13.694 22.222 1.00 97.81 343 ALA A CA 1
ATOM 2645 C C . ALA A 1 343 ? -4.073 -12.859 22.966 1.00 97.81 343 ALA A C 1
ATOM 2647 O O . ALA A 1 343 ? -3.798 -11.740 23.409 1.00 97.81 343 ALA A O 1
ATOM 2648 N N . LEU A 1 344 ? -5.279 -13.412 23.146 1.00 97.38 344 LEU A N 1
ATOM 2649 C CA . LEU A 1 344 ? -6.338 -12.773 23.931 1.00 97.38 344 LEU A CA 1
ATOM 2650 C C . LEU A 1 344 ? -5.956 -12.649 25.403 1.00 97.38 344 LEU A C 1
ATOM 2652 O O . LEU A 1 344 ? -6.094 -11.566 25.965 1.00 97.38 344 L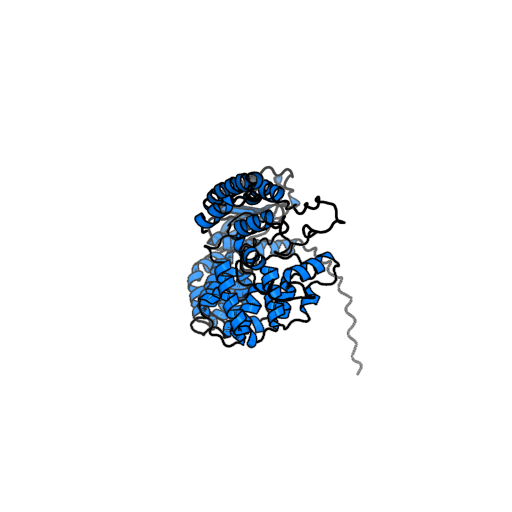EU A O 1
ATOM 2656 N N . ALA A 1 345 ? -5.429 -13.715 26.009 1.00 97.31 345 ALA A N 1
ATOM 2657 C CA . ALA A 1 345 ? -4.996 -13.701 27.403 1.00 97.31 345 ALA A CA 1
ATOM 2658 C C . ALA A 1 345 ? -3.941 -12.611 27.660 1.00 97.31 345 ALA A C 1
ATOM 2660 O O . ALA A 1 345 ? -4.023 -11.902 28.662 1.00 97.31 345 ALA A O 1
ATOM 2661 N N . ALA A 1 346 ? -3.007 -12.410 26.722 1.00 95.50 346 ALA A N 1
ATOM 2662 C CA . ALA A 1 346 ? -2.002 -11.349 26.800 1.00 95.50 346 ALA A CA 1
ATOM 2663 C C . ALA A 1 346 ? -2.598 -9.926 26.757 1.00 95.50 346 ALA A C 1
ATOM 2665 O O . ALA A 1 346 ? -1.987 -8.994 27.275 1.00 95.50 346 ALA A O 1
ATOM 2666 N N . THR A 1 347 ? -3.793 -9.757 26.180 1.00 94.31 347 THR A N 1
ATOM 2667 C CA . THR A 1 347 ? -4.491 -8.461 26.060 1.00 94.31 347 THR A CA 1
ATOM 2668 C C . THR A 1 347 ? -5.652 -8.327 27.058 1.00 94.31 347 THR A C 1
ATOM 2670 O O . THR A 1 347 ? -6.271 -7.269 27.159 1.00 94.31 347 THR A O 1
ATOM 2673 N N . GLN A 1 348 ? -5.946 -9.369 27.845 1.00 94.25 348 GLN A N 1
ATOM 2674 C CA . GLN A 1 348 ? -7.153 -9.449 28.673 1.00 94.25 348 GLN A CA 1
ATOM 2675 C C . GLN A 1 348 ? -7.267 -8.293 29.671 1.00 94.25 348 GLN A C 1
ATOM 2677 O O . GLN A 1 348 ? -8.337 -7.715 29.802 1.00 94.25 348 GLN A O 1
ATOM 2682 N N . ALA A 1 349 ? -6.163 -7.875 30.298 1.00 91.88 349 ALA A N 1
ATOM 2683 C CA . ALA A 1 349 ? -6.174 -6.746 31.230 1.00 91.88 349 ALA A CA 1
ATOM 2684 C C . ALA A 1 349 ? -6.598 -5.416 30.570 1.00 91.88 349 ALA A C 1
ATOM 2686 O O . ALA A 1 349 ? -7.196 -4.562 31.225 1.00 91.88 349 ALA A O 1
ATOM 2687 N N . GLU A 1 350 ? -6.298 -5.216 29.281 1.00 90.31 350 GLU A N 1
ATOM 2688 C CA . GLU A 1 350 ? -6.770 -4.048 28.524 1.00 90.31 350 GLU A CA 1
ATOM 2689 C C . GLU A 1 350 ? -8.260 -4.170 28.184 1.00 90.31 350 GLU A C 1
ATOM 2691 O O . GLU A 1 350 ? -8.994 -3.184 28.262 1.00 90.31 350 GLU A O 1
ATOM 2696 N N . LEU A 1 351 ? -8.718 -5.380 27.854 1.00 90.12 351 LEU A N 1
ATOM 2697 C CA . LEU A 1 351 ? -10.127 -5.661 27.579 1.00 90.12 351 LEU A CA 1
ATOM 2698 C C . LEU A 1 351 ? -10.993 -5.490 28.832 1.00 90.12 351 LEU A C 1
ATOM 2700 O O . LEU A 1 351 ? -12.038 -4.848 28.764 1.00 90.12 351 LEU A O 1
ATOM 2704 N N . ASP A 1 352 ? -10.534 -5.993 29.977 1.00 92.44 352 ASP A N 1
ATOM 2705 C CA . ASP A 1 352 ? -11.194 -5.841 31.276 1.00 92.44 352 ASP A CA 1
ATOM 2706 C C . ASP A 1 352 ? -11.245 -4.372 31.695 1.00 92.44 352 ASP A C 1
ATOM 2708 O O . ASP A 1 352 ? -12.268 -3.891 32.189 1.00 92.44 352 ASP A O 1
ATOM 2712 N N . TYR A 1 353 ? -10.156 -3.631 31.450 1.00 91.50 353 TYR A N 1
ATOM 2713 C CA . TYR A 1 353 ? -10.142 -2.188 31.649 1.00 91.50 353 TYR A CA 1
ATOM 2714 C C . TYR A 1 353 ? -11.244 -1.528 30.822 1.00 91.50 353 TYR A C 1
ATOM 2716 O O . TYR A 1 353 ? -12.024 -0.763 31.383 1.00 91.50 353 TYR A O 1
ATOM 2724 N N . ALA A 1 354 ? -11.379 -1.863 29.536 1.00 90.38 354 ALA A N 1
ATOM 2725 C CA . ALA A 1 354 ? -12.414 -1.267 28.700 1.00 90.38 354 ALA A CA 1
ATOM 2726 C C . ALA A 1 354 ? -13.840 -1.684 29.075 1.00 90.38 354 ALA A C 1
ATOM 2728 O O . ALA A 1 354 ? -14.732 -0.839 29.118 1.00 90.38 354 ALA A O 1
ATOM 2729 N N . ALA A 1 355 ? -14.046 -2.952 29.431 1.00 90.44 355 ALA A N 1
ATOM 2730 C CA . ALA A 1 355 ? -15.328 -3.467 29.904 1.00 90.44 355 ALA A CA 1
ATOM 2731 C C . ALA A 1 355 ? -15.781 -2.831 31.230 1.00 90.44 355 ALA A C 1
ATOM 2733 O O . ALA A 1 355 ? -16.961 -2.886 31.570 1.00 90.44 355 ALA A O 1
ATOM 2734 N N . SER A 1 356 ? -14.860 -2.211 31.977 1.00 94.06 356 SER A N 1
ATOM 2735 C CA . SER A 1 356 ? -15.187 -1.492 33.207 1.00 94.06 356 SER A CA 1
ATOM 2736 C C . SER A 1 356 ? -15.888 -0.149 32.977 1.00 94.06 356 SER A C 1
ATOM 2738 O O . SER A 1 356 ? -16.329 0.455 33.954 1.00 94.06 356 SER A O 1
ATOM 2740 N N . PHE A 1 357 ? -16.017 0.311 31.726 1.00 95.31 357 PHE A N 1
ATOM 2741 C CA . PHE A 1 357 ? -16.648 1.583 31.382 1.00 95.31 357 PHE A CA 1
ATOM 2742 C C . PHE A 1 357 ? -18.039 1.421 30.764 1.00 95.31 357 PHE A C 1
ATOM 2744 O O . PHE A 1 357 ? -18.353 0.425 30.113 1.00 95.31 357 PHE A O 1
ATOM 2751 N N . SER A 1 358 ? -18.884 2.435 30.944 1.00 93.88 358 SER A N 1
ATOM 2752 C CA . SER A 1 358 ? -20.215 2.495 30.346 1.00 93.88 358 SER A CA 1
ATOM 2753 C C . SER A 1 358 ? -20.629 3.926 30.010 1.00 93.88 358 SER A C 1
ATOM 2755 O O . SER A 1 358 ? -20.212 4.879 30.662 1.00 93.88 358 SER A O 1
ATOM 2757 N N . VAL A 1 359 ? -21.473 4.076 28.987 1.00 94.69 359 VAL A N 1
ATOM 2758 C CA . VAL A 1 359 ? -22.049 5.372 28.603 1.00 94.69 359 VAL A CA 1
ATOM 2759 C C . VAL A 1 359 ? -23.275 5.658 29.464 1.00 94.69 359 VAL A C 1
ATOM 2761 O O . VAL A 1 359 ? -24.276 4.935 29.362 1.00 94.69 359 VAL A O 1
ATOM 2764 N N . GLY A 1 360 ? -23.234 6.751 30.218 1.00 91.94 360 GLY A N 1
ATOM 2765 C CA . GLY A 1 360 ? -24.354 7.282 30.985 1.00 91.94 360 GLY A CA 1
ATOM 2766 C C . GLY A 1 360 ? -25.486 7.864 30.117 1.00 91.94 360 GLY A C 1
ATOM 2767 O O . GLY A 1 360 ? -25.582 7.602 28.907 1.00 91.94 360 GLY A O 1
ATOM 2768 N N . PRO A 1 361 ? -26.408 8.631 30.725 1.00 91.00 361 PRO A N 1
ATOM 2769 C CA . PRO A 1 361 ? -27.480 9.312 30.006 1.00 91.00 361 PRO A CA 1
ATOM 2770 C C . PRO A 1 361 ? -26.956 10.354 29.011 1.00 91.00 361 PRO A C 1
ATOM 2772 O O . PRO A 1 361 ? -25.994 11.070 29.280 1.00 91.00 361 PRO A O 1
ATOM 2775 N N . LEU A 1 362 ? -27.637 10.452 27.869 1.00 92.19 362 LEU A N 1
ATOM 2776 C CA . LEU A 1 362 ? -27.358 11.426 26.818 1.00 92.19 362 LEU A CA 1
ATOM 2777 C C . LEU A 1 362 ? -28.155 12.714 27.059 1.00 92.19 362 LEU A C 1
ATOM 2779 O O . LEU A 1 362 ? -29.373 12.642 27.230 1.00 92.19 362 LEU A O 1
ATOM 2783 N N . ARG A 1 363 ? -27.508 13.879 26.989 1.00 90.50 363 ARG A N 1
ATOM 2784 C CA . ARG A 1 363 ? -28.166 15.195 26.962 1.00 90.50 363 ARG A CA 1
ATOM 2785 C C . ARG A 1 363 ? -27.870 15.873 25.624 1.00 90.50 363 ARG A C 1
ATOM 2787 O O . ARG A 1 363 ? -26.731 15.875 25.169 1.00 90.50 363 ARG A O 1
ATOM 2794 N N . THR A 1 364 ? -28.888 16.421 24.971 1.00 88.06 364 THR A N 1
ATOM 2795 C CA . THR A 1 364 ? -28.772 17.045 23.640 1.00 88.06 364 THR A CA 1
ATOM 2796 C C . THR A 1 364 ? -29.428 18.412 23.639 1.00 88.06 364 THR A C 1
ATOM 2798 O O . THR A 1 364 ? -30.451 18.562 24.302 1.00 88.06 364 THR A O 1
ATOM 2801 N N . GLY A 1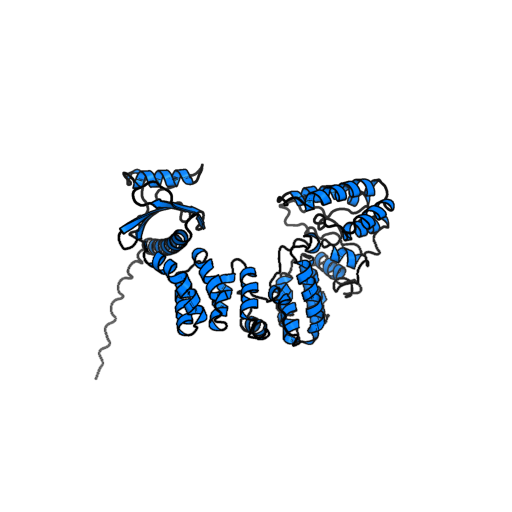 365 ? -28.922 19.343 22.827 1.00 80.44 365 GLY A N 1
ATOM 2802 C CA . GLY A 1 365 ? -29.570 20.642 22.647 1.00 80.44 365 GLY A CA 1
ATOM 2803 C C . GLY A 1 365 ? -29.416 21.563 23.853 1.00 80.44 365 GLY A C 1
ATOM 2804 O O . GLY A 1 365 ? -30.353 22.286 24.158 1.00 80.44 365 GLY A O 1
ATOM 2805 N N . LEU A 1 366 ? -28.285 21.480 24.561 1.00 79.81 366 LEU A N 1
ATOM 2806 C CA . LEU A 1 366 ? -28.035 22.289 25.753 1.00 79.81 366 LEU A CA 1
ATOM 2807 C C . LEU A 1 366 ? -27.600 23.695 25.337 1.00 79.81 366 LEU A C 1
ATOM 2809 O O . LEU A 1 366 ? -26.559 23.847 24.691 1.00 79.81 366 LEU A O 1
ATOM 2813 N N . ALA A 1 367 ? -28.380 24.705 25.720 1.00 75.75 367 ALA A N 1
ATOM 2814 C CA . ALA A 1 367 ? -27.962 26.100 25.624 1.00 75.75 367 ALA A CA 1
ATOM 2815 C C . ALA A 1 367 ? -27.006 26.452 26.777 1.00 75.75 367 ALA A C 1
ATOM 2817 O O . ALA A 1 367 ? -27.108 25.876 27.861 1.00 75.75 367 ALA A O 1
ATOM 2818 N N . LEU A 1 368 ? -26.074 27.388 26.560 1.00 76.00 368 LEU A N 1
ATOM 2819 C CA . LEU A 1 368 ? -25.045 27.746 27.551 1.00 76.00 368 LEU A CA 1
ATOM 2820 C C . LEU A 1 368 ? -25.667 28.227 28.873 1.00 76.00 368 LEU A C 1
ATOM 2822 O O . LEU A 1 368 ? -25.127 27.985 29.950 1.00 76.00 368 LEU A O 1
ATOM 2826 N N . GLU A 1 369 ? -26.828 28.870 28.793 1.00 80.56 369 GLU A N 1
ATOM 2827 C CA . GLU A 1 369 ? -27.601 29.390 29.920 1.00 80.56 369 GLU A CA 1
ATOM 2828 C C . GLU A 1 369 ? -28.264 28.278 30.750 1.00 80.56 369 GLU A C 1
ATOM 2830 O O . GLU A 1 369 ? -28.580 28.486 31.922 1.00 80.56 369 GLU A O 1
ATOM 2835 N N . GLU A 1 370 ? -28.463 27.094 30.164 1.00 80.06 370 GLU A N 1
ATOM 2836 C CA . GLU A 1 370 ? -29.046 25.914 30.818 1.00 80.06 370 GLU A CA 1
ATOM 2837 C C . GLU A 1 370 ? -27.993 25.075 31.556 1.00 80.06 370 GLU A C 1
ATOM 2839 O O . GLU A 1 370 ? -28.333 24.125 32.272 1.00 80.06 370 GLU A O 1
ATOM 2844 N N . VAL A 1 371 ? -26.712 25.416 31.383 1.00 87.00 371 VAL A N 1
ATOM 2845 C CA . VAL A 1 371 ? -25.575 24.735 31.997 1.00 87.00 371 VAL A CA 1
ATOM 2846 C C . VAL A 1 371 ? -24.946 25.628 33.065 1.00 87.00 371 VAL A C 1
ATOM 2848 O O . VAL A 1 371 ? -24.725 26.820 32.863 1.00 87.00 371 VAL A O 1
ATOM 2851 N N . SER A 1 372 ? -24.655 25.066 34.238 1.00 85.62 372 SER A N 1
ATOM 2852 C CA . SER A 1 372 ? -24.099 25.817 35.368 1.00 85.62 372 SER A CA 1
ATOM 2853 C C . SER A 1 372 ? -22.911 25.099 36.000 1.00 85.62 372 SER A C 1
ATOM 2855 O O . SER A 1 372 ? -22.714 23.897 35.824 1.00 85.62 372 SER A O 1
ATOM 2857 N N . GLY A 1 373 ? -22.086 25.859 36.723 1.00 93.12 373 GLY A N 1
ATOM 2858 C CA . GLY A 1 373 ? -20.913 25.327 37.410 1.00 93.12 373 GLY A CA 1
ATOM 2859 C C . GLY A 1 373 ? -19.881 24.734 36.448 1.00 93.12 373 GLY A C 1
ATOM 2860 O O . GLY A 1 373 ? -19.505 25.364 35.461 1.00 93.12 373 GLY A O 1
ATOM 2861 N N . VAL A 1 374 ? -19.413 23.526 36.761 1.00 93.00 374 VAL A N 1
ATOM 2862 C CA . VAL A 1 374 ? -18.342 22.848 36.016 1.00 93.00 374 VAL A CA 1
ATOM 2863 C C . VAL A 1 374 ? -18.748 22.532 34.579 1.00 93.00 374 VAL A C 1
ATOM 2865 O O . VAL A 1 374 ? -17.954 22.761 33.673 1.00 93.00 374 VAL A O 1
ATOM 2868 N N . ASP A 1 375 ? -19.982 22.079 34.353 1.00 91.94 375 ASP A N 1
ATOM 2869 C CA . ASP A 1 375 ? -20.470 21.728 33.016 1.00 91.94 375 ASP A CA 1
ATOM 2870 C C . ASP A 1 375 ? -20.389 22.942 32.058 1.00 91.94 375 ASP A C 1
ATOM 2872 O O . ASP A 1 375 ? -20.040 22.799 30.887 1.00 91.94 375 ASP A O 1
ATOM 2876 N N . ARG A 1 376 ? -20.642 24.160 32.566 1.00 92.44 376 ARG A N 1
ATOM 2877 C CA . ARG A 1 376 ? -20.468 25.402 31.794 1.00 92.44 376 ARG A CA 1
ATOM 2878 C C . ARG A 1 376 ? -18.999 25.671 31.472 1.00 92.44 376 ARG A C 1
ATOM 2880 O O . ARG A 1 376 ? -18.679 25.979 30.329 1.00 92.44 376 ARG A O 1
ATOM 2887 N N . ALA A 1 377 ? -18.114 25.532 32.458 1.00 92.94 377 ALA A N 1
ATOM 2888 C CA . ALA A 1 377 ? -16.680 25.744 32.266 1.00 92.94 377 ALA A CA 1
ATOM 2889 C C . ALA A 1 377 ? -16.074 24.744 31.262 1.00 92.94 377 ALA A C 1
ATOM 2891 O O . ALA A 1 377 ? -15.225 25.122 30.457 1.00 92.94 377 ALA A O 1
ATOM 2892 N N . GLN A 1 378 ? -16.536 23.489 31.273 1.00 94.56 378 GLN A N 1
ATOM 2893 C CA . GLN A 1 378 ? -16.158 22.471 30.290 1.00 94.56 378 GLN A CA 1
ATOM 2894 C C . GLN A 1 378 ? -16.664 22.815 28.885 1.00 94.56 378 GLN A C 1
ATOM 2896 O O . GLN A 1 378 ? -15.882 22.761 27.940 1.00 94.56 378 GLN A O 1
ATOM 2901 N N . LEU A 1 379 ? -17.933 23.213 28.732 1.00 91.19 379 LEU A N 1
ATOM 2902 C CA . LEU A 1 379 ? -18.474 23.620 27.431 1.00 91.19 379 LEU A CA 1
ATOM 2903 C C . LEU A 1 379 ? -17.713 24.828 26.857 1.00 91.19 379 LEU A C 1
ATOM 2905 O O . LEU A 1 379 ? -17.330 24.816 25.691 1.00 91.19 379 LEU A O 1
ATOM 2909 N N . GLU A 1 380 ? -17.417 25.839 27.678 1.00 90.62 380 GLU A N 1
ATOM 2910 C CA . GLU A 1 380 ? -16.603 26.997 27.276 1.00 90.62 380 GLU A CA 1
ATOM 2911 C C . GLU A 1 380 ? -15.153 26.613 26.925 1.00 90.62 380 GLU A C 1
ATOM 2913 O O . GLU A 1 380 ? -14.537 27.236 26.059 1.00 90.62 380 GLU A O 1
ATOM 2918 N N . ALA A 1 381 ? -14.576 25.610 27.593 1.00 90.94 381 ALA A N 1
ATOM 2919 C CA . ALA A 1 381 ? -13.259 25.076 27.244 1.00 90.94 381 ALA A CA 1
ATOM 2920 C C . ALA A 1 381 ? -13.292 24.309 25.913 1.00 90.94 381 ALA A C 1
ATOM 2922 O O . ALA A 1 381 ? -12.420 24.523 25.077 1.00 90.94 381 ALA A O 1
ATOM 2923 N N . ALA A 1 382 ? -14.324 23.490 25.688 1.00 90.56 382 ALA A N 1
ATOM 2924 C CA . ALA A 1 382 ? -14.504 22.746 24.445 1.00 90.56 382 ALA A CA 1
ATOM 2925 C C . ALA A 1 382 ? -14.670 23.683 23.238 1.00 90.56 382 ALA A C 1
ATOM 2927 O O . ALA A 1 382 ? -14.037 23.469 22.213 1.00 90.56 382 ALA A O 1
ATOM 2928 N N . ILE A 1 383 ? -15.450 24.761 23.386 1.00 87.44 383 ILE A N 1
ATOM 2929 C CA . ILE A 1 383 ? -15.639 25.783 22.342 1.00 87.44 383 ILE A CA 1
ATOM 2930 C C . ILE A 1 383 ? -14.325 26.515 22.026 1.00 87.44 383 ILE A C 1
ATOM 2932 O O . ILE A 1 383 ? -14.035 26.775 20.865 1.00 87.44 383 ILE A O 1
ATOM 2936 N N . ARG A 1 384 ? -13.511 26.842 23.042 1.00 84.75 384 ARG A N 1
ATOM 2937 C CA . ARG A 1 384 ? -12.219 27.527 22.837 1.00 84.75 384 ARG A CA 1
ATOM 2938 C C . ARG A 1 384 ? -11.161 26.650 22.165 1.00 84.75 384 ARG A C 1
ATOM 2940 O O . ARG A 1 384 ? -10.268 27.193 21.522 1.00 84.75 384 ARG A O 1
ATOM 2947 N N . GLY A 1 385 ? -11.237 25.331 22.343 1.00 74.62 385 GLY A N 1
ATOM 2948 C CA . GLY A 1 385 ? -10.287 24.377 21.768 1.00 74.62 385 GLY A CA 1
ATOM 2949 C C . GLY A 1 385 ? -10.356 24.262 20.242 1.00 74.62 385 GLY A C 1
ATOM 2950 O O . GLY A 1 385 ? -9.351 23.926 19.629 1.00 74.62 385 GLY A O 1
ATOM 2951 N N . GLU A 1 386 ? -11.487 24.599 19.609 1.00 65.50 386 GLU A N 1
ATOM 2952 C CA . GLU A 1 386 ? -11.658 24.468 18.148 1.00 65.50 386 GLU A CA 1
ATOM 2953 C C . GLU A 1 386 ? -10.971 25.575 17.313 1.00 65.50 386 GLU A C 1
ATOM 2955 O O . GLU A 1 386 ? -11.085 25.586 16.088 1.00 65.50 386 GLU A O 1
ATOM 2960 N N . GLY A 1 387 ? -10.199 26.477 17.934 1.00 64.25 387 GLY A N 1
ATOM 2961 C CA . GLY A 1 387 ? -9.557 27.602 17.241 1.00 64.25 387 GLY A CA 1
ATOM 2962 C C . GLY A 1 387 ? -10.553 28.708 16.873 1.00 64.25 387 GLY A C 1
ATOM 2963 O O . GLY A 1 387 ? -11.692 28.693 17.332 1.00 64.25 387 GLY A O 1
ATOM 2964 N N . GLU A 1 388 ? -10.126 29.704 16.089 1.00 57.25 388 GLU A N 1
ATOM 2965 C CA . GLU A 1 388 ? -10.989 30.774 15.548 1.00 57.25 388 GLU A CA 1
ATOM 2966 C C . GLU A 1 388 ? -12.016 30.199 14.553 1.00 57.25 388 GLU A C 1
ATOM 2968 O O . GLU A 1 388 ? -11.957 30.444 13.352 1.00 57.25 388 GLU A O 1
ATOM 2973 N N . ALA A 1 389 ? -12.950 29.378 15.026 1.00 59.84 389 ALA A N 1
ATOM 2974 C CA . ALA A 1 389 ? -14.103 28.991 14.240 1.00 59.84 389 ALA A CA 1
ATOM 2975 C C . ALA A 1 389 ? -14.929 30.260 13.977 1.00 59.84 389 ALA A C 1
ATOM 2977 O O . ALA A 1 389 ? -15.517 30.833 14.895 1.00 59.84 389 ALA A O 1
ATOM 2978 N N . ASP A 1 390 ? -14.963 30.700 12.717 1.00 62.72 390 ASP A N 1
ATOM 2979 C CA . ASP A 1 390 ? -15.732 31.870 12.267 1.00 62.72 390 ASP A CA 1
ATOM 2980 C C . ASP A 1 390 ? -17.246 31.717 12.517 1.00 62.72 390 ASP A C 1
ATOM 2982 O O . ASP A 1 390 ? -17.996 32.698 12.509 1.00 62.72 390 ASP A O 1
ATOM 2986 N N . GLU A 1 391 ? -17.712 30.487 12.755 1.00 70.81 391 GLU A N 1
ATOM 2987 C CA . GLU A 1 391 ? -19.115 30.173 12.990 1.00 70.81 391 GLU A CA 1
ATOM 2988 C C . GLU A 1 391 ? -19.402 29.868 14.471 1.00 70.81 391 GLU A C 1
ATOM 2990 O O . GLU A 1 391 ? -18.758 29.009 15.078 1.00 70.81 391 GLU A O 1
ATOM 2995 N N . PRO A 1 392 ? -20.415 30.519 15.075 1.00 73.12 392 PRO A N 1
ATOM 2996 C CA . PRO A 1 392 ? -20.814 30.221 16.441 1.00 73.12 392 PRO A CA 1
ATOM 2997 C C . PRO A 1 392 ? -21.370 28.795 16.536 1.00 73.12 392 PRO A C 1
ATOM 2999 O O . PRO A 1 392 ? -22.319 28.431 15.838 1.00 73.12 392 PRO A O 1
ATOM 3002 N N . ILE A 1 393 ? -20.828 27.998 17.460 1.00 72.38 393 ILE A N 1
ATOM 3003 C CA . ILE A 1 393 ? -21.334 26.654 17.755 1.00 72.38 393 ILE A CA 1
ATOM 3004 C C . ILE A 1 393 ? -22.790 26.754 18.226 1.00 72.38 393 ILE A C 1
ATOM 3006 O O . ILE A 1 393 ? -23.088 27.252 19.314 1.00 72.38 393 ILE A O 1
ATOM 3010 N N . LEU A 1 394 ? -23.720 26.255 17.408 1.00 78.75 394 LEU A N 1
ATOM 3011 C CA . LEU A 1 394 ? -25.141 26.282 17.744 1.00 78.75 394 LEU A CA 1
ATOM 3012 C C . LEU A 1 394 ? -25.466 25.221 18.814 1.00 78.75 394 LEU A C 1
ATOM 3014 O O . LEU A 1 394 ? -25.128 24.047 18.622 1.00 78.75 394 LEU A O 1
ATOM 3018 N N . PRO A 1 395 ? -26.238 25.560 19.867 1.00 74.12 395 PRO A N 1
ATOM 3019 C CA . PRO A 1 395 ? -26.704 24.603 20.879 1.00 74.12 395 PRO A CA 1
ATOM 3020 C C . PRO A 1 395 ? -27.385 23.352 20.305 1.00 74.12 395 PRO A C 1
ATOM 3022 O O . PRO A 1 395 ? -27.262 22.254 20.838 1.00 74.12 395 PRO A O 1
ATOM 3025 N N . ALA A 1 396 ? -28.070 23.471 19.162 1.00 79.19 396 ALA A N 1
ATOM 3026 C CA . ALA A 1 396 ? -28.714 22.340 18.486 1.00 79.19 396 ALA A CA 1
ATOM 3027 C C . ALA A 1 396 ? -27.724 21.252 18.008 1.00 79.19 396 ALA A C 1
ATOM 3029 O O . ALA A 1 396 ? -28.124 20.108 17.746 1.00 79.19 396 ALA A O 1
ATOM 3030 N N . HIS A 1 397 ? -26.440 21.594 17.892 1.00 84.56 397 HIS A N 1
ATOM 3031 C CA . HIS A 1 397 ? -25.368 20.697 17.471 1.00 84.56 397 HIS A CA 1
ATOM 3032 C C . HIS A 1 397 ? -24.504 20.201 18.633 1.00 84.56 397 HIS A C 1
ATOM 3034 O O . HIS A 1 397 ? -23.706 19.286 18.420 1.00 84.56 397 HIS A O 1
ATOM 3040 N N . THR A 1 398 ? -24.731 20.697 19.854 1.00 88.19 398 THR A N 1
ATOM 3041 C CA . THR A 1 398 ? -24.035 20.236 21.055 1.00 88.19 398 THR A CA 1
ATOM 3042 C C . THR A 1 398 ? -24.786 19.094 21.732 1.00 88.19 398 THR A C 1
ATOM 3044 O O . THR A 1 398 ? -26.024 19.018 21.782 1.00 88.19 398 THR A O 1
ATOM 3047 N N . TRP A 1 399 ? -24.017 18.140 22.238 1.00 92.56 399 TRP A N 1
ATOM 3048 C CA . TRP A 1 399 ? -24.535 17.070 23.073 1.00 92.56 399 TRP A CA 1
ATOM 3049 C C . TRP A 1 399 ? -23.451 16.567 24.014 1.00 92.56 399 TRP A C 1
ATOM 3051 O O . TRP A 1 399 ? -22.268 16.608 23.697 1.00 92.56 399 TRP A O 1
ATOM 3061 N N . THR A 1 400 ? -23.864 16.100 25.184 1.00 94.38 400 THR A N 1
ATOM 3062 C CA . THR A 1 400 ? -22.954 15.615 26.219 1.00 94.38 400 THR A CA 1
ATOM 3063 C C . THR A 1 400 ? -23.462 14.315 26.815 1.00 94.38 400 THR A C 1
ATOM 3065 O O . THR A 1 400 ? -24.665 14.022 26.817 1.00 94.38 400 THR A O 1
ATOM 3068 N N . PHE A 1 401 ? -22.531 13.509 27.295 1.00 95.50 401 PHE A N 1
ATOM 3069 C CA . PHE A 1 401 ? -22.800 12.315 28.072 1.00 95.50 401 PHE A CA 1
ATOM 3070 C C . PHE A 1 401 ? -21.640 12.075 29.032 1.00 95.50 401 PHE A C 1
ATOM 3072 O O . PHE A 1 401 ? -20.524 12.545 28.814 1.00 95.50 401 PHE A O 1
ATOM 3079 N N . ARG A 1 402 ? -21.910 11.313 30.089 1.00 95.44 402 ARG A N 1
ATOM 3080 C CA . ARG A 1 402 ? -20.869 10.849 31.006 1.00 95.44 402 ARG A CA 1
ATOM 3081 C C . ARG A 1 402 ? -20.400 9.461 30.627 1.00 95.44 402 ARG A C 1
ATOM 3083 O O . ARG A 1 402 ? -21.183 8.650 30.125 1.00 95.44 402 ARG A O 1
ATOM 3090 N N . ILE A 1 403 ? -19.134 9.196 30.891 1.00 95.94 403 ILE A N 1
ATOM 3091 C CA . ILE A 1 403 ? -18.572 7.857 30.884 1.00 95.94 403 ILE A CA 1
ATOM 3092 C C . ILE A 1 403 ? -18.345 7.468 32.341 1.00 95.94 403 ILE A C 1
ATOM 3094 O O . ILE A 1 403 ? -17.550 8.091 33.046 1.00 95.94 403 ILE A O 1
ATOM 3098 N N . ASP A 1 404 ? -19.036 6.421 32.772 1.00 95.75 404 ASP A N 1
ATOM 3099 C CA . ASP A 1 404 ? -18.901 5.863 34.111 1.00 95.75 404 ASP A CA 1
ATOM 3100 C C . ASP A 1 404 ? -17.898 4.710 34.080 1.00 95.75 404 ASP A C 1
ATOM 3102 O O . ASP A 1 404 ? -17.946 3.878 33.176 1.00 95.75 404 ASP A O 1
ATOM 3106 N N . ARG A 1 405 ? -17.032 4.615 35.089 1.00 96.06 405 ARG A N 1
ATOM 3107 C CA . ARG A 1 405 ? -16.154 3.475 35.351 1.00 96.06 405 ARG A CA 1
ATOM 3108 C C . ARG A 1 405 ? -16.633 2.750 36.599 1.00 96.06 405 ARG A C 1
ATOM 3110 O O . ARG A 1 405 ? -16.674 3.335 37.676 1.00 96.06 405 ARG A O 1
ATOM 3117 N N . GLN A 1 406 ? -16.995 1.477 36.467 1.00 93.44 406 GLN A N 1
ATOM 3118 C CA . GLN A 1 406 ? -17.501 0.648 37.571 1.00 93.44 406 GLN A CA 1
ATOM 3119 C C . GLN A 1 406 ? -18.661 1.319 38.339 1.00 93.44 406 GLN A C 1
ATOM 3121 O O . GLN A 1 406 ? -18.774 1.197 39.555 1.00 93.44 406 GLN A O 1
ATOM 3126 N N . GLY A 1 407 ? -19.522 2.046 37.617 1.00 92.75 407 GLY A N 1
ATOM 3127 C CA . GLY A 1 407 ? -20.681 2.749 38.177 1.00 92.75 407 GLY A CA 1
ATOM 3128 C C . GLY A 1 407 ? -20.392 4.124 38.789 1.00 92.75 407 GLY A C 1
ATOM 3129 O O . GLY A 1 407 ? -21.330 4.775 39.240 1.00 92.75 407 GLY A O 1
ATOM 3130 N N . ALA A 1 408 ? -19.138 4.586 38.793 1.00 95.62 408 ALA A N 1
ATOM 3131 C CA . ALA A 1 408 ? -18.770 5.936 39.211 1.00 95.62 408 ALA A CA 1
ATOM 3132 C C . ALA A 1 408 ? -18.435 6.814 37.989 1.00 95.62 408 ALA A C 1
ATOM 3134 O O . ALA A 1 408 ? -17.729 6.340 37.100 1.00 95.62 408 ALA A O 1
ATOM 3135 N N . PRO A 1 409 ? -18.873 8.084 37.935 1.00 95.06 409 PRO A N 1
ATOM 3136 C CA . PRO A 1 409 ? -18.490 9.003 36.864 1.00 95.06 409 PRO A CA 1
ATOM 3137 C C . PRO A 1 409 ? -16.968 9.153 36.758 1.00 95.06 409 PRO A C 1
ATOM 3139 O O . PRO A 1 409 ? -16.306 9.430 37.759 1.00 95.06 409 PRO A O 1
ATOM 3142 N N . ALA A 1 410 ? -16.421 8.948 35.560 1.00 96.81 410 ALA A N 1
ATOM 3143 C CA . ALA A 1 410 ? -14.986 9.038 35.294 1.00 96.81 410 ALA A CA 1
ATOM 3144 C C . ALA A 1 410 ? -14.645 10.169 34.320 1.00 96.81 410 ALA A C 1
ATOM 3146 O O . ALA A 1 410 ? -13.693 10.912 34.565 1.00 96.81 410 ALA A O 1
ATOM 3147 N N . TYR A 1 411 ? -15.427 10.305 33.243 1.00 97.88 411 TYR A N 1
ATOM 3148 C CA . TYR A 1 411 ? -15.225 11.351 32.245 1.00 97.88 411 TYR A CA 1
ATOM 3149 C C . TYR A 1 411 ? -16.526 12.037 31.838 1.00 97.88 411 TYR A C 1
ATOM 3151 O O . TYR A 1 411 ? -17.576 11.397 31.735 1.00 97.88 411 TYR A O 1
ATOM 3159 N N . ASP A 1 412 ? -16.426 13.326 31.531 1.00 97.06 412 ASP A N 1
ATOM 3160 C CA . ASP A 1 412 ? -17.483 14.106 30.892 1.00 97.06 412 ASP A CA 1
ATOM 3161 C C . ASP A 1 412 ? -17.104 14.326 29.421 1.00 97.06 412 ASP A C 1
ATOM 3163 O O . ASP A 1 412 ? -16.004 14.789 29.118 1.00 97.06 412 ASP A O 1
ATOM 3167 N N . VAL A 1 413 ? -17.992 13.970 28.491 1.00 96.94 413 VAL A N 1
ATOM 3168 C CA . VAL A 1 413 ? -17.746 14.111 27.048 1.00 96.94 413 VAL A CA 1
ATOM 3169 C C . VAL A 1 413 ? -18.637 15.201 26.487 1.00 96.94 413 VAL A C 1
ATOM 3171 O O . VAL A 1 413 ? -19.861 15.133 26.617 1.00 96.94 413 VAL A O 1
ATOM 3174 N N . TRP A 1 414 ? -18.034 16.171 25.812 1.00 95.56 414 TRP A N 1
ATOM 3175 C CA . TRP A 1 414 ? -18.729 17.219 25.076 1.00 95.56 414 TRP A CA 1
ATOM 3176 C C . TRP A 1 414 ? -18.499 17.032 23.589 1.00 95.56 414 TRP A C 1
ATOM 3178 O O . TRP A 1 414 ? -17.369 17.092 23.126 1.00 95.56 414 TRP A O 1
ATOM 3188 N N . MET A 1 415 ? -19.575 16.804 22.845 1.00 94.75 415 MET A N 1
ATOM 3189 C CA . MET A 1 415 ? -19.540 16.652 21.397 1.00 94.75 415 MET A CA 1
ATOM 3190 C C . MET A 1 415 ? -20.060 17.920 20.723 1.00 94.75 415 MET A C 1
ATOM 3192 O O . MET A 1 415 ? -21.154 18.403 21.039 1.00 94.75 415 MET A O 1
ATOM 3196 N N . LEU A 1 416 ? -19.293 18.400 19.753 1.00 91.06 416 LEU A N 1
ATOM 3197 C CA . LEU A 1 416 ? -19.512 19.583 18.934 1.00 91.06 416 LEU A CA 1
ATOM 3198 C C . LEU A 1 416 ? -19.695 19.141 17.476 1.00 91.06 416 LEU A C 1
ATOM 3200 O O . LEU A 1 416 ? -19.117 18.152 17.036 1.00 91.06 416 LEU A O 1
ATOM 3204 N N . MET A 1 417 ? -20.583 19.812 16.741 1.00 86.06 417 MET A N 1
ATOM 3205 C CA . MET A 1 417 ? -20.784 19.609 15.294 1.00 86.06 417 MET A CA 1
ATOM 3206 C C . MET A 1 417 ? -20.938 18.154 14.804 1.00 86.06 417 MET A C 1
ATOM 3208 O O . MET A 1 417 ? -20.736 17.871 13.635 1.00 86.06 417 MET A O 1
ATOM 3212 N N . VAL A 1 418 ? -21.429 17.244 15.659 1.00 85.31 418 VAL A N 1
ATOM 3213 C CA . VAL A 1 418 ? -21.606 15.794 15.408 1.00 85.31 418 VAL A CA 1
ATOM 3214 C C . VAL A 1 418 ? -20.343 14.952 15.590 1.00 85.31 418 VAL A C 1
ATOM 3216 O O . VAL A 1 418 ? -20.469 13.912 16.243 1.00 85.31 418 VAL A O 1
ATOM 3219 N N . ASP A 1 419 ? -19.198 15.359 15.050 1.00 89.94 419 ASP A N 1
ATOM 3220 C CA . ASP A 1 419 ? -17.981 14.541 14.947 1.00 89.94 419 ASP A CA 1
ATOM 3221 C C . ASP A 1 419 ? -16.726 15.152 15.593 1.00 89.94 419 ASP A C 1
ATOM 3223 O O . ASP A 1 419 ? -15.687 14.491 15.595 1.00 89.94 419 ASP A O 1
ATOM 3227 N N . SER A 1 420 ? -16.831 16.326 16.215 1.00 93.38 420 SER A N 1
ATOM 3228 C CA . SER A 1 420 ? -15.778 16.918 17.047 1.00 93.38 420 SER A CA 1
ATOM 3229 C C . SER A 1 420 ? -16.166 16.914 18.524 1.00 93.38 420 SER A C 1
ATOM 3231 O O . SER A 1 420 ? -17.326 16.686 18.878 1.00 93.38 420 SER A O 1
ATOM 3233 N N . GLY A 1 421 ? -15.211 17.124 19.424 1.00 95.31 421 GLY A N 1
ATOM 3234 C CA . GLY A 1 421 ? -15.501 17.156 20.851 1.00 95.31 421 GLY A CA 1
ATOM 3235 C C . GLY A 1 421 ? -14.287 17.109 21.762 1.00 95.31 421 GLY A C 1
ATOM 3236 O O . GLY A 1 421 ? -13.156 16.943 21.324 1.00 95.31 421 GLY A O 1
ATOM 3237 N N . VAL A 1 422 ? -14.542 17.223 23.061 1.00 96.50 422 VAL A N 1
ATOM 3238 C CA . VAL A 1 422 ? -13.519 17.203 24.108 1.00 96.50 422 VAL A CA 1
ATOM 3239 C C . VAL A 1 422 ? -13.970 16.294 25.246 1.00 96.50 422 VAL A C 1
ATOM 3241 O O . VAL A 1 422 ? -15.147 16.267 25.622 1.00 96.50 422 VAL A O 1
ATOM 3244 N N . VAL A 1 423 ? -13.028 15.523 25.781 1.00 97.69 423 VAL A N 1
ATOM 3245 C CA . VAL A 1 423 ? -13.232 14.632 26.923 1.00 97.69 423 VAL A CA 1
ATOM 3246 C C . VAL A 1 423 ? -12.497 15.200 28.125 1.00 97.69 423 VAL A C 1
ATOM 3248 O O . VAL A 1 423 ? -11.285 15.418 28.075 1.00 97.69 423 VAL A O 1
ATOM 3251 N N . PHE A 1 424 ? -13.226 15.381 29.219 1.00 97.88 424 PHE A N 1
ATOM 3252 C CA . PHE A 1 424 ? -12.712 15.910 30.474 1.00 97.88 424 PHE A CA 1
ATOM 3253 C C . PHE A 1 424 ? -12.706 14.842 31.562 1.00 97.88 424 PHE A C 1
ATOM 3255 O O . PHE A 1 424 ? -13.574 13.966 31.580 1.00 97.88 424 PHE A O 1
ATOM 3262 N N . THR A 1 425 ? -11.782 14.946 32.516 1.00 97.62 425 THR A N 1
ATOM 3263 C CA . THR A 1 425 ? -11.932 14.266 33.812 1.00 97.62 425 THR A CA 1
ATOM 3264 C C . THR A 1 425 ? -13.215 14.764 34.489 1.00 97.62 425 THR A C 1
ATOM 3266 O O . THR A 1 425 ? -13.450 15.974 34.546 1.00 97.62 425 THR A O 1
ATOM 3269 N N . THR A 1 426 ? -14.066 13.858 34.994 1.00 96.75 426 THR A N 1
ATOM 3270 C CA . THR A 1 426 ? -15.369 14.276 35.537 1.00 96.75 426 THR A CA 1
ATOM 3271 C C . THR A 1 426 ? -15.221 15.305 36.654 1.00 96.75 426 THR A C 1
ATOM 3273 O O . THR A 1 426 ? -14.455 15.116 37.599 1.00 96.75 426 THR A O 1
ATOM 3276 N N . GLY A 1 427 ? -16.012 16.377 36.576 1.00 95.31 427 GLY A N 1
ATOM 3277 C CA . GLY A 1 427 ? -16.027 17.418 37.603 1.00 95.31 427 GLY A CA 1
ATOM 3278 C C . GLY A 1 427 ? -14.852 18.401 37.525 1.00 95.31 427 GLY A C 1
ATOM 3279 O O . GLY A 1 427 ? -14.720 19.243 38.414 1.00 95.31 427 GLY A O 1
ATOM 3280 N N . THR A 1 428 ? -14.033 18.346 36.471 1.00 97.25 428 THR A N 1
ATOM 3281 C CA . THR A 1 428 ? -12.925 19.285 36.235 1.00 97.25 428 THR A CA 1
ATOM 3282 C C . THR A 1 428 ? -12.936 19.814 34.795 1.00 97.25 428 THR A C 1
ATOM 3284 O O . THR A 1 428 ? -13.753 19.406 33.975 1.00 97.25 428 THR A O 1
ATOM 3287 N N . THR A 1 429 ? -12.035 20.743 34.469 1.00 96.44 429 THR A N 1
ATOM 3288 C CA . THR A 1 429 ? -11.780 21.209 33.090 1.00 96.44 429 THR A CA 1
ATOM 3289 C C . THR A 1 429 ? -10.489 20.623 32.512 1.00 96.44 429 THR A C 1
ATOM 3291 O O . THR A 1 429 ? -9.934 21.165 31.560 1.00 96.44 429 THR A O 1
ATOM 3294 N N . GLU A 1 430 ? -9.964 19.555 33.114 1.00 96.88 430 GLU A N 1
ATOM 3295 C CA . GLU A 1 430 ? -8.763 18.872 32.636 1.00 96.88 430 GLU A CA 1
ATOM 3296 C C . GLU A 1 430 ? -9.107 18.029 31.407 1.00 96.88 430 GLU A C 1
ATOM 3298 O O . GLU A 1 430 ? -9.880 17.075 31.503 1.00 96.88 430 GLU A O 1
ATOM 3303 N N . VAL A 1 431 ? -8.536 18.391 30.259 1.00 96.94 431 VAL A N 1
ATOM 3304 C CA . VAL A 1 431 ? -8.717 17.669 28.996 1.00 96.94 431 VAL A CA 1
ATOM 3305 C C . VAL A 1 431 ? -7.849 16.414 28.993 1.00 96.94 431 VAL A C 1
ATOM 3307 O O . VAL A 1 431 ? -6.636 16.491 29.173 1.00 96.94 431 VAL A O 1
ATOM 3310 N N . VAL A 1 432 ? -8.468 15.258 28.752 1.00 97.69 432 VAL A N 1
ATOM 3311 C CA . VAL A 1 432 ? -7.774 13.959 28.653 1.00 97.69 432 VAL A CA 1
ATOM 3312 C C . VAL A 1 432 ? -7.767 13.393 27.233 1.00 97.69 432 VAL A C 1
ATOM 3314 O O . VAL A 1 432 ? -6.963 12.509 26.917 1.00 97.69 432 VAL A O 1
ATOM 3317 N N . ALA A 1 433 ? -8.671 13.876 26.380 1.00 97.38 433 ALA A N 1
ATOM 3318 C CA . ALA A 1 433 ? -8.698 13.557 24.963 1.00 97.38 433 ALA A CA 1
ATOM 3319 C C . ALA A 1 433 ? -9.461 14.617 24.166 1.00 97.38 433 ALA A C 1
ATOM 3321 O O . ALA A 1 433 ? -10.407 15.227 24.668 1.00 97.38 433 ALA A O 1
ATOM 3322 N N . GLU A 1 434 ? -9.101 14.738 22.897 1.00 96.44 434 GLU A N 1
ATOM 3323 C CA . GLU A 1 434 ? -9.808 15.543 21.907 1.00 96.44 434 GLU A CA 1
ATOM 3324 C C . GLU A 1 434 ? -10.358 14.637 20.805 1.00 96.44 434 GLU A C 1
ATOM 3326 O O . GLU A 1 434 ? -9.821 13.560 20.518 1.00 96.44 434 GLU A O 1
ATOM 3331 N N . ILE A 1 435 ? -11.479 15.047 20.225 1.00 95.69 435 ILE A N 1
ATOM 3332 C CA . ILE A 1 435 ? -12.166 14.349 19.148 1.00 95.69 435 ILE A CA 1
ATOM 3333 C C . ILE A 1 435 ? -12.192 15.294 17.955 1.00 95.69 435 ILE A C 1
ATOM 3335 O O . ILE A 1 435 ? -12.763 16.378 18.041 1.00 95.69 435 ILE A O 1
ATOM 3339 N N . ILE A 1 436 ? -11.583 14.874 16.851 1.00 92.62 436 ILE A N 1
ATOM 3340 C CA . ILE A 1 436 ? -11.420 15.693 15.649 1.00 92.62 436 ILE A CA 1
ATOM 3341 C C . ILE A 1 436 ? -11.888 14.861 14.461 1.00 92.62 436 ILE A C 1
ATOM 3343 O O . ILE A 1 436 ? -11.252 13.863 14.114 1.00 92.62 436 ILE A O 1
ATOM 3347 N N . GLN A 1 437 ? -13.022 15.237 13.862 1.00 90.00 437 GLN A N 1
ATOM 3348 C CA . GLN A 1 437 ? -13.606 14.545 12.701 1.00 90.00 437 GLN A CA 1
ATOM 3349 C C . GLN A 1 437 ? -13.758 13.023 12.921 1.00 90.00 437 GLN A C 1
ATOM 3351 O O . GLN A 1 437 ? -13.448 12.192 12.064 1.00 90.00 437 GLN A O 1
ATOM 3356 N N . GLY A 1 438 ? -14.181 12.631 14.126 1.00 89.12 438 GLY A N 1
ATOM 3357 C CA . GLY A 1 438 ? -14.329 11.239 14.560 1.00 89.12 438 GLY A CA 1
ATOM 3358 C C . GLY A 1 438 ? -13.023 10.519 14.932 1.00 89.12 438 GLY A C 1
ATOM 3359 O O . GLY A 1 438 ? -13.077 9.390 15.433 1.00 89.12 438 GLY A O 1
ATOM 3360 N N . GLY A 1 439 ? -11.861 11.143 14.722 1.00 90.56 439 GLY A N 1
ATOM 3361 C CA . GLY A 1 439 ? -10.576 10.719 15.279 1.00 90.56 439 GLY A CA 1
ATOM 3362 C C . GLY A 1 439 ? -10.481 11.048 16.770 1.00 90.56 439 GLY A C 1
ATOM 3363 O O . GLY A 1 439 ? -11.125 11.980 17.230 1.00 90.56 439 GLY A O 1
ATOM 3364 N N . ILE A 1 440 ? -9.700 10.273 17.533 1.00 94.69 440 ILE A N 1
ATOM 3365 C CA . ILE A 1 440 ? -9.494 10.496 18.975 1.00 94.69 440 ILE A CA 1
ATOM 3366 C C . ILE A 1 440 ? -8.009 10.719 19.235 1.00 94.69 440 ILE A C 1
ATOM 3368 O O . ILE A 1 440 ? -7.201 9.789 19.108 1.00 94.69 440 ILE A O 1
ATOM 3372 N N . GLU A 1 441 ? -7.671 11.926 19.665 1.00 95.00 441 GLU A N 1
ATOM 3373 C CA . GLU A 1 441 ? -6.343 12.296 20.130 1.00 95.00 441 GLU A CA 1
ATOM 3374 C C . GLU A 1 441 ? -6.277 12.113 21.646 1.00 95.00 441 GLU A C 1
ATOM 3376 O O . GLU A 1 441 ? -6.863 12.861 22.421 1.00 95.00 441 GLU A O 1
ATOM 3381 N N . CYS A 1 442 ? -5.610 11.048 22.089 1.00 95.75 442 CYS A N 1
ATOM 3382 C CA . CYS A 1 442 ? -5.493 10.716 23.509 1.00 95.75 442 CYS A CA 1
ATOM 3383 C C . CYS A 1 442 ? -4.150 10.041 23.775 1.00 95.75 442 CYS A C 1
ATOM 3385 O O . CYS A 1 442 ? -3.856 9.017 23.151 1.00 95.75 442 CYS A O 1
ATOM 3387 N N . GLY A 1 443 ? -3.337 10.588 24.682 1.00 92.19 443 GLY A N 1
ATOM 3388 C CA . GLY A 1 443 ? -2.019 10.033 25.020 1.00 92.19 443 GLY A CA 1
ATOM 3389 C C . GLY A 1 443 ? -2.082 8.640 25.661 1.00 92.19 443 GLY A C 1
ATOM 3390 O O . GLY A 1 443 ? -1.173 7.832 25.478 1.00 92.19 443 GLY A O 1
ATOM 3391 N N . ASP A 1 444 ? -3.180 8.321 26.351 1.00 93.19 444 ASP A N 1
ATOM 3392 C CA . ASP A 1 444 ? -3.414 7.005 26.944 1.00 93.19 444 ASP A CA 1
ATOM 3393 C C . ASP A 1 444 ? -4.084 6.060 25.930 1.00 93.19 444 ASP A C 1
ATOM 3395 O O . ASP A 1 444 ? -5.246 6.214 25.544 1.00 93.19 444 ASP A O 1
ATOM 3399 N N . ARG A 1 445 ? -3.347 5.023 25.517 1.00 87.31 445 ARG A N 1
ATOM 3400 C CA . ARG A 1 445 ? -3.828 3.994 24.584 1.00 87.31 445 ARG A CA 1
ATOM 3401 C C . ARG A 1 445 ? -5.068 3.250 25.098 1.00 87.31 445 ARG A C 1
ATOM 3403 O O . ARG A 1 445 ? -5.955 2.951 24.295 1.00 87.31 445 ARG A O 1
ATOM 3410 N N . LYS A 1 446 ? -5.131 2.924 26.394 1.00 89.25 446 LYS A N 1
ATOM 3411 C CA . LYS A 1 446 ? -6.248 2.173 26.989 1.00 89.25 446 LYS A CA 1
ATOM 3412 C C . LYS A 1 446 ? -7.499 3.039 27.027 1.00 89.25 446 LYS A C 1
ATOM 3414 O O . LYS A 1 446 ? -8.568 2.580 26.627 1.00 89.25 446 LYS A O 1
ATOM 3419 N N . LEU A 1 447 ? -7.350 4.305 27.421 1.00 92.31 447 LEU A N 1
ATOM 3420 C CA . LEU A 1 447 ? -8.445 5.271 27.389 1.00 92.31 447 LEU A CA 1
ATOM 3421 C C . LEU A 1 447 ? -8.931 5.515 25.956 1.00 92.31 447 LEU A C 1
ATOM 3423 O O . LEU A 1 447 ? -10.130 5.464 25.708 1.00 92.31 447 LEU A O 1
ATOM 3427 N N . ARG A 1 448 ? -8.031 5.669 24.977 1.00 92.44 448 ARG A N 1
ATOM 3428 C CA . ARG A 1 448 ? -8.410 5.829 23.560 1.00 92.44 448 ARG A CA 1
ATOM 3429 C C . ARG A 1 448 ? -9.317 4.696 23.060 1.00 92.44 448 ARG A C 1
ATOM 3431 O O . ARG A 1 448 ? -10.284 4.948 22.344 1.00 92.44 448 ARG A O 1
ATOM 3438 N N . MET A 1 449 ? -9.020 3.452 23.445 1.00 88.75 449 MET A N 1
ATOM 3439 C CA . MET A 1 449 ? -9.851 2.288 23.114 1.00 88.75 449 MET A CA 1
ATOM 3440 C C . MET A 1 449 ? -11.245 2.377 23.754 1.00 88.75 449 MET A C 1
ATOM 3442 O O . MET A 1 449 ? -12.238 2.144 23.065 1.00 88.75 449 MET A O 1
ATOM 3446 N N . VAL A 1 450 ? -11.320 2.760 25.035 1.00 91.81 450 VAL A N 1
ATOM 3447 C CA . VAL A 1 450 ? -12.584 3.000 25.755 1.00 91.81 450 VAL A CA 1
ATOM 3448 C C . VAL A 1 450 ? -13.413 4.066 25.056 1.00 91.81 450 VAL A C 1
ATOM 3450 O O . VAL A 1 450 ? -14.572 3.828 24.726 1.00 91.81 450 VAL A O 1
ATOM 3453 N N . LEU A 1 451 ? -12.819 5.232 24.797 1.00 92.88 451 LEU A N 1
ATOM 3454 C CA . LEU A 1 451 ? -13.522 6.382 24.238 1.00 92.88 451 LEU A CA 1
ATOM 3455 C C . LEU A 1 451 ? -14.159 6.052 22.892 1.00 92.88 451 LEU A C 1
ATOM 3457 O O . LEU A 1 451 ? -15.306 6.421 22.657 1.00 92.88 451 LEU A O 1
ATOM 3461 N N . LYS A 1 452 ? -13.473 5.293 22.037 1.00 89.50 452 LYS A N 1
ATOM 3462 C CA . LYS A 1 452 ? -14.024 4.898 20.739 1.00 89.50 452 LYS A CA 1
ATOM 3463 C C . LYS A 1 452 ? -15.271 4.031 20.856 1.00 89.50 452 LYS A C 1
ATOM 3465 O O . LYS A 1 452 ? -16.258 4.260 20.155 1.00 89.50 452 LYS A O 1
ATOM 3470 N N . ASP A 1 453 ? -15.222 3.042 21.739 1.00 87.56 453 ASP A N 1
ATOM 3471 C CA . ASP A 1 453 ? -16.357 2.164 21.998 1.00 87.56 453 ASP A CA 1
ATOM 3472 C C . ASP A 1 453 ? -17.539 2.948 22.595 1.00 87.56 453 ASP A C 1
ATOM 3474 O O . ASP A 1 453 ? -18.671 2.857 22.113 1.00 87.56 453 ASP A O 1
ATOM 3478 N N . MET A 1 454 ? -17.256 3.813 23.573 1.00 92.81 454 MET A N 1
ATOM 3479 C CA . MET A 1 454 ? -18.257 4.667 24.214 1.00 92.81 454 MET A CA 1
ATOM 3480 C C . MET A 1 454 ? -18.896 5.658 23.229 1.00 92.81 454 MET A C 1
ATOM 3482 O O . MET A 1 454 ? -20.114 5.825 23.233 1.00 92.81 454 MET A O 1
ATOM 3486 N N . LEU A 1 455 ? -18.119 6.273 22.332 1.00 91.06 455 LEU A N 1
ATOM 3487 C CA . LEU A 1 455 ? -18.629 7.188 21.304 1.00 91.06 455 LEU A CA 1
ATOM 3488 C C . LEU A 1 455 ? -19.529 6.477 20.289 1.00 91.06 455 LEU A C 1
ATOM 3490 O O . LEU A 1 455 ? -20.583 7.006 19.927 1.00 91.06 455 LEU A O 1
ATOM 3494 N N . SER A 1 456 ? -19.167 5.259 19.871 1.00 88.75 456 SER A N 1
ATOM 3495 C CA . SER A 1 456 ? -20.009 4.428 18.999 1.00 88.75 456 SER A CA 1
ATOM 3496 C C . SER A 1 456 ? -21.361 4.125 19.655 1.00 88.75 456 SER A C 1
ATOM 3498 O O . SER A 1 456 ? -22.422 4.319 19.048 1.00 88.75 456 SER A O 1
ATOM 3500 N N . ASP A 1 457 ? -21.351 3.721 20.927 1.00 88.31 457 ASP A N 1
ATOM 3501 C CA . ASP A 1 457 ? -22.571 3.436 21.684 1.00 88.31 457 ASP A CA 1
ATOM 3502 C C . ASP A 1 457 ? -23.414 4.699 21.925 1.00 88.31 457 ASP A C 1
ATOM 3504 O O . ASP A 1 457 ? -24.642 4.669 21.766 1.00 88.31 457 ASP A O 1
ATOM 3508 N N . ALA A 1 458 ? -22.780 5.831 22.233 1.00 88.94 458 ALA A N 1
ATOM 3509 C CA . ALA A 1 458 ? -23.450 7.115 22.400 1.00 88.94 458 ALA A CA 1
ATOM 3510 C C . ALA A 1 458 ? -24.086 7.604 21.082 1.00 88.94 458 ALA A C 1
ATOM 3512 O O . ALA A 1 458 ? -25.246 8.027 21.074 1.00 88.94 458 ALA A O 1
ATOM 3513 N N . GLY A 1 459 ? -23.395 7.443 19.948 1.00 88.44 459 GLY A N 1
ATOM 3514 C CA . GLY A 1 459 ? -23.915 7.733 18.609 1.00 88.44 459 GLY A CA 1
ATOM 3515 C C . GLY A 1 459 ? -25.144 6.887 18.255 1.00 88.44 459 GLY A C 1
ATOM 3516 O O . GLY A 1 459 ? -26.162 7.422 17.804 1.00 88.44 459 GLY A O 1
ATOM 3517 N N . LYS A 1 460 ? -25.115 5.578 18.551 1.00 88.38 460 LYS A N 1
ATOM 3518 C CA . LYS A 1 460 ? -26.279 4.683 18.392 1.00 88.38 460 LYS A CA 1
ATOM 3519 C C . LYS A 1 460 ? -27.457 5.117 19.272 1.00 88.38 460 LYS A C 1
ATOM 3521 O O . LYS A 1 460 ? -28.599 5.115 18.805 1.00 88.38 460 LYS A O 1
ATOM 3526 N N . LYS A 1 461 ? -27.211 5.503 20.533 1.00 89.19 461 LYS A N 1
ATOM 3527 C CA . LYS A 1 461 ? -28.250 6.038 21.438 1.00 89.19 461 LYS A CA 1
ATOM 3528 C C . LYS A 1 461 ? -28.850 7.338 20.889 1.00 89.19 461 LYS A C 1
ATOM 3530 O O . LYS A 1 461 ? -30.073 7.468 20.849 1.00 89.19 461 LYS A O 1
ATOM 3535 N N . ARG A 1 462 ? -28.017 8.256 20.388 1.00 87.12 462 ARG A N 1
ATOM 3536 C CA . ARG A 1 462 ? -28.445 9.527 19.777 1.00 87.12 462 ARG A CA 1
ATOM 3537 C C . ARG A 1 462 ? -29.312 9.311 18.537 1.00 87.12 462 ARG A C 1
ATOM 3539 O O . ARG A 1 462 ? -30.364 9.936 18.415 1.00 87.12 462 ARG A O 1
ATOM 3546 N N . ALA A 1 463 ? -28.914 8.406 17.642 1.00 87.94 463 ALA A N 1
ATOM 3547 C CA . ALA A 1 463 ? -29.691 8.069 16.449 1.00 87.94 463 ALA A CA 1
ATOM 3548 C C . ALA A 1 463 ? -31.081 7.510 16.808 1.00 87.94 463 ALA A C 1
ATOM 3550 O O . ALA A 1 463 ? -32.079 7.889 16.195 1.00 87.94 463 ALA A O 1
ATOM 3551 N N . LYS A 1 464 ? -31.166 6.667 17.849 1.00 88.12 464 LYS A N 1
ATOM 3552 C CA . LYS A 1 464 ? -32.445 6.160 18.374 1.00 88.12 464 LYS A CA 1
ATOM 3553 C C . LYS A 1 464 ? -33.310 7.263 18.991 1.00 88.12 464 LYS A C 1
ATOM 3555 O O . LYS A 1 464 ? -34.518 7.235 18.794 1.00 88.12 464 LYS A O 1
ATOM 3560 N N . ALA A 1 465 ? -32.711 8.225 19.697 1.00 85.19 465 ALA A N 1
ATOM 3561 C CA . ALA A 1 465 ? -33.431 9.347 20.304 1.00 85.19 465 ALA A CA 1
ATOM 3562 C C . ALA A 1 465 ? -33.996 10.334 19.265 1.00 85.19 465 ALA A C 1
ATOM 3564 O O . ALA A 1 465 ? -35.074 10.883 19.469 1.00 85.19 465 ALA A O 1
ATOM 3565 N N . LYS A 1 466 ? -33.295 10.542 18.139 1.00 81.19 466 LYS A N 1
ATOM 3566 C CA . LYS A 1 466 ? -33.744 11.430 17.050 1.00 81.19 466 LYS A CA 1
ATOM 3567 C C . LYS A 1 466 ? -34.787 10.814 16.119 1.00 81.19 466 LYS A C 1
ATOM 3569 O O . LYS A 1 466 ? -35.444 11.556 15.392 1.00 81.19 466 LYS A O 1
ATOM 3574 N N . ALA A 1 467 ? -34.922 9.488 16.078 1.00 81.12 467 ALA A N 1
ATOM 3575 C CA . ALA A 1 467 ? -35.883 8.848 15.190 1.00 81.12 467 ALA A CA 1
ATOM 3576 C C . ALA A 1 467 ? -37.307 9.313 15.563 1.00 81.12 467 ALA A C 1
ATOM 3578 O O . ALA A 1 467 ? -37.742 9.040 16.685 1.00 81.12 467 ALA A O 1
ATOM 3579 N N . PRO A 1 468 ? -38.043 10.006 14.665 1.00 72.38 468 PRO A N 1
ATOM 3580 C CA . PRO A 1 468 ? -39.399 10.442 14.961 1.00 72.38 468 PRO A CA 1
ATOM 3581 C C . PRO A 1 468 ? -40.199 9.206 15.340 1.00 72.38 468 PRO A C 1
ATOM 3583 O O . PRO A 1 468 ? -40.164 8.201 14.620 1.00 72.38 468 PRO A O 1
ATOM 3586 N N . SER A 1 469 ? -40.884 9.252 16.484 1.00 71.94 469 SER A N 1
ATOM 3587 C CA . SER A 1 469 ? -41.761 8.166 16.902 1.00 71.94 469 SER A CA 1
ATOM 3588 C C . SER A 1 469 ? -42.722 7.909 15.748 1.00 71.94 469 SER A C 1
ATOM 3590 O O . SER A 1 469 ? -43.593 8.742 15.485 1.00 71.94 469 SER A O 1
ATOM 3592 N N . LYS A 1 470 ? -42.520 6.814 15.000 1.00 70.56 470 LYS A N 1
ATOM 3593 C CA . LYS A 1 470 ? -43.380 6.481 13.862 1.00 70.56 470 LYS A CA 1
ATOM 3594 C C . LYS A 1 470 ? -44.810 6.568 14.389 1.00 70.56 470 LYS A C 1
ATOM 3596 O O . LYS A 1 470 ? -45.091 5.853 15.358 1.00 70.56 470 LYS A O 1
ATOM 3601 N N . PRO A 1 471 ? -45.679 7.437 13.835 1.00 69.88 471 PRO A N 1
ATOM 3602 C CA . PRO A 1 471 ? -47.039 7.565 14.325 1.00 69.88 471 PRO A CA 1
ATOM 3603 C C . PRO A 1 471 ? -47.622 6.162 14.345 1.00 69.88 471 PRO A C 1
ATOM 3605 O O . PRO A 1 471 ? -47.595 5.454 13.333 1.00 69.88 471 PRO A O 1
ATOM 3608 N N . ARG A 1 472 ? -48.003 5.716 15.545 1.00 72.94 472 ARG A N 1
ATOM 3609 C CA . ARG A 1 472 ? -48.466 4.356 15.794 1.00 72.94 472 ARG A CA 1
ATOM 3610 C C . ARG A 1 472 ? -49.653 4.158 14.862 1.00 72.94 472 ARG A C 1
ATOM 3612 O O . ARG A 1 472 ? -50.702 4.752 15.092 1.00 72.94 472 ARG A O 1
ATOM 3619 N N . LYS A 1 473 ? -49.447 3.424 13.759 1.00 76.75 473 LYS A N 1
ATOM 3620 C CA . LYS A 1 473 ? -50.477 3.214 12.735 1.00 76.75 473 LYS A CA 1
ATOM 3621 C C . LYS A 1 473 ? -51.722 2.740 13.494 1.00 76.75 473 LYS A C 1
ATOM 3623 O O . LYS A 1 473 ? -51.591 1.747 14.219 1.00 76.75 473 LYS A O 1
ATOM 3628 N N . PRO A 1 474 ? -52.857 3.465 13.439 1.00 73.12 474 PRO A N 1
ATOM 3629 C CA . PRO A 1 474 ? -54.031 3.108 14.220 1.00 73.12 474 PRO A CA 1
ATOM 3630 C C . PRO A 1 474 ? -54.348 1.645 13.944 1.00 73.12 474 PRO A C 1
ATOM 3632 O O . PRO A 1 474 ? -54.305 1.208 12.790 1.00 73.12 474 PRO A O 1
ATOM 3635 N N . ALA A 1 475 ? -54.541 0.878 15.019 1.00 73.81 475 ALA A N 1
ATOM 3636 C CA . ALA A 1 475 ? -54.756 -0.555 14.935 1.00 73.81 475 ALA A CA 1
ATOM 3637 C C . ALA A 1 475 ? -55.869 -0.814 13.916 1.00 73.81 475 ALA A C 1
ATOM 3639 O O . ALA A 1 475 ? -57.002 -0.373 14.112 1.00 73.81 475 ALA A O 1
ATOM 3640 N N . ALA A 1 476 ? -55.528 -1.479 12.809 1.00 76.81 476 ALA A N 1
ATOM 3641 C CA . ALA A 1 476 ? -56.519 -1.844 11.813 1.00 76.81 476 ALA A CA 1
ATOM 3642 C C . ALA A 1 476 ? -57.633 -2.634 12.525 1.00 76.81 476 ALA A C 1
ATOM 3644 O O . ALA A 1 476 ? -57.311 -3.522 13.327 1.00 76.81 476 ALA A O 1
ATOM 3645 N N . PRO A 1 477 ? -58.918 -2.310 12.292 1.00 75.44 477 PRO A N 1
ATOM 3646 C CA . PRO A 1 477 ? -60.022 -2.983 12.959 1.00 75.44 477 PRO A CA 1
ATOM 3647 C C . PRO A 1 477 ? -59.877 -4.492 12.761 1.00 75.44 477 PRO A C 1
ATOM 3649 O O . PRO A 1 477 ? -59.735 -4.970 11.632 1.00 75.44 477 PRO A O 1
ATOM 3652 N N . LYS A 1 478 ? -59.846 -5.239 13.874 1.00 75.75 478 LYS A N 1
ATOM 3653 C CA . LYS A 1 478 ? -59.760 -6.703 13.861 1.00 75.75 478 LYS A CA 1
ATOM 3654 C C . LYS A 1 478 ? -60.889 -7.226 12.975 1.00 75.75 478 LYS A C 1
ATOM 3656 O O . LYS A 1 478 ? -62.053 -7.127 13.356 1.00 75.75 478 LYS A O 1
ATOM 3661 N N . LYS A 1 479 ? -60.549 -7.781 11.805 1.00 75.19 479 LYS A N 1
ATOM 3662 C CA . LYS A 1 479 ? -61.523 -8.498 10.976 1.00 75.19 479 LYS A CA 1
ATOM 3663 C C . LYS A 1 479 ? -62.189 -9.567 11.857 1.00 75.19 479 LYS A C 1
ATOM 3665 O O . LYS A 1 479 ? -61.463 -10.324 12.513 1.00 75.19 479 LYS A O 1
ATOM 3670 N N . PRO A 1 480 ? -63.530 -9.619 11.921 1.00 70.75 480 PRO A N 1
ATOM 3671 C CA . PRO A 1 480 ? -64.228 -10.626 12.706 1.00 70.75 480 PRO A CA 1
ATOM 3672 C C . PRO A 1 480 ? -63.800 -12.018 12.236 1.00 70.75 480 PRO A C 1
ATOM 3674 O O . PRO A 1 480 ? -63.761 -12.295 11.037 1.00 70.75 480 PRO A O 1
ATOM 3677 N N . LYS A 1 481 ? -63.431 -12.881 13.193 1.00 71.38 481 LYS A N 1
ATOM 3678 C CA . LYS A 1 481 ? -63.114 -14.286 12.916 1.00 71.38 481 LYS A CA 1
ATOM 3679 C C . LYS A 1 481 ? -64.324 -14.920 12.216 1.00 71.38 481 LYS A C 1
ATOM 3681 O O . LYS A 1 481 ? -65.426 -14.812 12.757 1.00 71.38 481 LYS A O 1
ATOM 3686 N N . PRO A 1 482 ? -64.148 -15.583 11.061 1.00 67.19 482 PRO A N 1
ATOM 3687 C CA . PRO A 1 482 ? -65.243 -16.296 10.423 1.00 67.19 482 PRO A CA 1
ATOM 3688 C C . PRO A 1 482 ? -65.758 -17.373 11.383 1.00 67.19 482 PRO A C 1
ATOM 3690 O O . PRO A 1 482 ? -64.987 -18.199 11.881 1.00 67.19 482 PRO A O 1
ATOM 3693 N N . LYS A 1 483 ? -67.062 -17.331 11.682 1.00 67.31 483 LYS A N 1
ATOM 3694 C CA . LYS A 1 483 ? -67.755 -18.416 12.381 1.00 67.31 483 LYS A CA 1
ATOM 3695 C C . LYS A 1 483 ? -67.642 -19.665 11.506 1.00 67.31 483 LYS A C 1
ATOM 3697 O O . LYS A 1 483 ? -68.076 -19.643 10.360 1.00 67.31 483 LYS A O 1
ATOM 3702 N N . ARG A 1 484 ? -67.056 -20.738 12.043 1.00 64.81 484 ARG A N 1
ATOM 3703 C CA . ARG A 1 484 ? -67.156 -22.074 11.446 1.00 64.81 484 ARG A CA 1
ATOM 3704 C C . ARG A 1 484 ? -68.627 -22.493 11.488 1.00 64.81 484 ARG A C 1
ATOM 3706 O O . ARG A 1 484 ? -69.173 -22.647 12.577 1.00 64.81 484 ARG A O 1
ATOM 3713 N N . SER A 1 485 ? -69.251 -22.618 10.323 1.00 61.34 485 SER A N 1
ATOM 3714 C CA . SER A 1 485 ? -70.514 -23.334 10.150 1.00 61.34 485 SER A CA 1
ATOM 3715 C C . SER A 1 485 ? -70.244 -24.834 10.264 1.00 61.34 485 SER A C 1
ATOM 3717 O O . SER A 1 485 ? -69.323 -25.334 9.612 1.00 61.34 485 SER A O 1
ATOM 3719 N N . GLY A 1 486 ? -71.004 -25.500 11.134 1.00 59.56 486 GLY A N 1
ATOM 3720 C CA . GLY A 1 486 ? -71.206 -26.948 11.095 1.00 59.56 486 GLY A CA 1
ATOM 3721 C C . GLY A 1 486 ? -72.286 -27.319 10.093 1.00 59.56 486 GLY A C 1
ATOM 3722 O O . GLY A 1 486 ? -73.045 -26.399 9.701 1.00 59.56 486 GLY A O 1
#

Radius of gyration: 30.5 Å; chains: 1; bounding box: 104×59×76 Å

Foldseek 3Di:
DPVVVLLVLLVVADCQQSVLVVVLQVVQVVVVVDDDDPCNQVVSVVSNVSNCVSQVWDWQDQDDPPPPPDDHSLQDALDQLVPRDPSRLSSLVSCLPDLTHQPSRTSAQRASVVSCLSNVVDPHFLQAPDDQPNHRLVRQLSVVQNPDLPFSLVSLVPDDLLSSLRVLLVCVQSVPDGPPDDSLRVLQVSLVVAALVCQVVLVVVLVVQLVCAPPPHRCSNRNNDPADALSNLSSSLVNNLRVLNADDPSCLSSQRFDLPPPPVSNCSSLVSHPPVCSLVSLLNHLCVNPPCSLVRLLVCCVPVVALSSLLVNLVCLLVDLCSPVVVVSLVVSCVVDVSSVVSCVVCVVLVVQLVQKAKADKDALDDLVNDDDARNVQVVLFQVVVPPPVDDFGSRQWMWIFMAGNNHTAWIWIGTNLFWTFIGGPPHNHTQWTTDRNDIRGPDPSVSSNVSNNSSVNSVVVVVVPDPPPPPPPPDPPDPDDDDDD